Protein AF-0000000072272021 (afdb_homodimer)

Radius of gyration: 27.15 Å; Cα contacts (8 Å, |Δi|>4): 1162; chains: 2; bounding box: 72×75×50 Å

Secondary structure (DSSP, 8-state):
--TTS--EEEE-TT--EEEETTEEEESS-TTT-EEEE--HHHHHHHHHHHHGGGS-EEHHHHHHHHHHTT--HHHHHHHHHHHHHTTSEEE-----EEEEEE-STTHHHHHHHHHHTT-EEEEE--TTS-S-HHHHHHHT--EEEEESSS--GGGHHHHTT-SSEEEEEEETTEEEE-PPBBTTBS--HHHHHHHHHHH-TTHHHHHHHPPPPS---HHHHHHHHHHHHHHHHHHHSHHHHTT--TTEEEEE-TT--EEEEEPPPPTT-HHHHHHHTTPPS--HHHHHHHHHHHHTT--/--TTS--EEEE-TT--EEEETTEEEESS-TTT-EEEE--HHHHHHHHHHHHGGGS-EEHHHHHHHHHHTT--HHHHHHHHHHHHHTTSEEE-----EEEEEE-STTHHHHHHHHHHTT-EEEEE--TTS-S-HHHHHHHT--EEEEESSS--GGGHHHHTT-SSEEEEEEETTEEEE-PPBBTTBS--HHHHHHHHHHH-TTHHHHHHHPPPPS---HHHHHHHHHHHHHHHHHHHSHHHHTT--TTEEEEE-TT--EEEEEPPPPTT-HHHHHHHTTPPS--HHHHHHHHHHHHTT--

Sequence (598 aa):
MDMNQGGLISLSPHAQVLLRPEGIQFGLDSANAGIFAAPESLIVAIVQVLRGFWQPIAKTTAIEQLTEAGLQPVAARGLIDDLLHHRVLSIVERNLTVAVGGFGPLVAPIKAVLGCAGISVVQAHTIQRCMTLESLLSREVPLIWINSTPSFSHIAQELVEVKTMIPVGLMDNHAIIGPVRIDGRGPCGLCTDLYRSDADPQWPALLKNATAPLTAPAALTYATAARVTRLVEQLSEPRQRVTVTAGLVIRVSSDGELSSEIMSPHSRCPLCWSSRWDCDPLTGTEQAFLADLGQNVLLMDMNQGGLISLSPHAQVLLRPEGIQFGLDSANAGIFAAPESLIVAIVQVLRGFWQPIAKTTAIEQLTEAGLQPVAARGLIDDLLHHRVLSIVERNLTVAVGGFGPLVAPIKAVLGCAGISVVQAHTIQRCMTLESLLSREVPLIWINSTPSFSHIAQELVEVKTMIPVGLMDNHAIIGPVRIDGRGPCGLCTDLYRSDADPQWPALLKNATAPLTAPAALTYATAARVTRLVEQLSEPRQRVTVTAGLVIRVSSDGELSSEIMSPHSRCPLCWSSRWDCDPLTGTEQAFLADLGQNVLL

pLDDT: mean 80.85, std 17.53, range [24.44, 98.38]

Solvent-accessible surface area (backbone atoms only — not comparable to full-atom values): 30995 Å² total; per-residue (Å²): 129,66,88,74,69,56,54,33,27,21,44,30,58,40,51,35,82,37,80,46,90,66,18,36,28,50,27,75,51,70,91,76,30,52,70,50,73,43,59,65,82,42,35,60,43,42,50,56,56,54,66,56,26,66,46,74,36,42,44,62,56,52,32,50,51,37,29,72,42,67,39,52,63,68,56,24,46,52,49,53,52,50,31,44,73,70,52,36,25,39,70,63,69,79,85,45,56,36,33,41,30,73,46,46,54,50,48,63,40,32,52,50,38,28,47,67,57,63,33,44,75,42,74,35,46,59,77,85,75,25,66,45,64,57,57,45,54,70,62,74,39,40,32,36,39,33,29,36,46,81,66,39,51,76,47,22,78,74,46,63,72,47,34,30,34,38,34,32,21,36,52,42,70,27,35,38,40,33,47,22,23,47,77,61,35,48,24,54,39,46,23,56,51,50,52,44,32,71,76,35,79,57,40,68,62,45,58,61,60,52,73,66,34,74,45,61,60,32,29,35,34,30,23,46,16,13,40,51,40,41,48,52,54,30,64,70,33,74,89,43,27,76,76,61,57,56,4,33,30,37,39,31,35,58,73,36,44,66,48,75,49,75,44,70,59,41,90,82,29,65,67,61,48,28,72,73,36,95,53,80,78,82,53,72,65,59,50,42,51,50,47,56,57,42,63,57,68,76,109,130,67,89,73,69,56,51,33,27,20,44,29,58,40,50,35,82,36,83,48,89,65,17,36,28,50,28,76,50,69,93,77,30,52,69,49,72,43,60,65,81,41,34,59,43,42,51,56,54,55,66,55,25,65,46,72,37,42,45,64,56,52,31,50,53,38,29,72,43,66,39,52,62,68,54,23,48,50,48,53,51,52,32,43,72,69,53,36,26,39,70,62,70,78,85,46,55,35,33,39,30,72,47,46,53,50,50,61,41,31,52,51,38,28,47,67,56,62,33,43,76,41,74,35,46,60,78,86,79,20,65,46,64,59,58,45,53,71,60,74,38,41,32,38,37,32,28,37,45,82,66,42,48,76,48,24,77,76,46,64,72,48,35,30,34,37,34,33,22,36,52,42,70,29,35,38,40,34,47,22,22,47,77,62,34,50,26,54,40,47,23,57,52,51,54,45,30,70,76,34,79,58,39,67,60,45,57,61,62,52,73,67,33,75,46,63,60,32,28,34,35,28,23,48,16,12,39,52,39,41,48,52,54,30,64,69,33,74,86,42,26,76,75,60,56,56,4,32,30,36,39,30,35,58,73,35,43,66,48,74,49,76,45,70,59,39,90,82,29,64,67,59,49,28,72,72,35,96,54,79,80,79,52,73,65,58,48,44,54,49,49,57,54,42,63,55,66,75,107

Foldseek 3Di:
DPPPPFFWKAFDPQWDFDDDCQATWIDDPPVPIDGDGDHPQLRVLQSVLRVVRNDTDTNVVSLVSSVVSPDDSVVSNVVSVVCCVVRRMDRPDDAAEAEEEEDAALRVLLVVVCVVVRHHYDYQPDLVVGVPVVVVLVVLHEYEYEYQDLAPLLCQVVCQSNQWYWYWYDDDQKIKIDLTHHGNDAATRVQVVVVVCVVPVCSLVCRLVDDRDRHHDPQRSNLRSNVVSVVSVQCVDPVSVVVDDRQWMWMQGNNSDIDIDRDHYHPPDPSSVCVVPVDDDDDPVSVVVSVSSNVRVVD/DPPLPWFWKAFDPQWDWDDDCQATWIDDPPVPIDGDGDHPQLRVLQSVLRVVRNDTDTNVVSLVSSVVSPDDSVVSNVVSVVCCVVRRMDRPDPAAEAEEEEDAALRVLLVVVCVVVRHHYDYQPDLVVGPPVVVVLVVLHEYEYEYQDLAPLLCQVVCQSNQWYWYWYDDDQKIKIDLTHHGNFAATRVQVVVVVCVVPVCSLVCRLVDDRDRHHDPQRSNLRSNVVSVVSVQCVDPVSVVVDDRQWMWMQGNNSDIDIDRDHYDPPDPSSVCVVPVDDDDDPVSVVVSVSSNVSVVD

Structure (mmCIF, N/CA/C/O backbone):
data_AF-0000000072272021-model_v1
#
loop_
_entity.id
_entity.type
_entity.pdbx_description
1 polymer 'Bacteriocin biosynthesis cyclodehydratase domain-containing protein'
#
loop_
_atom_site.group_PDB
_atom_site.id
_atom_site.type_symbol
_atom_site.label_atom_id
_atom_site.label_alt_id
_atom_site.label_comp_id
_atom_site.label_asym_id
_atom_site.label_entity_id
_atom_site.label_seq_id
_atom_site.pdbx_PDB_ins_code
_atom_site.Cartn_x
_atom_site.Cartn_y
_atom_site.Cartn_z
_atom_site.occupancy
_atom_site.B_iso_or_equiv
_atom_site.auth_seq_id
_atom_site.auth_comp_id
_atom_site.auth_asym_id
_atom_site.auth_atom_id
_atom_site.pdbx_PDB_model_num
ATOM 1 N N . MET A 1 1 ? 32.562 -9.305 -4.574 1 27.38 1 MET A N 1
ATOM 2 C CA . MET A 1 1 ? 32.094 -10.633 -4.191 1 27.38 1 MET A CA 1
ATOM 3 C C . MET A 1 1 ? 31.594 -11.406 -5.41 1 27.38 1 MET A C 1
ATOM 5 O O . MET A 1 1 ? 30.953 -10.836 -6.297 1 27.38 1 MET A O 1
ATOM 9 N N . ASP A 1 2 ? 32.188 -12.469 -5.852 1 34.38 2 ASP A N 1
ATOM 10 C CA . ASP A 1 2 ? 31.953 -13.336 -6.996 1 34.38 2 ASP A CA 1
ATOM 11 C C . ASP A 1 2 ? 30.469 -13.656 -7.141 1 34.38 2 ASP A C 1
ATOM 13 O O . ASP A 1 2 ? 29.844 -14.156 -6.207 1 34.38 2 ASP A O 1
ATOM 17 N N . MET A 1 3 ? 29.781 -13.047 -7.895 1 42.34 3 MET A N 1
ATOM 18 C CA . MET A 1 3 ? 28.391 -13.258 -8.273 1 42.34 3 MET A CA 1
ATOM 19 C C . MET A 1 3 ? 28.062 -14.75 -8.336 1 42.34 3 MET A C 1
ATOM 21 O O . MET A 1 3 ? 26.891 -15.125 -8.398 1 42.34 3 MET A O 1
ATOM 25 N N . ASN A 1 4 ? 29.094 -15.562 -8.508 1 42.56 4 ASN A N 1
ATOM 26 C CA . ASN A 1 4 ? 29.109 -17.016 -8.508 1 42.56 4 ASN A CA 1
ATOM 27 C C . ASN A 1 4 ? 29.062 -17.578 -7.094 1 42.56 4 ASN A C 1
ATOM 29 O O . ASN A 1 4 ? 29.203 -18.797 -6.895 1 42.56 4 ASN A O 1
ATOM 33 N N . GLN A 1 5 ? 29.469 -16.875 -6.047 1 48.38 5 GLN A N 1
ATOM 34 C CA . GLN A 1 5 ? 29.406 -17.469 -4.711 1 48.38 5 GLN A CA 1
ATOM 35 C C . GLN A 1 5 ? 27.969 -17.812 -4.328 1 48.38 5 GLN A C 1
ATOM 37 O O . GLN A 1 5 ? 27.094 -16.953 -4.332 1 48.38 5 GLN A O 1
ATOM 42 N N . GLY A 1 6 ? 27.453 -18.984 -4.66 1 57.75 6 GLY A N 1
ATOM 43 C CA . GLY A 1 6 ? 26.25 -19.797 -4.809 1 57.75 6 GLY A CA 1
ATOM 44 C C . GLY A 1 6 ? 25.328 -19.719 -3.607 1 57.75 6 GLY A C 1
ATOM 45 O O . GLY A 1 6 ? 25.5 -20.453 -2.631 1 57.75 6 GLY A O 1
ATOM 46 N N . GLY A 1 7 ? 24.828 -18.562 -3.209 1 75.12 7 GLY A N 1
ATOM 47 C CA . GLY A 1 7 ? 23.875 -18.562 -2.109 1 75.12 7 GLY A CA 1
ATOM 48 C C . GLY A 1 7 ? 22.719 -19.516 -2.312 1 75.12 7 GLY A C 1
ATOM 49 O O . GLY A 1 7 ? 22.688 -20.25 -3.303 1 75.12 7 GLY A O 1
ATOM 50 N N . LEU A 1 8 ? 22.109 -19.828 -1.25 1 87.44 8 LEU A N 1
ATOM 51 C CA . LEU A 1 8 ? 20.922 -20.672 -1.305 1 87.44 8 LEU A CA 1
ATOM 52 C C . LEU A 1 8 ? 19.797 -19.969 -2.047 1 87.44 8 LEU A C 1
ATOM 54 O O . LEU A 1 8 ? 19.625 -18.75 -1.918 1 87.44 8 LEU A O 1
ATOM 58 N N . ILE A 1 9 ? 19.25 -20.719 -2.971 1 90.94 9 ILE A N 1
ATOM 59 C CA . ILE A 1 9 ? 18.094 -20.172 -3.693 1 90.94 9 ILE A CA 1
ATOM 60 C C . ILE A 1 9 ? 16.859 -21.031 -3.418 1 90.94 9 ILE A C 1
ATOM 62 O O . ILE A 1 9 ? 16.984 -22.188 -3.021 1 90.94 9 ILE A O 1
ATOM 66 N N . SER A 1 10 ? 15.75 -20.453 -3.537 1 91.31 10 SER A N 1
ATOM 67 C CA . SER A 1 10 ? 14.492 -21.188 -3.396 1 91.31 10 SER A CA 1
ATOM 68 C C . SER A 1 10 ? 13.406 -20.578 -4.27 1 91.31 10 SER A C 1
ATOM 70 O O . SER A 1 10 ? 13.523 -19.422 -4.703 1 91.31 10 SER A O 1
ATOM 72 N N . LEU A 1 11 ? 12.422 -21.438 -4.602 1 89.38 11 LEU A N 1
ATOM 73 C CA . LEU A 1 11 ? 11.25 -20.906 -5.289 1 89.38 11 LEU A CA 1
ATOM 74 C C . LEU A 1 11 ? 10.555 -19.844 -4.434 1 89.38 11 LEU A C 1
ATOM 76 O O . LEU A 1 11 ? 10.406 -20.016 -3.221 1 89.38 11 LEU A O 1
ATOM 80 N N . SER A 1 12 ? 10.227 -18.766 -5.09 1 85.56 12 SER A N 1
ATOM 81 C CA . SER A 1 12 ? 9.438 -17.766 -4.391 1 85.56 12 SER A CA 1
ATOM 82 C C . SER A 1 12 ? 8.078 -18.312 -3.965 1 85.56 12 SER A C 1
ATOM 84 O O . SER A 1 12 ? 7.5 -19.156 -4.656 1 85.56 12 SER A O 1
ATOM 86 N N . PRO A 1 13 ? 7.551 -17.891 -2.852 1 75.81 13 PRO A N 1
ATOM 87 C CA . PRO A 1 13 ? 6.289 -18.438 -2.33 1 75.81 13 PRO A CA 1
ATOM 88 C C . PRO A 1 13 ? 5.137 -18.297 -3.322 1 75.81 13 PRO A C 1
ATOM 90 O O . PRO A 1 13 ? 4.191 -19.094 -3.285 1 75.81 13 PRO A O 1
ATOM 93 N N . HIS A 1 14 ? 5.227 -17.422 -4.215 1 78.06 14 HIS A N 1
ATOM 94 C CA . HIS A 1 14 ? 4.117 -17.156 -5.125 1 78.06 14 HIS A CA 1
ATOM 95 C C . HIS A 1 14 ? 4.41 -17.719 -6.516 1 78.06 14 HIS A C 1
ATOM 97 O O . HIS A 1 14 ? 3.609 -17.547 -7.438 1 78.06 14 HIS A O 1
ATOM 103 N N . ALA A 1 15 ? 5.535 -18.359 -6.582 1 84 15 ALA A N 1
ATOM 104 C CA . ALA A 1 15 ? 5.961 -18.828 -7.895 1 84 15 ALA A CA 1
ATOM 105 C C . ALA A 1 15 ? 5.133 -20.031 -8.336 1 84 15 ALA A C 1
ATOM 107 O O . ALA A 1 15 ? 4.82 -20.906 -7.527 1 84 15 ALA A O 1
ATOM 108 N N . GLN A 1 16 ? 4.707 -19.984 -9.578 1 85.56 16 GLN A N 1
ATOM 109 C CA . GLN A 1 16 ? 4.027 -21.109 -10.203 1 85.56 16 GLN A CA 1
ATOM 110 C C . GLN A 1 16 ? 4.859 -21.688 -11.352 1 85.56 16 GLN A C 1
ATOM 112 O O . GLN A 1 16 ? 5.391 -20.938 -12.172 1 85.56 16 GLN A O 1
ATOM 117 N N . VAL A 1 17 ? 5.059 -23 -11.203 1 89.56 17 VAL A N 1
ATOM 118 C CA . VAL A 1 17 ? 5.707 -23.734 -12.289 1 89.56 17 VAL A CA 1
ATOM 119 C C . VAL A 1 17 ? 4.695 -24.641 -12.969 1 89.56 17 VAL A C 1
ATOM 121 O O . VAL A 1 17 ? 4.34 -25.703 -12.438 1 89.56 17 VAL A O 1
ATOM 124 N N . LEU A 1 18 ? 4.234 -24.219 -14.148 1 88.81 18 LEU A N 1
ATOM 125 C CA . LEU A 1 18 ? 3.086 -24.859 -14.773 1 88.81 18 LEU A CA 1
ATOM 126 C C . LEU A 1 18 ? 3.475 -25.484 -16.109 1 88.81 18 LEU A C 1
ATOM 128 O O . LEU A 1 18 ? 4.301 -24.938 -16.844 1 88.81 18 LEU A O 1
ATOM 132 N N . LEU A 1 19 ? 2.795 -26.562 -16.469 1 87.94 19 LEU A N 1
ATOM 133 C CA . LEU A 1 19 ? 3.061 -27.281 -17.703 1 87.94 19 LEU A CA 1
ATOM 134 C C . LEU A 1 19 ? 2.166 -26.781 -18.828 1 87.94 19 LEU A C 1
ATOM 136 O O . LEU A 1 19 ? 0.977 -26.531 -18.625 1 87.94 19 LEU A O 1
ATOM 140 N N . ARG A 1 20 ? 2.805 -26.531 -19.938 1 86.06 20 ARG A N 1
ATOM 141 C CA . ARG A 1 20 ? 2.135 -26.312 -21.219 1 86.06 20 ARG A CA 1
ATOM 142 C C . ARG A 1 20 ? 2.615 -27.297 -22.266 1 86.06 20 ARG A C 1
ATOM 144 O O . ARG A 1 20 ? 3.686 -27.891 -22.141 1 86.06 20 ARG A O 1
ATOM 151 N N . PRO A 1 21 ? 1.725 -27.484 -23.297 1 82.31 21 PRO A N 1
ATOM 152 C CA . PRO A 1 21 ? 2.18 -28.359 -24.375 1 82.31 21 PRO A CA 1
ATOM 153 C C . PRO A 1 21 ? 3.498 -27.906 -25 1 82.31 21 PRO A C 1
ATOM 155 O O . PRO A 1 21 ? 4.328 -28.734 -25.391 1 82.31 21 PRO A O 1
ATOM 158 N N . GLU A 1 22 ? 3.727 -26.609 -24.984 1 86.19 22 GLU A N 1
ATOM 159 C CA . GLU A 1 22 ? 4.883 -26.078 -25.688 1 86.19 22 GLU A CA 1
ATOM 160 C C . GLU A 1 22 ? 6.043 -25.812 -24.734 1 86.19 22 GLU A C 1
ATOM 162 O O . GLU A 1 22 ? 7.113 -25.375 -25.156 1 86.19 22 GLU A O 1
ATOM 167 N N . GLY A 1 23 ? 5.812 -26.031 -23.406 1 92.31 23 GLY A N 1
ATOM 168 C CA . GLY A 1 23 ? 6.91 -25.75 -22.5 1 92.31 23 GLY A CA 1
ATOM 169 C C . GLY A 1 23 ? 6.465 -25.594 -21.062 1 92.31 23 GLY A C 1
ATOM 170 O O . GLY A 1 23 ? 5.488 -26.219 -20.641 1 92.31 23 GLY A O 1
ATOM 171 N N . ILE A 1 24 ? 7.406 -24.859 -20.344 1 91.69 24 ILE A N 1
ATOM 172 C CA . ILE A 1 24 ? 7.145 -24.594 -18.938 1 91.69 24 ILE A CA 1
ATOM 173 C C . ILE A 1 24 ? 6.789 -23.125 -18.75 1 91.69 24 ILE A C 1
ATOM 175 O O . ILE A 1 24 ? 7.531 -22.234 -19.188 1 91.69 24 ILE A O 1
ATOM 179 N N . GLN A 1 25 ? 5.66 -22.906 -18.234 1 90.88 25 GLN A N 1
ATOM 180 C CA . GLN A 1 25 ? 5.25 -21.531 -17.938 1 90.88 25 GLN A CA 1
ATOM 181 C C . GLN A 1 25 ? 5.523 -21.188 -16.469 1 90.88 25 GLN A C 1
ATOM 183 O O . GLN A 1 25 ? 5.145 -21.922 -15.57 1 90.88 25 GLN A O 1
ATOM 188 N N . PHE A 1 26 ? 6.152 -20.047 -16.297 1 91.44 26 PHE A N 1
ATOM 189 C CA . PHE A 1 26 ? 6.477 -19.578 -14.945 1 91.44 26 PHE A CA 1
ATOM 190 C C . PHE A 1 26 ? 5.531 -18.469 -14.516 1 91.44 26 PHE A C 1
ATOM 192 O O . PHE A 1 26 ? 5.852 -17.281 -14.648 1 91.44 26 PHE A O 1
ATOM 199 N N . GLY A 1 27 ? 4.422 -18.875 -13.875 1 88.94 27 GLY A N 1
ATOM 200 C CA . GLY A 1 27 ? 3.35 -17.984 -13.461 1 88.94 27 GLY A CA 1
ATOM 201 C C . GLY A 1 27 ? 2.004 -18.344 -14.062 1 88.94 27 GLY A C 1
ATOM 202 O O . GLY A 1 27 ? 1.941 -18.938 -15.141 1 88.94 27 GLY A O 1
ATOM 203 N N . LEU A 1 28 ? 1.021 -17.984 -13.43 1 87.25 28 LEU A N 1
ATOM 204 C CA . LEU A 1 28 ? -0.333 -18.297 -13.867 1 87.25 28 LEU A CA 1
ATOM 205 C C . LEU A 1 28 ? -0.842 -17.266 -14.867 1 87.25 28 LEU A C 1
ATOM 207 O O . LEU A 1 28 ? -1.654 -17.578 -15.734 1 87.25 28 LEU A O 1
ATOM 211 N N . ASP A 1 29 ? -0.38 -16.047 -14.695 1 85.88 29 ASP A N 1
ATOM 212 C CA . ASP A 1 29 ? -0.78 -14.969 -15.602 1 85.88 29 ASP A CA 1
ATOM 213 C C . ASP A 1 29 ? -0.067 -15.094 -16.938 1 85.88 29 ASP A C 1
ATOM 215 O O . ASP A 1 29 ? 1.037 -14.57 -17.109 1 85.88 29 ASP A O 1
ATOM 219 N N . SER A 1 30 ? -0.735 -15.633 -17.891 1 82.06 30 SER A N 1
ATOM 220 C CA . SER A 1 30 ? -0.128 -15.977 -19.172 1 82.06 30 SER A CA 1
ATOM 221 C C . SER A 1 30 ? 0.339 -14.727 -19.906 1 82.06 30 SER A C 1
ATOM 223 O O . SER A 1 30 ? 1.245 -14.797 -20.734 1 82.06 30 SER A O 1
ATOM 225 N N . ALA A 1 31 ? -0.338 -13.617 -19.578 1 79.81 31 ALA A N 1
ATOM 226 C CA . ALA A 1 31 ? 0.024 -12.375 -20.266 1 79.81 31 ALA A CA 1
ATOM 227 C C . ALA A 1 31 ? 1.396 -11.883 -19.812 1 79.81 31 ALA A C 1
ATOM 229 O O . ALA A 1 31 ? 2.104 -11.219 -20.578 1 79.81 31 ALA A O 1
ATOM 230 N N . ASN A 1 32 ? 1.818 -12.32 -18.656 1 79.81 32 ASN A N 1
ATOM 231 C CA . ASN A 1 32 ? 3.051 -11.766 -18.109 1 79.81 32 ASN A CA 1
ATOM 232 C C . ASN A 1 32 ? 4.039 -12.859 -17.719 1 79.81 32 ASN A C 1
ATOM 234 O O . ASN A 1 32 ? 5.184 -12.578 -17.375 1 79.81 32 ASN A O 1
ATOM 238 N N . ALA A 1 33 ? 3.533 -14.039 -17.859 1 86.25 33 ALA A N 1
ATOM 239 C CA . ALA A 1 33 ? 4.387 -15.148 -17.453 1 86.25 33 ALA A CA 1
ATOM 240 C C . ALA A 1 33 ? 5.363 -15.523 -18.562 1 86.25 33 ALA A C 1
ATOM 242 O O . ALA A 1 33 ? 5.02 -15.469 -19.75 1 86.25 33 ALA A O 1
ATOM 243 N N . GLY A 1 34 ? 6.543 -15.852 -18.172 1 87.38 34 GLY A N 1
ATOM 244 C CA . GLY A 1 34 ? 7.512 -16.375 -19.125 1 87.38 34 GLY A CA 1
ATOM 245 C C . GLY A 1 34 ? 7.324 -17.844 -19.406 1 87.38 34 GLY A C 1
ATOM 246 O O . GLY A 1 34 ? 6.926 -18.609 -18.531 1 87.38 34 GLY A O 1
ATOM 247 N N . ILE A 1 35 ? 7.598 -18.234 -20.688 1 89.69 35 ILE A N 1
ATOM 248 C CA . ILE A 1 35 ? 7.531 -19.641 -21.094 1 89.69 35 ILE A CA 1
ATOM 249 C C . ILE A 1 35 ? 8.922 -20.125 -21.516 1 89.69 35 ILE A C 1
ATOM 251 O O . ILE A 1 35 ? 9.586 -19.469 -22.328 1 89.69 35 ILE A O 1
ATOM 255 N N . PHE A 1 36 ? 9.383 -21.188 -20.859 1 92 36 PHE A N 1
ATOM 256 C CA . PHE A 1 36 ? 10.609 -21.891 -21.25 1 92 36 PHE A CA 1
ATOM 257 C C . PHE A 1 36 ? 10.289 -23.047 -22.188 1 92 36 PHE A C 1
ATOM 259 O O . PHE A 1 36 ? 9.75 -24.062 -21.766 1 92 36 PHE A O 1
ATOM 266 N N . ALA A 1 37 ? 10.625 -22.781 -23.422 1 91.56 37 ALA A N 1
ATOM 267 C CA . ALA A 1 37 ? 10.336 -23.797 -24.438 1 91.56 37 ALA A CA 1
ATOM 268 C C . ALA A 1 37 ? 11.273 -25 -24.297 1 91.56 37 ALA A C 1
ATOM 270 O O . ALA A 1 37 ? 12.477 -24.828 -24.125 1 91.56 37 ALA A O 1
ATOM 271 N N . ALA A 1 38 ? 10.758 -26.156 -24.312 1 89.12 38 ALA A N 1
ATOM 272 C CA . ALA A 1 38 ? 11.516 -27.406 -24.25 1 89.12 38 ALA A CA 1
ATOM 273 C C . ALA A 1 38 ? 10.695 -28.578 -24.797 1 89.12 38 ALA A C 1
ATOM 275 O O . ALA A 1 38 ? 9.469 -28.516 -24.859 1 89.12 38 ALA A O 1
ATOM 276 N N . PRO A 1 39 ? 11.414 -29.547 -25.297 1 86.88 39 PRO A N 1
ATOM 277 C CA . PRO A 1 39 ? 10.688 -30.75 -25.719 1 86.88 39 PRO A CA 1
ATOM 278 C C . PRO A 1 39 ? 9.898 -31.375 -24.578 1 86.88 39 PRO A C 1
ATOM 280 O O . PRO A 1 39 ? 10.297 -31.281 -23.406 1 86.88 39 PRO A O 1
ATOM 283 N N . GLU A 1 40 ? 8.75 -31.953 -24.844 1 83.12 40 GLU A N 1
ATOM 284 C CA . GLU A 1 40 ? 7.805 -32.5 -23.891 1 83.12 40 GLU A CA 1
ATOM 285 C C . GLU A 1 40 ? 8.5 -33.438 -22.891 1 83.12 40 GLU A C 1
ATOM 287 O O . GLU A 1 40 ? 8.203 -33.406 -21.688 1 83.12 40 GLU A O 1
ATOM 292 N N . SER A 1 41 ? 9.398 -34.312 -23.375 1 82.81 41 SER A N 1
ATOM 293 C CA . SER A 1 41 ? 10.086 -35.281 -22.516 1 82.81 41 SER A CA 1
ATOM 294 C C . SER A 1 41 ? 10.922 -34.562 -21.469 1 82.81 41 SER A C 1
ATOM 296 O O . SER A 1 41 ? 11.008 -35.031 -20.328 1 82.81 41 SER A O 1
ATOM 298 N N . LEU A 1 42 ? 11.406 -33.406 -21.797 1 90.81 42 LEU A N 1
ATOM 299 C CA . LEU A 1 42 ? 12.281 -32.656 -20.906 1 90.81 42 LEU A CA 1
ATOM 300 C C . LEU A 1 42 ? 11.469 -31.812 -19.922 1 90.81 42 LEU A C 1
ATOM 302 O O . LEU A 1 42 ? 11.883 -31.609 -18.781 1 90.81 42 LEU A O 1
ATOM 306 N N . ILE A 1 43 ? 10.328 -31.422 -20.359 1 90.44 43 ILE A N 1
ATOM 307 C CA . ILE A 1 43 ? 9.492 -30.5 -19.609 1 90.44 43 ILE A CA 1
ATOM 308 C C . ILE A 1 43 ? 9.109 -31.141 -18.266 1 90.44 43 ILE A C 1
ATOM 310 O O . ILE A 1 43 ? 9.258 -30.516 -17.219 1 90.44 43 ILE A O 1
ATOM 314 N N . VAL A 1 44 ? 8.664 -32.312 -18.25 1 87.94 44 VAL A N 1
ATOM 315 C CA . VAL A 1 44 ? 8.18 -33 -17.062 1 87.94 44 VAL A CA 1
ATOM 316 C C . VAL A 1 44 ? 9.32 -33.156 -16.062 1 87.94 44 VAL A C 1
ATOM 318 O O . VAL A 1 44 ? 9.148 -32.875 -14.859 1 87.94 44 VAL A O 1
ATOM 321 N N . ALA A 1 45 ? 10.492 -33.5 -16.578 1 92.06 45 ALA A N 1
ATOM 322 C CA . ALA A 1 45 ? 11.656 -33.688 -15.711 1 92.06 45 ALA A CA 1
ATOM 323 C C . ALA A 1 45 ? 12.094 -32.375 -15.07 1 92.06 45 ALA A C 1
ATOM 325 O O . ALA A 1 45 ? 12.391 -32.344 -13.875 1 92.06 45 ALA A O 1
ATOM 326 N N . ILE A 1 46 ? 12.102 -31.406 -15.859 1 94.19 46 ILE A N 1
ATOM 327 C CA . ILE A 1 46 ? 12.562 -30.094 -15.391 1 94.19 46 ILE A CA 1
ATOM 328 C C . ILE A 1 46 ? 11.586 -29.547 -14.352 1 94.19 46 ILE A C 1
ATOM 330 O O . ILE A 1 46 ? 12.008 -29.031 -13.312 1 94.19 46 ILE A O 1
ATOM 334 N N . VAL A 1 47 ? 10.297 -29.672 -14.633 1 90.88 47 VAL A N 1
ATOM 335 C CA . VAL A 1 47 ? 9.266 -29.172 -13.719 1 90.88 47 VAL A CA 1
ATOM 336 C C . VAL A 1 47 ? 9.383 -29.891 -12.375 1 90.88 47 VAL A C 1
ATOM 338 O O . VAL A 1 47 ? 9.258 -29.266 -11.32 1 90.88 47 VAL A O 1
ATOM 341 N N . GLN A 1 48 ? 9.672 -31.141 -12.43 1 90 48 GLN A N 1
ATOM 342 C CA . GLN A 1 48 ? 9.82 -31.906 -11.203 1 90 48 GLN A CA 1
ATOM 343 C C . GLN A 1 48 ? 11 -31.406 -10.375 1 90 48 GLN A C 1
ATOM 345 O O . GLN A 1 48 ? 10.906 -31.281 -9.156 1 90 48 GLN A O 1
ATOM 350 N N . VAL A 1 49 ? 12.047 -31.094 -11.055 1 94.12 49 VAL A N 1
ATOM 351 C CA . VAL A 1 49 ? 13.234 -30.562 -10.383 1 94.12 49 VAL A CA 1
ATOM 352 C C . VAL A 1 49 ? 12.93 -29.203 -9.781 1 94.12 49 VAL A C 1
ATOM 354 O O . VAL A 1 49 ? 13.211 -28.953 -8.602 1 94.12 49 VAL A O 1
ATOM 357 N N . LEU A 1 50 ? 12.297 -28.375 -10.547 1 92.88 50 LEU A N 1
ATOM 358 C CA . LEU A 1 50 ? 12.039 -27 -10.125 1 92.88 50 LEU A CA 1
ATOM 359 C C . LEU A 1 50 ? 11.062 -26.969 -8.961 1 92.88 50 LEU A C 1
ATOM 361 O O . LEU A 1 50 ? 11.211 -26.141 -8.047 1 92.88 50 LEU A O 1
ATOM 365 N N . ARG A 1 51 ? 10.094 -27.797 -9.008 1 87.44 51 ARG A N 1
ATOM 366 C CA . ARG A 1 51 ? 9.117 -27.828 -7.922 1 87.44 51 ARG A CA 1
ATOM 367 C C . ARG A 1 51 ? 9.773 -28.25 -6.609 1 87.44 51 ARG A C 1
ATOM 369 O O . ARG A 1 51 ? 9.281 -27.922 -5.527 1 87.44 51 ARG A O 1
ATOM 376 N N . GLY A 1 52 ? 10.883 -28.859 -6.715 1 88.5 52 GLY A N 1
ATOM 377 C CA . GLY A 1 52 ? 11.648 -29.234 -5.539 1 88.5 52 GLY A CA 1
ATOM 378 C C . GLY A 1 52 ? 12.375 -28.078 -4.898 1 88.5 52 GLY A C 1
ATOM 379 O O . GLY A 1 52 ? 12.797 -28.156 -3.744 1 88.5 52 GLY A O 1
ATOM 380 N N . PHE A 1 53 ? 12.516 -27.031 -5.629 1 91.19 53 PHE A N 1
ATOM 381 C CA . PHE A 1 53 ? 13.258 -25.891 -5.129 1 91.19 53 PHE A CA 1
ATOM 382 C C . PHE A 1 53 ? 12.43 -25.094 -4.125 1 91.19 53 PHE A C 1
ATOM 384 O O . PHE A 1 53 ? 12.812 -24 -3.721 1 91.19 53 PHE A O 1
ATOM 391 N N . TRP A 1 54 ? 11.32 -25.656 -3.658 1 84.56 54 TRP A N 1
ATOM 392 C CA . TRP A 1 54 ? 10.602 -25.016 -2.562 1 84.56 54 TRP A CA 1
ATOM 393 C C . TRP A 1 54 ? 11.453 -24.969 -1.301 1 84.56 54 TRP A C 1
ATOM 395 O O . TRP A 1 54 ? 11.32 -24.047 -0.488 1 84.56 54 TRP A O 1
ATOM 405 N N . GLN A 1 55 ? 12.312 -25.922 -1.244 1 86.44 55 GLN A N 1
ATOM 406 C CA . GLN A 1 55 ? 13.32 -25.906 -0.192 1 86.44 55 GLN A CA 1
ATOM 407 C C . GLN A 1 55 ? 14.609 -25.234 -0.677 1 86.44 55 GLN A C 1
ATOM 409 O O . GLN A 1 55 ? 15.016 -25.422 -1.827 1 86.44 55 GLN A O 1
ATOM 414 N N . PRO A 1 56 ? 15.203 -24.469 0.184 1 89.75 56 PRO A N 1
ATOM 415 C CA . PRO A 1 56 ? 16.438 -23.797 -0.228 1 89.75 56 PRO A CA 1
ATOM 416 C C . PRO A 1 56 ? 17.516 -24.781 -0.703 1 89.75 56 PRO A C 1
ATOM 418 O O . PRO A 1 56 ? 17.703 -25.844 -0.096 1 89.75 56 PRO A O 1
ATOM 421 N N . ILE A 1 57 ? 18.141 -24.469 -1.766 1 93 57 ILE A N 1
ATOM 422 C CA . ILE A 1 57 ? 19.172 -25.312 -2.367 1 93 57 ILE A CA 1
ATOM 423 C C . ILE A 1 57 ? 20.297 -24.438 -2.887 1 93 57 ILE A C 1
ATOM 425 O O . ILE A 1 57 ? 20.078 -23.281 -3.27 1 93 57 ILE A O 1
ATOM 429 N N . ALA A 1 58 ? 21.422 -24.922 -2.809 1 93.56 58 ALA A N 1
ATOM 430 C CA . ALA A 1 58 ? 22.547 -24.188 -3.371 1 93.56 58 ALA A CA 1
ATOM 431 C C . ALA A 1 58 ? 22.375 -23.984 -4.875 1 93.56 58 ALA A C 1
ATOM 433 O O . ALA A 1 58 ? 21.938 -24.891 -5.586 1 93.56 58 ALA A O 1
ATOM 434 N N . LYS A 1 59 ? 22.703 -22.844 -5.348 1 93.06 59 LYS A N 1
ATOM 435 C CA . LYS A 1 59 ? 22.562 -22.516 -6.762 1 93.06 59 LYS A CA 1
ATOM 436 C C . LYS A 1 59 ? 23.312 -23.516 -7.633 1 93.06 59 LYS A C 1
ATOM 438 O O . LYS A 1 59 ? 22.797 -23.953 -8.664 1 93.06 59 LYS A O 1
ATOM 443 N N . THR A 1 60 ? 24.484 -23.922 -7.207 1 93.75 60 THR A N 1
ATOM 444 C CA . THR A 1 60 ? 25.297 -24.859 -7.957 1 93.75 60 THR A CA 1
ATOM 445 C C . THR A 1 60 ? 24.625 -26.234 -8.031 1 93.75 60 THR A C 1
ATOM 447 O O . THR A 1 60 ? 24.625 -26.875 -9.086 1 93.75 60 THR A O 1
ATOM 450 N N . THR A 1 61 ? 24.031 -26.609 -6.941 1 95 61 THR A N 1
ATOM 451 C CA . THR A 1 61 ? 23.312 -27.891 -6.898 1 95 61 THR A CA 1
ATOM 452 C C . THR A 1 61 ? 22.078 -27.844 -7.785 1 95 61 THR A C 1
ATOM 454 O O . THR A 1 61 ? 21.75 -28.844 -8.438 1 95 61 THR A O 1
ATOM 457 N N . ALA A 1 62 ? 21.438 -26.734 -7.781 1 95.94 62 ALA A N 1
ATOM 458 C CA . ALA A 1 62 ? 20.266 -26.562 -8.641 1 95.94 62 ALA A CA 1
ATOM 459 C C . ALA A 1 62 ? 20.625 -26.734 -10.109 1 95.94 62 ALA A C 1
ATOM 461 O O . ALA A 1 62 ? 19.922 -27.422 -10.852 1 95.94 62 ALA A O 1
ATOM 462 N N . ILE A 1 63 ? 21.734 -26.188 -10.5 1 95.62 63 ILE A N 1
ATOM 463 C CA . ILE A 1 63 ? 22.203 -26.281 -11.883 1 95.62 63 ILE A CA 1
ATOM 464 C C . ILE A 1 63 ? 22.531 -27.734 -12.219 1 95.62 63 ILE A C 1
ATOM 466 O O . ILE A 1 63 ? 22.172 -28.219 -13.297 1 95.62 63 ILE A O 1
ATOM 470 N N . GLU A 1 64 ? 23.125 -28.375 -11.289 1 96.38 64 GLU A N 1
ATOM 471 C CA . GLU A 1 64 ? 23.469 -29.781 -11.484 1 96.38 64 GLU A CA 1
ATOM 472 C C . GLU A 1 64 ? 22.219 -30.641 -11.656 1 96.38 64 GLU A C 1
ATOM 474 O O . GLU A 1 64 ? 22.172 -31.5 -12.531 1 96.38 64 GLU A O 1
ATOM 479 N N . GLN A 1 65 ? 21.266 -30.375 -10.852 1 96.31 65 GLN A N 1
ATOM 480 C CA . GLN A 1 65 ? 20.031 -31.156 -10.914 1 96.31 65 GLN A CA 1
ATOM 481 C C . GLN A 1 65 ? 19.312 -30.922 -12.242 1 96.31 65 GLN A C 1
ATOM 483 O O . GLN A 1 65 ? 18.766 -31.875 -12.828 1 96.31 65 GLN A O 1
ATOM 488 N N . LEU A 1 66 ? 19.312 -29.734 -12.664 1 96.25 66 LEU A N 1
ATOM 489 C CA . LEU A 1 66 ? 18.672 -29.422 -13.938 1 96.25 66 LEU A CA 1
ATOM 490 C C . LEU A 1 66 ? 19.438 -30.062 -15.094 1 96.25 66 LEU A C 1
ATOM 492 O O . LEU A 1 66 ? 18.828 -30.531 -16.062 1 96.25 66 LEU A O 1
ATOM 496 N N . THR A 1 67 ? 20.75 -30.125 -14.969 1 96.19 67 THR A N 1
ATOM 497 C CA . THR A 1 67 ? 21.578 -30.781 -15.969 1 96.19 67 THR A CA 1
ATOM 498 C C . THR A 1 67 ? 21.312 -32.281 -15.992 1 96.19 67 THR A C 1
ATOM 500 O O . THR A 1 67 ? 21.203 -32.875 -17.062 1 96.19 67 THR A O 1
ATOM 503 N N . GLU A 1 68 ? 21.125 -32.812 -14.883 1 95.56 68 GLU A N 1
ATOM 504 C CA . GLU A 1 68 ? 20.797 -34.25 -14.781 1 95.56 68 GLU A CA 1
ATOM 505 C C . GLU A 1 68 ? 19.422 -34.562 -15.375 1 95.56 68 GLU A C 1
ATOM 507 O O . GLU A 1 68 ? 19.188 -35.656 -15.859 1 95.56 68 GLU A O 1
ATOM 512 N N . ALA A 1 69 ? 18.609 -33.562 -15.305 1 94.31 69 ALA A N 1
ATOM 513 C CA . ALA A 1 69 ? 17.25 -33.719 -15.836 1 94.31 69 ALA A CA 1
ATOM 514 C C . ALA A 1 69 ? 17.25 -33.625 -17.359 1 94.31 69 ALA A C 1
ATOM 516 O O . ALA A 1 69 ? 16.234 -33.938 -18 1 94.31 69 ALA A O 1
ATOM 517 N N . GLY A 1 70 ? 18.375 -33.094 -17.922 1 93.94 70 GLY A N 1
ATOM 518 C CA . GLY A 1 70 ? 18.469 -33.188 -19.375 1 93.94 70 GLY A CA 1
ATOM 519 C C . GLY A 1 70 ? 18.906 -31.875 -20.016 1 93.94 70 GLY A C 1
ATOM 520 O O . GLY A 1 70 ? 19.188 -31.828 -21.219 1 93.94 70 GLY A O 1
ATOM 521 N N . LEU A 1 71 ? 19 -30.844 -19.25 1 94.38 71 LEU A N 1
ATOM 522 C CA . LEU A 1 71 ? 19.422 -29.578 -19.812 1 94.38 71 LEU A CA 1
ATOM 523 C C . LEU A 1 71 ? 20.953 -29.516 -19.922 1 94.38 71 LEU A C 1
ATOM 525 O O . LEU A 1 71 ? 21.672 -30.062 -19.094 1 94.38 71 LEU A O 1
ATOM 529 N N . GLN A 1 72 ? 21.375 -28.828 -21 1 94.44 72 GLN A N 1
ATOM 530 C CA . GLN A 1 72 ? 22.797 -28.484 -21.047 1 94.44 72 GLN A CA 1
ATOM 531 C C . GLN A 1 72 ? 23.156 -27.531 -19.906 1 94.44 72 GLN A C 1
ATOM 533 O O . GLN A 1 72 ? 22.359 -26.688 -19.516 1 94.44 72 GLN A O 1
ATOM 538 N N . PRO A 1 73 ? 24.344 -27.688 -19.453 1 94.31 73 PRO A N 1
ATOM 539 C CA . PRO A 1 73 ? 24.766 -26.859 -18.328 1 94.31 73 PRO A CA 1
ATOM 540 C C . PRO A 1 73 ? 24.562 -25.359 -18.594 1 94.31 73 PRO A C 1
ATOM 542 O O . PRO A 1 73 ? 24.109 -24.625 -17.703 1 94.31 73 PRO A O 1
ATOM 545 N N . VAL A 1 74 ? 24.828 -24.969 -19.75 1 94.44 74 VAL A N 1
ATOM 546 C CA . VAL A 1 74 ? 24.672 -23.562 -20.094 1 94.44 74 VAL A CA 1
ATOM 547 C C . VAL A 1 74 ? 23.203 -23.156 -20.047 1 94.44 74 VAL A C 1
ATOM 549 O O . VAL A 1 74 ? 22.859 -22.078 -19.562 1 94.44 74 VAL A O 1
ATOM 552 N N . ALA A 1 75 ? 22.391 -24.016 -20.516 1 93.69 75 ALA A N 1
ATOM 553 C CA . ALA A 1 75 ? 20.953 -23.766 -20.5 1 93.69 75 ALA A CA 1
ATOM 554 C C . ALA A 1 75 ? 20.406 -23.781 -19.078 1 93.69 75 ALA A C 1
ATOM 556 O O . ALA A 1 75 ? 19.531 -22.984 -18.734 1 93.69 75 ALA A O 1
ATOM 557 N N . ALA A 1 76 ? 20.938 -24.641 -18.297 1 95.56 76 ALA A N 1
ATOM 558 C CA . ALA A 1 76 ? 20.531 -24.734 -16.891 1 95.56 76 ALA A CA 1
ATOM 559 C C . ALA A 1 76 ? 20.891 -23.453 -16.141 1 95.56 76 ALA A C 1
ATOM 561 O O . ALA A 1 76 ? 20.062 -22.906 -15.406 1 95.56 76 ALA A O 1
ATOM 562 N N . ARG A 1 77 ? 22.047 -23 -16.375 1 94.25 77 ARG A N 1
ATOM 563 C CA . ARG A 1 77 ? 22.484 -21.766 -15.758 1 94.25 77 ARG A CA 1
ATOM 564 C C . ARG A 1 77 ? 21.641 -20.594 -16.219 1 94.25 77 ARG A C 1
ATOM 566 O O . ARG A 1 77 ? 21.219 -19.75 -15.414 1 94.25 77 ARG A O 1
ATOM 573 N N . GLY A 1 78 ? 21.438 -20.547 -17.484 1 94.12 78 GLY A N 1
ATOM 574 C CA . GLY A 1 78 ? 20.594 -19.5 -18.031 1 94.12 78 GLY A CA 1
ATOM 575 C C . GLY A 1 78 ? 19.188 -19.5 -17.453 1 94.12 78 GLY A C 1
ATOM 576 O O . GLY A 1 78 ? 18.641 -18.438 -17.141 1 94.12 78 GLY A O 1
ATOM 577 N N . LEU A 1 79 ? 18.672 -20.625 -17.266 1 94.25 79 LEU A N 1
ATOM 578 C CA . LEU A 1 79 ? 17.328 -20.75 -16.719 1 94.25 79 LEU A CA 1
ATOM 579 C C . LEU A 1 79 ? 17.297 -20.25 -15.273 1 94.25 79 LEU A C 1
ATOM 581 O O . LEU A 1 79 ? 16.422 -19.453 -14.914 1 94.25 79 LEU A O 1
ATOM 585 N N . ILE A 1 80 ? 18.25 -20.609 -14.461 1 94.12 80 ILE A N 1
ATOM 586 C CA . ILE A 1 80 ? 18.312 -20.188 -13.062 1 94.12 80 ILE A CA 1
ATOM 587 C C . ILE A 1 80 ? 18.469 -18.672 -12.984 1 94.12 80 ILE A C 1
ATOM 589 O O . ILE A 1 80 ? 17.781 -18.016 -12.195 1 94.12 80 ILE A O 1
ATOM 593 N N . ASP A 1 81 ? 19.281 -18.156 -13.852 1 90.56 81 ASP A N 1
ATOM 594 C CA . ASP A 1 81 ? 19.484 -16.703 -13.852 1 90.56 81 ASP A CA 1
ATOM 595 C C . ASP A 1 81 ? 18.219 -15.961 -14.242 1 90.56 81 ASP A C 1
ATOM 597 O O . ASP A 1 81 ? 17.891 -14.938 -13.648 1 90.56 81 ASP A O 1
ATOM 601 N N . ASP A 1 82 ? 17.516 -16.531 -15.234 1 90 82 ASP A N 1
ATOM 602 C CA . ASP A 1 82 ? 16.266 -15.93 -15.672 1 90 82 ASP A CA 1
ATOM 603 C C . ASP A 1 82 ? 15.227 -15.969 -14.555 1 90 82 ASP A C 1
ATOM 605 O O . ASP A 1 82 ? 14.523 -14.984 -14.312 1 90 82 ASP A O 1
ATOM 609 N N . LEU A 1 83 ? 15.195 -17.094 -13.898 1 92.19 83 LEU A N 1
ATOM 610 C CA . LEU A 1 83 ? 14.203 -17.266 -12.844 1 92.19 83 LEU A CA 1
ATOM 611 C C . LEU A 1 83 ? 14.508 -16.375 -11.648 1 92.19 83 LEU A C 1
ATOM 613 O O . LEU A 1 83 ? 13.594 -15.883 -10.984 1 92.19 83 LEU A O 1
ATOM 617 N N . LEU A 1 84 ? 15.758 -16.094 -11.391 1 86.75 84 LEU A N 1
ATOM 618 C CA . LEU A 1 84 ? 16.156 -15.156 -10.344 1 86.75 84 LEU A CA 1
ATOM 619 C C . LEU A 1 84 ? 15.82 -13.719 -10.727 1 86.75 84 LEU A C 1
ATOM 621 O O . LEU A 1 84 ? 15.32 -12.953 -9.906 1 86.75 84 LEU A O 1
ATOM 625 N N . HIS A 1 85 ? 16.016 -13.492 -11.984 1 81.62 85 HIS A N 1
ATOM 626 C CA . HIS A 1 85 ? 15.758 -12.148 -12.484 1 81.62 85 HIS A CA 1
ATOM 627 C C . HIS A 1 85 ? 14.273 -11.805 -12.43 1 81.62 85 HIS A C 1
ATOM 629 O O . HIS A 1 85 ? 13.906 -10.672 -12.109 1 81.62 85 HIS A O 1
ATOM 635 N N . HIS A 1 86 ? 13.484 -12.797 -12.656 1 82.25 86 HIS A N 1
ATOM 636 C CA . HIS A 1 86 ? 12.047 -12.578 -12.688 1 82.25 86 HIS A CA 1
ATOM 637 C C . HIS A 1 86 ? 11.406 -12.898 -11.336 1 82.25 86 HIS A C 1
ATOM 639 O O . HIS A 1 86 ? 10.18 -12.891 -11.203 1 82.25 86 HIS A O 1
ATOM 645 N N . ARG A 1 87 ? 12.18 -13.234 -10.43 1 80.31 87 ARG A N 1
ATOM 646 C CA . ARG A 1 87 ? 11.812 -13.422 -9.031 1 80.31 87 ARG A CA 1
ATOM 647 C C . ARG A 1 87 ? 10.922 -14.648 -8.859 1 80.31 87 ARG A C 1
ATOM 649 O O . ARG A 1 87 ? 10.055 -14.68 -7.988 1 80.31 87 ARG A O 1
ATOM 656 N N . VAL A 1 88 ? 11.109 -15.508 -9.773 1 88.31 88 VAL A N 1
ATOM 657 C CA . VAL A 1 88 ? 10.508 -16.828 -9.578 1 88.31 88 VAL A CA 1
ATOM 658 C C . VAL A 1 88 ? 11.305 -17.594 -8.531 1 88.31 88 VAL A C 1
ATOM 660 O O . VAL A 1 88 ? 10.727 -18.297 -7.699 1 88.31 88 VAL A O 1
ATOM 663 N N . LEU A 1 89 ? 12.625 -17.422 -8.633 1 89.31 89 LEU A N 1
ATOM 664 C CA . LEU A 1 89 ? 13.531 -17.859 -7.582 1 89.31 89 LEU A CA 1
ATOM 665 C C . LEU A 1 89 ? 14.055 -16.672 -6.785 1 89.31 89 LEU A C 1
ATOM 667 O O . LEU A 1 89 ? 14.148 -15.555 -7.312 1 89.31 89 LEU A O 1
ATOM 671 N N . SER A 1 90 ? 14.32 -16.906 -5.555 1 84.31 90 SER A N 1
ATOM 672 C CA . SER A 1 90 ? 14.898 -15.875 -4.711 1 84.31 90 SER A CA 1
ATOM 673 C C . SER A 1 90 ? 16.109 -16.391 -3.938 1 84.31 90 SER A C 1
ATOM 675 O O . SER A 1 90 ? 16.203 -17.594 -3.662 1 84.31 90 SER A O 1
ATOM 677 N N . ILE A 1 91 ? 17.078 -15.523 -3.727 1 80.75 91 ILE A N 1
ATOM 678 C CA . ILE A 1 91 ? 18.219 -15.852 -2.865 1 80.75 91 ILE A CA 1
ATOM 679 C C . ILE A 1 91 ? 17.766 -15.859 -1.405 1 80.75 91 ILE A C 1
ATOM 681 O O . ILE A 1 91 ? 17.156 -14.898 -0.933 1 80.75 91 ILE A O 1
ATOM 685 N N . VAL A 1 92 ? 17.844 -17.016 -0.887 1 74.19 92 VAL A N 1
ATOM 686 C CA . VAL A 1 92 ? 17.453 -17.141 0.515 1 74.19 92 VAL A CA 1
ATOM 687 C C . VAL A 1 92 ? 18.438 -16.375 1.395 1 74.19 92 VAL A C 1
ATOM 689 O O . VAL A 1 92 ? 19.625 -16.672 1.427 1 74.19 92 VAL A O 1
ATOM 692 N N . GLU A 1 93 ? 18.25 -15.055 1.352 1 66.44 93 GLU A N 1
ATOM 693 C CA . GLU A 1 93 ? 19.125 -14.273 2.223 1 66.44 93 GLU A CA 1
ATOM 694 C C . GLU A 1 93 ? 18.656 -14.328 3.672 1 66.44 93 GLU A C 1
ATOM 696 O O . GLU A 1 93 ? 17.453 -14.469 3.936 1 66.44 93 GLU A O 1
ATOM 701 N N . ARG A 1 94 ? 19.75 -14.547 4.574 1 62.75 94 ARG A N 1
ATOM 702 C CA . ARG A 1 94 ? 19.719 -14.547 6.031 1 62.75 94 ARG A CA 1
ATOM 703 C C . ARG A 1 94 ? 19 -13.305 6.562 1 62.75 94 ARG A C 1
ATOM 705 O O . ARG A 1 94 ? 18.609 -12.438 5.789 1 62.75 94 ARG A O 1
ATOM 712 N N . ASN A 1 95 ? 19.078 -13.008 7.801 1 74.5 95 ASN A N 1
ATOM 713 C CA . ASN A 1 95 ? 18.562 -12.18 8.883 1 74.5 95 ASN A CA 1
ATOM 714 C C . ASN A 1 95 ? 18.766 -10.695 8.586 1 74.5 95 ASN A C 1
ATOM 716 O O . ASN A 1 95 ? 19.859 -10.164 8.742 1 74.5 95 ASN A O 1
ATOM 720 N N . LEU A 1 96 ? 17.781 -10.156 7.664 1 83.25 96 LEU A N 1
ATOM 721 C CA . LEU A 1 96 ? 17.812 -8.703 7.496 1 83.25 96 LEU A CA 1
ATOM 722 C C . LEU A 1 96 ? 17.438 -7.996 8.797 1 83.25 96 LEU A C 1
ATOM 724 O O . LEU A 1 96 ? 16.531 -8.438 9.508 1 83.25 96 LEU A O 1
ATOM 728 N N . THR A 1 97 ? 18.328 -7.023 9.172 1 87.69 97 THR A N 1
ATOM 729 C CA . THR A 1 97 ? 18.062 -6.195 10.344 1 87.69 97 THR A CA 1
ATOM 730 C C . THR A 1 97 ? 18 -4.719 9.961 1 87.69 97 THR A C 1
ATOM 732 O O . THR A 1 97 ? 18.812 -4.242 9.164 1 87.69 97 THR A O 1
ATOM 735 N N . VAL A 1 98 ? 17.031 -4.086 10.438 1 91.12 98 VAL A N 1
ATOM 736 C CA . VAL A 1 98 ? 16.906 -2.648 10.211 1 91.12 98 VAL A CA 1
ATOM 737 C C . VAL A 1 98 ? 16.672 -1.937 11.547 1 91.12 98 VAL A C 1
ATOM 739 O O . VAL A 1 98 ? 16.109 -2.514 12.477 1 91.12 98 VAL A O 1
ATOM 742 N N . ALA A 1 99 ? 17.25 -0.741 11.625 1 90.38 99 ALA A N 1
ATOM 743 C CA . ALA A 1 99 ? 16.953 0.105 12.781 1 90.38 99 ALA A CA 1
ATOM 744 C C . ALA A 1 99 ? 15.758 1.008 12.516 1 90.38 99 ALA A C 1
ATOM 746 O O . ALA A 1 99 ? 15.602 1.536 11.414 1 90.38 99 ALA A O 1
ATOM 747 N N . VAL A 1 100 ? 14.875 1.117 13.508 1 91.19 100 VAL A N 1
ATOM 748 C CA . VAL A 1 100 ? 13.711 1.988 13.391 1 91.19 100 VAL A CA 1
ATOM 749 C C . VAL A 1 100 ? 13.688 2.984 14.547 1 91.19 100 VAL A C 1
ATOM 751 O O . VAL A 1 100 ? 13.828 2.598 15.711 1 91.19 100 VAL A O 1
ATOM 754 N N . GLY A 1 101 ? 13.656 4.234 14.188 1 86.75 101 GLY A N 1
ATOM 755 C CA . GLY A 1 101 ? 13.523 5.297 15.172 1 86.75 101 GLY A CA 1
ATOM 756 C C . GLY A 1 101 ? 12.445 6.309 14.812 1 86.75 101 GLY A C 1
ATOM 757 O O . GLY A 1 101 ? 11.93 6.301 13.695 1 86.75 101 GLY A O 1
ATOM 758 N N . GLY A 1 102 ? 12.125 7.164 15.828 1 86.44 102 GLY A N 1
ATOM 759 C CA . GLY A 1 102 ? 11.141 8.219 15.617 1 86.44 102 GLY A CA 1
ATOM 760 C C . GLY A 1 102 ? 9.828 7.965 16.328 1 86.44 102 GLY A C 1
ATOM 761 O O . GLY A 1 102 ? 9.781 7.223 17.312 1 86.44 102 GLY A O 1
ATOM 762 N N . PHE A 1 103 ? 8.781 8.727 15.844 1 85.12 103 PHE A N 1
ATOM 763 C CA . PHE A 1 103 ? 7.492 8.664 16.531 1 85.12 103 PHE A CA 1
ATOM 764 C C . PHE A 1 103 ? 6.352 8.906 15.539 1 85.12 103 PHE A C 1
ATOM 766 O O . PHE A 1 103 ? 6.586 9.281 14.391 1 85.12 103 PHE A O 1
ATOM 773 N N . GLY A 1 104 ? 5.129 8.508 16.141 1 87.69 104 GLY A N 1
ATOM 774 C CA . GLY A 1 104 ? 3.941 8.773 15.336 1 87.69 104 GLY A CA 1
ATOM 775 C C . GLY A 1 104 ? 3.197 7.516 14.93 1 87.69 104 GLY A C 1
ATOM 776 O O . GLY A 1 104 ? 3.617 6.406 15.266 1 87.69 104 GLY A O 1
ATOM 777 N N . PRO A 1 105 ? 2.189 7.75 14.227 1 91.44 105 PRO A N 1
ATOM 778 C CA . PRO A 1 105 ? 1.265 6.656 13.93 1 91.44 105 PRO A CA 1
ATOM 779 C C . PRO A 1 105 ? 1.832 5.664 12.914 1 91.44 105 PRO A C 1
ATOM 781 O O . PRO A 1 105 ? 1.271 4.582 12.719 1 91.44 105 PRO A O 1
ATOM 784 N N . LEU A 1 106 ? 2.926 5.973 12.336 1 93.94 106 LEU A N 1
ATOM 785 C CA . LEU A 1 106 ? 3.514 5.09 11.336 1 93.94 106 LEU A CA 1
ATOM 786 C C . LEU A 1 106 ? 4.406 4.043 11.984 1 93.94 106 LEU A C 1
ATOM 788 O O . LEU A 1 106 ? 4.77 3.047 11.359 1 93.94 106 LEU A O 1
ATOM 792 N N . VAL A 1 107 ? 4.754 4.242 13.25 1 93.19 107 VAL A N 1
ATOM 793 C CA . VAL A 1 107 ? 5.75 3.398 13.898 1 93.19 107 VAL A CA 1
ATOM 794 C C . VAL A 1 107 ? 5.227 1.967 14 1 93.19 107 VAL A C 1
ATOM 796 O O . VAL A 1 107 ? 5.871 1.03 13.523 1 93.19 107 VAL A O 1
ATOM 799 N N . ALA A 1 108 ? 4.051 1.832 14.531 1 94.81 108 ALA A N 1
ATOM 800 C CA . ALA A 1 108 ? 3.508 0.5 14.789 1 94.81 108 ALA A CA 1
ATOM 801 C C . ALA A 1 108 ? 3.262 -0.255 13.484 1 94.81 108 ALA A C 1
ATOM 803 O O . ALA A 1 108 ? 3.707 -1.395 13.328 1 94.81 108 ALA A O 1
ATOM 804 N N . PRO A 1 109 ? 2.625 0.341 12.469 1 97.19 109 PRO A N 1
ATOM 805 C CA . PRO A 1 109 ? 2.424 -0.372 11.211 1 97.19 109 PRO A CA 1
ATOM 806 C C . PRO A 1 109 ? 3.736 -0.767 10.539 1 97.19 109 PRO A C 1
ATOM 808 O O . PRO A 1 109 ? 3.861 -1.882 10.023 1 97.19 109 PRO A O 1
ATOM 811 N N . ILE A 1 110 ? 4.723 0.084 10.555 1 97.56 110 ILE A N 1
ATOM 812 C CA . ILE A 1 110 ? 6 -0.201 9.906 1 97.56 110 ILE A CA 1
ATOM 813 C C . ILE A 1 110 ? 6.691 -1.364 10.609 1 97.56 110 ILE A C 1
ATOM 815 O O . ILE A 1 110 ? 7.156 -2.305 9.961 1 97.56 110 ILE A O 1
ATOM 819 N N . LYS A 1 111 ? 6.688 -1.322 11.898 1 96.5 111 LYS A N 1
ATOM 820 C CA . LYS A 1 111 ? 7.289 -2.422 12.648 1 96.5 111 LYS A CA 1
ATOM 821 C C . LYS A 1 111 ? 6.547 -3.73 12.398 1 96.5 111 LYS A C 1
ATOM 823 O O . LYS A 1 111 ? 7.172 -4.785 12.25 1 96.5 111 LYS A O 1
ATOM 828 N N . ALA A 1 112 ? 5.242 -3.645 12.352 1 96.88 112 ALA A N 1
ATOM 829 C CA . ALA A 1 112 ? 4.426 -4.836 12.148 1 96.88 112 ALA A CA 1
ATOM 830 C C . ALA A 1 112 ? 4.711 -5.477 10.789 1 96.88 112 ALA A C 1
ATOM 832 O O . ALA A 1 112 ? 4.922 -6.688 10.703 1 96.88 112 ALA A O 1
ATOM 833 N N . VAL A 1 113 ? 4.754 -4.703 9.75 1 97.5 113 VAL A N 1
ATOM 834 C CA . VAL A 1 113 ? 4.945 -5.238 8.406 1 97.5 113 VAL A CA 1
ATOM 835 C C . VAL A 1 113 ? 6.375 -5.754 8.258 1 97.5 113 VAL A C 1
ATOM 837 O O . VAL A 1 113 ? 6.602 -6.809 7.66 1 97.5 113 VAL A O 1
ATOM 840 N N . LEU A 1 114 ? 7.367 -5.043 8.828 1 96.38 114 LEU A N 1
ATOM 841 C CA . LEU A 1 114 ? 8.742 -5.527 8.828 1 96.38 114 LEU A CA 1
ATOM 842 C C . LEU A 1 114 ? 8.836 -6.891 9.508 1 96.38 114 LEU A C 1
ATOM 844 O O . LEU A 1 114 ? 9.484 -7.805 8.992 1 96.38 114 LEU A O 1
ATOM 848 N N . GLY A 1 115 ? 8.188 -6.973 10.641 1 94.38 115 GLY A N 1
ATOM 849 C CA . GLY A 1 115 ? 8.172 -8.242 11.352 1 94.38 115 GLY A CA 1
ATOM 850 C C . GLY A 1 115 ? 7.566 -9.375 10.539 1 94.38 115 GLY A C 1
ATOM 851 O O . GLY A 1 115 ? 8.117 -10.477 10.492 1 94.38 115 GLY A O 1
ATOM 852 N N . CYS A 1 116 ? 6.469 -9.117 9.875 1 93.5 116 CYS A N 1
ATOM 853 C CA . CYS A 1 116 ? 5.793 -10.117 9.055 1 93.5 116 CYS A CA 1
ATOM 854 C C . CYS A 1 116 ? 6.637 -10.492 7.844 1 93.5 116 CYS A C 1
ATOM 856 O O . CYS A 1 116 ? 6.465 -11.57 7.27 1 93.5 116 CYS A O 1
ATOM 858 N N . ALA A 1 117 ? 7.543 -9.609 7.488 1 91.94 117 ALA A N 1
ATOM 859 C CA . ALA A 1 117 ? 8.453 -9.891 6.379 1 91.94 117 ALA A CA 1
ATOM 860 C C . ALA A 1 117 ? 9.672 -10.672 6.848 1 91.94 117 ALA A C 1
ATOM 862 O O . ALA A 1 117 ? 10.547 -11.008 6.051 1 91.94 117 ALA A O 1
ATOM 863 N N . GLY A 1 118 ? 9.727 -10.914 8.156 1 90.5 118 GLY A N 1
ATOM 864 C CA . GLY A 1 118 ? 10.867 -11.625 8.711 1 90.5 118 GLY A CA 1
ATOM 865 C C . GLY A 1 118 ? 12.086 -10.742 8.898 1 90.5 118 GLY A C 1
ATOM 866 O O . GLY A 1 118 ? 13.211 -11.242 8.984 1 90.5 118 GLY A O 1
ATOM 867 N N . ILE A 1 119 ? 11.969 -9.484 8.875 1 91.94 119 ILE A N 1
ATOM 868 C CA . ILE A 1 119 ? 13.062 -8.539 9.07 1 91.94 119 ILE A CA 1
ATOM 869 C C . ILE A 1 119 ? 13.172 -8.172 10.547 1 91.94 119 ILE A C 1
ATOM 871 O O . ILE A 1 119 ? 12.195 -7.773 11.172 1 91.94 119 ILE A O 1
ATOM 875 N N . SER A 1 120 ? 14.312 -8.305 11.102 1 91.56 120 SER A N 1
ATOM 876 C CA . SER A 1 120 ? 14.547 -7.961 12.492 1 91.56 120 SER A CA 1
ATOM 877 C C . SER A 1 120 ? 14.633 -6.449 12.688 1 91.56 120 SER A C 1
ATOM 879 O O . SER A 1 120 ? 15.281 -5.754 11.906 1 91.56 120 SER A O 1
ATOM 881 N N . VAL A 1 121 ? 13.953 -6 13.711 1 90.81 121 VAL A N 1
ATOM 882 C CA . VAL A 1 121 ? 13.922 -4.566 13.977 1 90.81 121 VAL A CA 1
ATOM 883 C C . VAL A 1 121 ? 14.68 -4.258 15.266 1 90.81 121 VAL A C 1
ATOM 885 O O . VAL A 1 121 ? 14.422 -4.867 16.297 1 90.81 121 VAL A O 1
ATOM 888 N N . VAL A 1 122 ? 15.633 -3.355 15.141 1 86.25 122 VAL A N 1
ATOM 889 C CA . VAL A 1 122 ? 16.297 -2.793 16.312 1 86.25 122 VAL A CA 1
ATOM 890 C C . VAL A 1 122 ? 15.766 -1.391 16.594 1 86.25 122 VAL A C 1
ATOM 892 O O . VAL A 1 122 ? 15.688 -0.556 15.688 1 86.25 122 VAL A O 1
ATOM 895 N N . GLN A 1 123 ? 15.266 -1.211 17.797 1 84.25 123 GLN A N 1
ATOM 896 C CA . GLN A 1 123 ? 14.703 0.088 18.156 1 84.25 123 GLN A CA 1
ATOM 897 C C . GLN A 1 123 ? 15.805 1.135 18.328 1 84.25 123 GLN A C 1
ATOM 899 O O . GLN A 1 123 ? 16.766 0.919 19.062 1 84.25 123 GLN A O 1
ATOM 904 N N . ALA A 1 124 ? 15.602 2.072 17.484 1 71.31 124 ALA A N 1
ATOM 905 C CA . ALA A 1 124 ? 16.5 3.209 17.656 1 71.31 124 ALA A CA 1
ATOM 906 C C . ALA A 1 124 ? 15.883 4.277 18.547 1 71.31 124 ALA A C 1
ATOM 908 O O . ALA A 1 124 ? 14.766 4.73 18.297 1 71.31 124 ALA A O 1
ATOM 909 N N . HIS A 1 125 ? 16.031 4.148 19.969 1 59.28 125 HIS A N 1
ATOM 910 C CA . HIS A 1 125 ? 15.508 5.117 20.922 1 59.28 125 HIS A CA 1
ATOM 911 C C . HIS A 1 125 ? 15.977 6.531 20.578 1 59.28 125 HIS A C 1
ATOM 913 O O . HIS A 1 125 ? 16.828 6.715 19.719 1 59.28 125 HIS A O 1
ATOM 919 N N . THR A 1 126 ? 15.453 7.395 21.609 1 51.94 126 THR A N 1
ATOM 920 C CA . THR A 1 126 ? 15.695 8.828 21.469 1 51.94 126 THR A CA 1
ATOM 921 C C . THR A 1 126 ? 17.141 9.094 21.062 1 51.94 126 THR A C 1
ATOM 923 O O . THR A 1 126 ? 18.062 8.469 21.594 1 51.94 126 THR A O 1
ATOM 926 N N . ILE A 1 127 ? 17.219 9.461 19.906 1 47.44 127 ILE A N 1
ATOM 927 C CA . ILE A 1 127 ? 18.5 9.867 19.344 1 47.44 127 ILE A CA 1
ATOM 928 C C . ILE A 1 127 ? 19.391 10.438 20.453 1 47.44 127 ILE A C 1
ATOM 930 O O . ILE A 1 127 ? 20.609 10.523 20.297 1 47.44 127 ILE A O 1
ATOM 934 N N . GLN A 1 128 ? 18.766 11.109 21.484 1 45.72 128 GLN A N 1
ATOM 935 C CA . GLN A 1 128 ? 19.703 11.531 22.516 1 45.72 128 GLN A CA 1
ATOM 936 C C . GLN A 1 128 ? 20.375 10.328 23.172 1 45.72 128 GLN A C 1
ATOM 938 O O . GLN A 1 128 ? 21.531 10.398 23.578 1 45.72 128 GLN A O 1
ATOM 943 N N . ARG A 1 129 ? 19.5 9.422 23.922 1 38.56 129 ARG A N 1
ATOM 944 C CA . ARG A 1 129 ? 20.078 8.258 24.594 1 38.56 129 ARG A CA 1
ATOM 945 C C . ARG A 1 129 ? 20.141 7.059 23.656 1 38.56 129 ARG A C 1
ATOM 947 O O . ARG A 1 129 ? 19.703 5.961 24 1 38.56 129 ARG A O 1
ATOM 954 N N . CYS A 1 130 ? 20.281 7.027 22.562 1 37.75 130 CYS A N 1
ATOM 955 C CA . CYS A 1 130 ? 20.281 6.203 21.359 1 37.75 130 CYS A CA 1
ATOM 956 C C . CYS A 1 130 ? 20.953 4.863 21.609 1 37.75 130 CYS A C 1
ATOM 958 O O . CYS A 1 130 ? 21.953 4.793 22.328 1 37.75 130 CYS A O 1
ATOM 960 N N . MET A 1 131 ? 20.578 3.641 21.688 1 43.06 131 MET A N 1
ATOM 961 C CA . MET A 1 131 ? 21.562 2.715 21.125 1 43.06 131 MET A CA 1
ATOM 962 C C . MET A 1 131 ? 22.484 3.424 20.141 1 43.06 131 MET A C 1
ATOM 964 O O . MET A 1 131 ? 22.016 4.203 19.312 1 43.06 131 MET A O 1
ATOM 968 N N . THR A 1 132 ? 23.656 3.766 20.5 1 48.56 132 THR A N 1
ATOM 969 C CA . THR A 1 132 ? 24.641 4.633 19.859 1 48.56 132 THR A CA 1
ATOM 970 C C . THR A 1 132 ? 24.625 4.453 18.344 1 48.56 132 THR A C 1
ATOM 972 O O . THR A 1 132 ? 24.562 3.33 17.844 1 48.56 132 THR A O 1
ATOM 975 N N . LEU A 1 133 ? 23.938 5.539 17.625 1 52.25 133 LEU A N 1
ATOM 976 C CA . LEU A 1 133 ? 24.266 5.703 16.219 1 52.25 133 LEU A CA 1
ATOM 977 C C . LEU A 1 133 ? 25.578 4.977 15.883 1 52.25 133 LEU A C 1
ATOM 979 O O . LEU A 1 133 ? 25.703 4.395 14.805 1 52.25 133 LEU A O 1
ATOM 983 N N . GLU A 1 134 ? 26.219 5.02 17.016 1 53.88 134 GLU A N 1
ATOM 984 C CA . GLU A 1 134 ? 27.516 4.375 16.812 1 53.88 134 GLU A CA 1
ATOM 985 C C . GLU A 1 134 ? 27.344 2.889 16.5 1 53.88 134 GLU A C 1
ATOM 987 O O . GLU A 1 134 ? 28.016 2.348 15.625 1 53.88 134 GLU A O 1
ATOM 992 N N . SER A 1 135 ? 26.5 2.354 17.297 1 56.16 135 SER A N 1
ATOM 993 C CA . SER A 1 135 ? 26.359 0.921 17.062 1 56.16 135 SER A CA 1
ATOM 994 C C . SER A 1 135 ? 25.641 0.647 15.758 1 56.16 135 SER A C 1
ATOM 996 O O . SER A 1 135 ? 25.953 -0.32 15.055 1 56.16 135 SER A O 1
ATOM 998 N N . LEU A 1 136 ? 24.656 1.485 15.484 1 57.91 136 LEU A N 1
ATOM 999 C CA . LEU A 1 136 ? 23.984 1.358 14.188 1 57.91 136 LEU A CA 1
ATOM 1000 C C . LEU A 1 136 ? 24.984 1.579 13.047 1 57.91 136 LEU A C 1
ATOM 1002 O O . LEU A 1 136 ? 24.922 0.893 12.031 1 57.91 136 LEU A O 1
ATOM 1006 N N . LEU A 1 137 ? 25.875 2.574 13.328 1 55.91 137 LEU A N 1
ATOM 1007 C CA . LEU A 1 137 ? 26.875 2.932 12.328 1 55.91 137 LEU A CA 1
ATOM 1008 C C . LEU A 1 137 ? 27.844 1.777 12.094 1 55.91 137 LEU A C 1
ATOM 1010 O O . LEU A 1 137 ? 28.312 1.576 10.977 1 55.91 137 LEU A O 1
ATOM 1014 N N . SER A 1 138 ? 28.047 1.135 13.211 1 55.28 138 SER A N 1
ATOM 1015 C CA . SER A 1 138 ? 29.016 0.057 13.055 1 55.28 138 SER A CA 1
ATOM 1016 C C . SER A 1 138 ? 28.422 -1.109 12.266 1 55.28 138 SER A C 1
ATOM 1018 O O . SER A 1 138 ? 29.156 -1.827 11.57 1 55.28 138 SER A O 1
ATOM 1020 N N . ARG A 1 139 ? 27.172 -1.177 12.289 1 57.94 139 ARG A N 1
ATOM 1021 C CA . ARG A 1 139 ? 26.594 -2.395 11.734 1 57.94 139 ARG A CA 1
ATOM 1022 C C . ARG A 1 139 ? 26.062 -2.154 10.32 1 57.94 139 ARG A C 1
ATOM 1024 O O . ARG A 1 139 ? 25.688 -3.098 9.625 1 57.94 139 ARG A O 1
ATOM 1031 N N . GLU A 1 140 ? 26.297 -1.063 9.812 1 70.5 140 GLU A N 1
ATOM 1032 C CA . GLU A 1 140 ? 25.922 -0.73 8.438 1 70.5 140 GLU A CA 1
ATOM 1033 C C . GLU A 1 140 ? 24.453 -1.084 8.18 1 70.5 140 GLU A C 1
ATOM 1035 O O . GLU A 1 140 ? 24.125 -1.581 7.102 1 70.5 140 GLU A O 1
ATOM 1040 N N . VAL A 1 141 ? 23.672 -0.905 9.312 1 78.75 141 VAL A N 1
ATOM 1041 C CA . VAL A 1 141 ? 22.266 -1.236 9.234 1 78.75 141 VAL A CA 1
ATOM 1042 C C . VAL A 1 141 ? 21.469 -0.016 8.773 1 78.75 141 VAL A C 1
ATOM 1044 O O . VAL A 1 141 ? 21.703 1.099 9.25 1 78.75 141 VAL A O 1
ATOM 1047 N N . PRO A 1 142 ? 20.609 -0.219 7.777 1 88.5 142 PRO A N 1
ATOM 1048 C CA . PRO A 1 142 ? 19.766 0.908 7.363 1 88.5 142 PRO A CA 1
ATOM 1049 C C . PRO A 1 142 ? 18.875 1.416 8.484 1 88.5 142 PRO A C 1
ATOM 1051 O O . PRO A 1 142 ? 18.406 0.629 9.32 1 88.5 142 PRO A O 1
ATOM 1054 N N . LEU A 1 143 ? 18.703 2.721 8.5 1 90.12 143 LEU A N 1
ATOM 1055 C CA . LEU A 1 143 ? 17.859 3.359 9.508 1 90.12 143 LEU A CA 1
ATOM 1056 C C . LEU A 1 143 ? 16.578 3.895 8.891 1 90.12 143 LEU A C 1
ATOM 1058 O O . LEU A 1 143 ? 16.609 4.668 7.934 1 90.12 143 LEU A O 1
ATOM 1062 N N . ILE A 1 144 ? 15.453 3.404 9.383 1 92.81 144 ILE A N 1
ATOM 1063 C CA . ILE A 1 144 ? 14.172 4.031 9.102 1 92.81 144 ILE A CA 1
ATOM 1064 C C . ILE A 1 144 ? 13.852 5.066 10.172 1 92.81 144 ILE A C 1
ATOM 1066 O O . ILE A 1 144 ? 13.703 4.723 11.352 1 92.81 144 ILE A O 1
ATOM 1070 N N . TRP A 1 145 ? 13.742 6.316 9.781 1 90.12 145 TRP A N 1
ATOM 1071 C CA . TRP A 1 145 ? 13.398 7.371 10.734 1 90.12 145 TRP A CA 1
ATOM 1072 C C . TRP A 1 145 ? 12 7.906 10.469 1 90.12 145 TRP A C 1
ATOM 1074 O O . TRP A 1 145 ? 11.734 8.477 9.414 1 90.12 145 TRP A O 1
ATOM 1084 N N . ILE A 1 146 ? 11.148 7.738 11.484 1 90.75 146 ILE A N 1
ATOM 1085 C CA . ILE A 1 146 ? 9.734 8.047 11.328 1 90.75 146 ILE A CA 1
ATOM 1086 C C . ILE A 1 146 ? 9.414 9.359 12.055 1 90.75 146 ILE A C 1
ATOM 1088 O O . ILE A 1 146 ? 9.844 9.57 13.188 1 90.75 146 ILE A O 1
ATOM 1092 N N . ASN A 1 147 ? 8.797 10.234 11.312 1 80.12 147 ASN A N 1
ATOM 1093 C CA . ASN A 1 147 ? 8.336 11.477 11.93 1 80.12 147 ASN A CA 1
ATOM 1094 C C . ASN A 1 147 ? 6.91 11.812 11.516 1 80.12 147 ASN A C 1
ATOM 1096 O O . ASN A 1 147 ? 6.469 11.43 10.43 1 80.12 147 ASN A O 1
ATOM 1100 N N . SER A 1 148 ? 6.219 12.453 12.461 1 70.12 148 SER A N 1
ATOM 1101 C CA . SER A 1 148 ? 4.859 12.891 12.164 1 70.12 148 SER A CA 1
ATOM 1102 C C . SER A 1 148 ? 4.859 14.156 11.32 1 70.12 148 SER A C 1
ATOM 1104 O O . SER A 1 148 ? 3.842 14.516 10.727 1 70.12 148 SER A O 1
ATOM 1106 N N . THR A 1 149 ? 5.926 14.883 11.398 1 65.56 149 THR A N 1
ATOM 1107 C CA . THR A 1 149 ? 6.078 16.031 10.508 1 65.56 149 THR A CA 1
ATOM 1108 C C . THR A 1 149 ? 7.246 15.828 9.555 1 65.56 149 THR A C 1
ATOM 1110 O O . THR A 1 149 ? 8.227 15.156 9.898 1 65.56 149 THR A O 1
ATOM 1113 N N . PRO A 1 150 ? 7.008 16.203 8.297 1 61.5 150 PRO A N 1
ATOM 1114 C CA . PRO A 1 150 ? 8.047 15.898 7.309 1 61.5 150 PRO A CA 1
ATOM 1115 C C . PRO A 1 150 ? 9.312 16.734 7.508 1 61.5 150 PRO A C 1
ATOM 1117 O O . PRO A 1 150 ? 9.797 17.359 6.566 1 61.5 150 PRO A O 1
ATOM 1120 N N . SER A 1 151 ? 9.594 17.172 8.734 1 67.94 151 SER A N 1
ATOM 1121 C CA . SER A 1 151 ? 10.859 17.859 8.938 1 67.94 151 SER A CA 1
ATOM 1122 C C . SER A 1 151 ? 11.797 17.062 9.836 1 67.94 151 SER A C 1
ATOM 1124 O O . SER A 1 151 ? 11.367 16.5 10.844 1 67.94 151 SER A O 1
ATOM 1126 N N . PHE A 1 152 ? 13.008 16.938 9.242 1 65.94 152 PHE A N 1
ATOM 1127 C CA . PHE A 1 152 ? 14.055 16.219 9.961 1 65.94 152 PHE A CA 1
ATOM 1128 C C . PHE A 1 152 ? 15.234 17.125 10.258 1 65.94 152 PHE A C 1
ATOM 1130 O O . PHE A 1 152 ? 16.328 16.656 10.562 1 65.94 152 PHE A O 1
ATOM 1137 N N . SER A 1 153 ? 14.867 18.359 10.172 1 68.31 153 SER A N 1
ATOM 1138 C CA . SER A 1 153 ? 15.969 19.312 10.281 1 68.31 153 SER A CA 1
ATOM 1139 C C . SER A 1 153 ? 16.562 19.312 11.688 1 68.31 153 SER A C 1
ATOM 1141 O O . SER A 1 153 ? 17.766 19.516 11.852 1 68.31 153 SER A O 1
ATOM 1143 N N . HIS A 1 154 ? 15.703 18.953 12.617 1 68.19 154 HIS A N 1
ATOM 1144 C CA . HIS A 1 154 ? 16.141 19.047 14.008 1 68.19 154 HIS A CA 1
ATOM 1145 C C . HIS A 1 154 ? 17.125 17.922 14.352 1 68.19 154 HIS A C 1
ATOM 1147 O O . HIS A 1 154 ? 17.875 18.031 15.32 1 68.19 154 HIS A O 1
ATOM 1153 N N . ILE A 1 155 ? 17.141 16.906 13.477 1 67.19 155 ILE A N 1
ATOM 1154 C CA . ILE A 1 155 ? 18.031 15.789 13.742 1 67.19 155 ILE A CA 1
ATOM 1155 C C . ILE A 1 155 ? 19.016 15.633 12.594 1 67.19 155 ILE A C 1
ATOM 1157 O O . ILE A 1 155 ? 19.703 14.609 12.484 1 67.19 155 ILE A O 1
ATOM 1161 N N . ALA A 1 156 ? 19.016 16.594 11.766 1 70.81 156 ALA A N 1
ATOM 1162 C CA . ALA A 1 156 ? 19.812 16.469 10.547 1 70.81 156 ALA A CA 1
ATOM 1163 C C . ALA A 1 156 ? 21.281 16.281 10.867 1 70.81 156 ALA A C 1
ATOM 1165 O O . ALA A 1 156 ? 21.969 15.477 10.234 1 70.81 156 ALA A O 1
ATOM 1166 N N . GLN A 1 157 ? 21.766 17.016 11.828 1 68.69 157 GLN A N 1
ATOM 1167 C CA . GLN A 1 157 ? 23.172 16.922 12.188 1 68.69 157 GLN A CA 1
ATOM 1168 C C . GLN A 1 157 ? 23.516 15.539 12.727 1 68.69 157 GLN A C 1
ATOM 1170 O O . GLN A 1 157 ? 24.578 14.992 12.43 1 68.69 157 GLN A O 1
ATOM 1175 N N . GLU A 1 158 ? 22.547 14.945 13.43 1 69.88 158 GLU A N 1
ATOM 1176 C CA . GLU A 1 158 ? 22.766 13.633 14.031 1 69.88 158 GLU A CA 1
ATOM 1177 C C . GLU A 1 158 ? 22.719 12.531 12.977 1 69.88 158 GLU A C 1
ATOM 1179 O O . GLU A 1 158 ? 23.359 11.492 13.133 1 69.88 158 GLU A O 1
ATOM 1184 N N . LEU A 1 159 ? 22.094 12.93 11.938 1 69.5 159 LEU A N 1
ATOM 1185 C CA . LEU A 1 159 ? 21.812 11.875 10.969 1 69.5 159 LEU A CA 1
ATOM 1186 C C . LEU A 1 159 ? 22.781 11.938 9.805 1 69.5 159 LEU A C 1
ATOM 1188 O O . LEU A 1 159 ? 22.781 11.055 8.938 1 69.5 159 LEU A O 1
ATOM 1192 N N . VAL A 1 160 ? 23.688 12.906 9.961 1 68.19 160 VAL A N 1
ATOM 1193 C CA . VAL A 1 160 ? 24.625 13.086 8.859 1 68.19 160 VAL A CA 1
ATOM 1194 C C . VAL A 1 160 ? 25.562 11.883 8.766 1 68.19 160 VAL A C 1
ATOM 1196 O O . VAL A 1 160 ? 26.016 11.516 7.672 1 68.19 160 VAL A O 1
ATOM 1199 N N . GLU A 1 161 ? 25.719 11.172 9.859 1 70.06 161 GLU A N 1
ATOM 1200 C CA . GLU A 1 161 ? 26.672 10.07 9.883 1 70.06 161 GLU A CA 1
ATOM 1201 C C . GLU A 1 161 ? 26.016 8.758 9.461 1 70.06 161 GLU A C 1
ATOM 1203 O O . GLU A 1 161 ? 26.688 7.77 9.195 1 70.06 161 GLU A O 1
ATOM 1208 N N . VAL A 1 162 ? 24.75 8.805 9.445 1 77.56 162 VAL A N 1
ATOM 1209 C CA . VAL A 1 162 ? 24.047 7.59 9.039 1 77.56 162 VAL A CA 1
ATOM 1210 C C . VAL A 1 162 ? 24.188 7.387 7.531 1 77.56 162 VAL A C 1
ATOM 1212 O O . VAL A 1 162 ? 23.812 8.25 6.738 1 77.56 162 VAL A O 1
ATOM 1215 N N . LYS A 1 163 ? 24.781 6.312 7.168 1 82.06 163 LYS A N 1
ATOM 1216 C CA . LYS A 1 163 ? 25.141 6.07 5.773 1 82.06 163 LYS A CA 1
ATOM 1217 C C . LYS A 1 163 ? 23.906 5.781 4.926 1 82.06 163 LYS A C 1
ATOM 1219 O O . LYS A 1 163 ? 23.766 6.289 3.812 1 82.06 163 LYS A O 1
ATOM 1224 N N . THR A 1 164 ? 23.047 4.895 5.457 1 88.5 164 THR A N 1
ATOM 1225 C CA . THR A 1 164 ? 21.828 4.547 4.746 1 88.5 164 THR A CA 1
ATOM 1226 C C . THR A 1 164 ? 20.609 4.809 5.617 1 88.5 164 THR A C 1
ATOM 1228 O O . THR A 1 164 ? 20.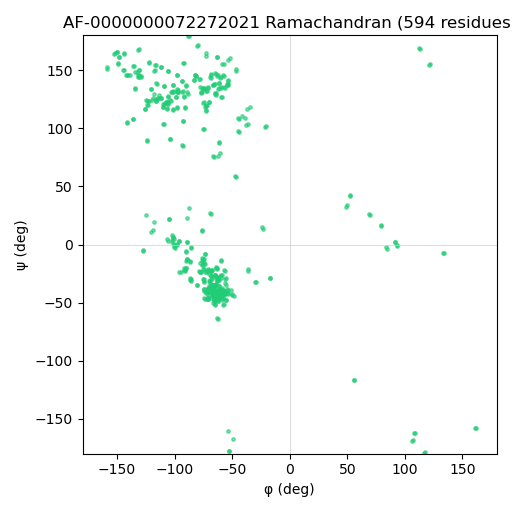484 4.258 6.715 1 88.5 164 THR A O 1
ATOM 1231 N N . MET A 1 165 ? 19.734 5.699 5.105 1 90.12 165 MET A N 1
ATOM 1232 C CA . MET A 1 165 ? 18.578 6.09 5.902 1 90.12 165 MET A CA 1
ATOM 1233 C C . MET A 1 165 ? 17.344 6.25 5.02 1 90.12 165 MET A C 1
ATOM 1235 O O . MET A 1 165 ? 17.453 6.715 3.885 1 90.12 165 MET A O 1
ATOM 1239 N N . ILE A 1 166 ? 16.219 5.895 5.605 1 93.5 166 ILE A N 1
ATOM 1240 C CA . ILE A 1 166 ? 14.914 6.051 4.969 1 93.5 166 ILE A CA 1
ATOM 1241 C C . ILE A 1 166 ? 14 6.887 5.863 1 93.5 166 ILE A C 1
ATOM 1243 O O . ILE A 1 166 ? 13.312 6.348 6.73 1 93.5 166 ILE A O 1
ATOM 1247 N N . PRO A 1 167 ? 14.039 8.211 5.676 1 92.75 167 PRO A N 1
ATOM 1248 C CA . PRO A 1 167 ? 13.062 9.023 6.402 1 92.75 167 PRO A CA 1
ATOM 1249 C C . PRO A 1 167 ? 11.625 8.75 5.961 1 92.75 167 PRO A C 1
ATOM 1251 O O . PRO A 1 167 ? 11.359 8.562 4.77 1 92.75 167 PRO A O 1
ATOM 1254 N N . VAL A 1 168 ? 10.727 8.68 6.93 1 94.31 168 VAL A N 1
ATOM 1255 C CA . VAL A 1 168 ? 9.312 8.477 6.641 1 94.31 168 VAL A CA 1
ATOM 1256 C C . VAL A 1 168 ? 8.469 9.438 7.469 1 94.31 168 VAL A C 1
ATOM 1258 O O . VAL A 1 168 ? 8.711 9.617 8.664 1 94.31 168 VAL A O 1
ATOM 1261 N N . GLY A 1 169 ? 7.512 10.062 6.824 1 91.5 169 GLY A N 1
ATOM 1262 C CA . GLY A 1 169 ? 6.66 10.984 7.551 1 91.5 169 GLY A CA 1
ATOM 1263 C C . GLY A 1 169 ? 5.27 11.109 6.953 1 91.5 169 GLY A C 1
ATOM 1264 O O . GLY A 1 169 ? 5.016 10.625 5.852 1 91.5 169 GLY A O 1
ATOM 1265 N N . LEU A 1 170 ? 4.387 11.672 7.734 1 90.12 170 LEU A N 1
ATOM 1266 C CA . LEU A 1 170 ? 3.037 12.008 7.285 1 90.12 170 LEU A CA 1
ATOM 1267 C C . LEU A 1 170 ? 2.916 13.492 6.98 1 90.12 170 LEU A C 1
ATOM 1269 O O . LEU A 1 170 ? 3.51 14.328 7.676 1 90.12 170 LEU A O 1
ATOM 1273 N N . MET A 1 171 ? 2.283 13.758 5.941 1 88 171 MET A N 1
ATOM 1274 C CA . MET A 1 171 ? 1.95 15.133 5.57 1 88 171 MET A CA 1
ATOM 1275 C C . MET A 1 171 ? 0.511 15.234 5.074 1 88 171 MET A C 1
ATOM 1277 O O . MET A 1 171 ? 0.197 14.781 3.973 1 88 171 MET A O 1
ATOM 1281 N N . ASP A 1 172 ? -0.316 15.836 5.922 1 85.62 172 ASP A N 1
ATOM 1282 C CA . ASP A 1 172 ? -1.732 15.953 5.59 1 85.62 172 ASP A CA 1
ATOM 1283 C C . ASP A 1 172 ? -2.344 14.586 5.309 1 85.62 172 ASP A C 1
ATOM 1285 O O . ASP A 1 172 ? -2.299 13.688 6.156 1 85.62 172 ASP A O 1
ATOM 1289 N N . ASN A 1 173 ? -2.826 14.305 4.113 1 83.56 173 ASN A N 1
ATOM 1290 C CA . ASN A 1 173 ? -3.529 13.062 3.805 1 83.56 173 ASN A CA 1
ATOM 1291 C C . ASN A 1 173 ? -2.65 12.102 3.008 1 83.56 173 ASN A C 1
ATOM 1293 O O . ASN A 1 173 ? -3.156 11.266 2.256 1 83.56 173 ASN A O 1
ATOM 1297 N N . HIS A 1 174 ? -1.349 12.289 3.109 1 90.62 174 HIS A N 1
ATOM 1298 C CA . HIS A 1 174 ? -0.425 11.398 2.412 1 90.62 174 HIS A CA 1
ATOM 1299 C C . HIS A 1 174 ? 0.833 11.156 3.238 1 90.62 174 HIS A C 1
ATOM 1301 O O . HIS A 1 174 ? 1.049 11.82 4.258 1 90.62 174 HIS A O 1
ATOM 1307 N N . ALA A 1 175 ? 1.538 10.18 2.863 1 93.94 175 ALA A N 1
ATOM 1308 C CA . ALA A 1 175 ? 2.824 9.883 3.488 1 93.94 175 ALA A CA 1
ATOM 1309 C C . ALA A 1 175 ? 3.977 10.141 2.52 1 93.94 175 ALA A C 1
ATOM 1311 O O . ALA A 1 175 ? 3.785 10.125 1.301 1 93.94 175 ALA A O 1
ATOM 1312 N N . ILE A 1 176 ? 5.102 10.445 3.057 1 93.69 176 ILE A N 1
ATOM 1313 C CA . ILE A 1 176 ? 6.316 10.656 2.277 1 93.69 176 ILE A CA 1
ATOM 1314 C C . ILE A 1 176 ? 7.41 9.711 2.764 1 93.69 176 ILE A C 1
ATOM 1316 O O . ILE A 1 176 ? 7.711 9.664 3.959 1 93.69 176 ILE A O 1
ATOM 1320 N N . ILE A 1 177 ? 7.922 8.938 1.843 1 96.19 177 ILE A N 1
ATOM 1321 C CA . ILE A 1 177 ? 9.086 8.086 2.084 1 96.19 177 ILE A CA 1
ATOM 1322 C C . ILE A 1 177 ? 10.312 8.688 1.4 1 96.19 177 ILE A C 1
ATOM 1324 O O . ILE A 1 177 ? 10.328 8.859 0.179 1 96.19 177 ILE A O 1
ATOM 1328 N N . GLY A 1 178 ? 11.375 8.984 2.25 1 94.25 178 GLY A N 1
ATOM 1329 C CA . GLY 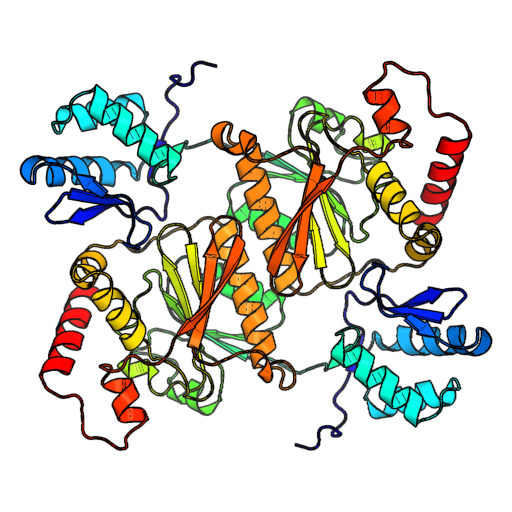A 1 178 ? 12.578 9.594 1.702 1 94.25 178 GLY A CA 1
ATOM 1330 C C . GLY A 1 178 ? 12.727 11.055 2.066 1 94.25 178 GLY A C 1
ATOM 1331 O O . GLY A 1 178 ? 11.945 11.586 2.855 1 94.25 178 GLY A O 1
ATOM 1332 N N . PRO A 1 179 ? 13.578 11.711 1.482 1 92.69 179 PRO A N 1
ATOM 1333 C CA . PRO A 1 179 ? 14.539 11.211 0.491 1 92.69 179 PRO A CA 1
ATOM 1334 C C . PRO A 1 179 ? 15.477 10.148 1.06 1 92.69 179 PRO A C 1
ATOM 1336 O O . PRO A 1 179 ? 16.047 10.344 2.133 1 92.69 179 PRO A O 1
ATOM 1339 N N . VAL A 1 180 ? 15.617 9.102 0.261 1 93.62 180 VAL A N 1
ATOM 1340 C CA . VAL A 1 180 ? 16.438 7.977 0.708 1 93.62 180 VAL A CA 1
ATOM 1341 C C . VAL A 1 180 ? 17.906 8.32 0.567 1 93.62 180 VAL A C 1
ATOM 1343 O O . VAL A 1 180 ? 18.344 8.844 -0.465 1 93.62 180 VAL A O 1
ATOM 1346 N N . ARG A 1 181 ? 18.656 8.102 1.627 1 90.81 181 ARG A N 1
ATOM 1347 C CA . ARG A 1 181 ? 20.109 8.195 1.584 1 90.81 181 ARG A CA 1
ATOM 1348 C C . ARG A 1 181 ? 20.75 6.812 1.527 1 90.81 181 ARG A C 1
ATOM 1350 O O . ARG A 1 181 ? 20.375 5.922 2.299 1 90.81 181 ARG A O 1
ATOM 1357 N N . ILE A 1 182 ? 21.641 6.68 0.613 1 90.62 182 ILE A N 1
ATOM 1358 C CA . ILE A 1 182 ? 22.266 5.383 0.4 1 90.62 182 ILE A CA 1
ATOM 1359 C C . ILE A 1 182 ? 23.797 5.531 0.479 1 90.62 182 ILE A C 1
ATOM 1361 O O . ILE A 1 182 ? 24.391 6.223 -0.343 1 90.62 182 ILE A O 1
ATOM 1365 N N . ASP A 1 183 ? 24.344 4.867 1.453 1 86.38 183 ASP A N 1
ATOM 1366 C CA . ASP A 1 183 ? 25.797 4.863 1.626 1 86.38 183 ASP A CA 1
ATOM 1367 C C . ASP A 1 183 ? 26.344 6.285 1.654 1 86.38 183 ASP A C 1
ATOM 1369 O O . ASP A 1 183 ? 27.312 6.594 0.969 1 86.38 183 ASP A O 1
ATOM 1373 N N . GLY A 1 184 ? 25.672 7.113 2.32 1 82.62 184 GLY A N 1
ATOM 1374 C CA . GLY A 1 184 ? 26.109 8.484 2.529 1 82.62 184 GLY A CA 1
ATOM 1375 C C . GLY A 1 184 ? 25.766 9.406 1.384 1 82.62 184 GLY A C 1
ATOM 1376 O O . GLY A 1 184 ? 26.047 10.609 1.437 1 82.62 184 GLY A O 1
ATOM 1377 N N . ARG A 1 185 ? 25.188 8.875 0.38 1 87.75 185 ARG A N 1
ATOM 1378 C CA . ARG A 1 185 ? 24.828 9.68 -0.783 1 87.75 185 ARG A CA 1
ATOM 1379 C C . ARG A 1 185 ? 23.359 10.086 -0.729 1 87.75 185 ARG A C 1
ATOM 1381 O O . ARG A 1 185 ? 22.516 9.32 -0.247 1 87.75 185 ARG A O 1
ATOM 1388 N N . GLY A 1 186 ? 23.016 11.344 -1.252 1 89.81 186 GLY A N 1
ATOM 1389 C CA . GLY A 1 186 ? 21.672 11.867 -1.27 1 89.81 186 GLY A CA 1
ATOM 1390 C C . GLY A 1 186 ? 21.484 13.07 -0.358 1 89.81 186 GLY A C 1
ATOM 1391 O O . GLY A 1 186 ? 22.359 13.383 0.447 1 89.81 186 GLY A O 1
ATOM 1392 N N . PRO A 1 187 ? 20.375 13.727 -0.497 1 89.94 187 PRO A N 1
ATOM 1393 C CA . PRO A 1 187 ? 20.109 14.906 0.329 1 89.94 187 PRO A CA 1
ATOM 1394 C C . PRO A 1 187 ? 19.906 14.555 1.801 1 89.94 187 PRO A C 1
ATOM 1396 O O . PRO A 1 187 ? 19.359 13.492 2.117 1 89.94 187 PRO A O 1
ATOM 1399 N N . CYS A 1 188 ? 20.328 15.445 2.625 1 85.56 188 CYS A N 1
ATOM 1400 C CA . CYS A 1 188 ? 20.141 15.258 4.059 1 85.56 188 CYS A CA 1
ATOM 1401 C C . CYS A 1 188 ? 18.781 15.82 4.5 1 85.56 188 CYS A C 1
ATOM 1403 O O . CYS A 1 188 ? 18 16.281 3.674 1 85.56 188 CYS A O 1
ATOM 1405 N N . GLY A 1 189 ? 18.469 15.711 5.793 1 82.62 189 GLY A N 1
ATOM 1406 C CA . GLY A 1 189 ? 17.188 16.156 6.32 1 82.62 189 GLY A CA 1
ATOM 1407 C C . GLY A 1 189 ? 16.969 17.641 6.16 1 82.62 189 GLY A C 1
ATOM 1408 O O . GLY A 1 189 ? 15.828 18.094 5.992 1 82.62 189 GLY A O 1
ATOM 1409 N N . LEU A 1 190 ? 18.047 18.422 6.203 1 85.31 190 LEU A N 1
ATOM 1410 C CA . LEU A 1 190 ? 17.938 19.875 6.066 1 85.31 190 LEU A CA 1
ATOM 1411 C C . LEU A 1 190 ? 17.562 20.266 4.637 1 85.31 190 LEU A C 1
ATOM 1413 O O . LEU A 1 190 ? 16.859 21.25 4.422 1 85.31 190 LEU A O 1
ATOM 1417 N N . CYS A 1 191 ? 18 19.469 3.682 1 89.56 191 CYS A N 1
ATOM 1418 C CA . CYS A 1 191 ? 17.75 19.75 2.275 1 89.56 191 CYS A CA 1
ATOM 1419 C C . CYS A 1 191 ? 16.25 19.828 1.999 1 89.56 191 CYS A C 1
ATOM 1421 O O . CYS A 1 191 ? 15.789 20.719 1.287 1 89.56 191 CYS A O 1
ATOM 1423 N N . THR A 1 192 ? 15.492 18.938 2.625 1 88.75 192 THR A N 1
ATOM 1424 C CA . THR A 1 192 ? 14.047 18.906 2.4 1 88.75 192 THR A CA 1
ATOM 1425 C C . THR A 1 192 ? 13.398 20.203 2.881 1 88.75 192 THR A C 1
ATOM 1427 O O . THR A 1 192 ? 12.555 20.766 2.189 1 88.75 192 THR A O 1
ATOM 1430 N N . ASP A 1 193 ? 13.82 20.641 4.008 1 88.12 193 ASP A N 1
ATOM 1431 C CA . ASP A 1 193 ? 13.266 21.891 4.551 1 88.12 193 ASP A CA 1
ATOM 1432 C C . ASP A 1 193 ? 13.672 23.094 3.697 1 88.12 193 ASP A C 1
ATOM 1434 O O . ASP A 1 193 ? 12.883 24.016 3.525 1 88.12 193 ASP A O 1
ATOM 1438 N N . LEU A 1 194 ? 14.867 23.016 3.258 1 90.25 194 LEU A N 1
ATOM 1439 C CA . LEU A 1 194 ? 15.32 24.109 2.406 1 90.25 194 LEU A CA 1
ATOM 1440 C C . LEU A 1 194 ? 14.516 24.172 1.116 1 90.25 194 LEU A C 1
ATOM 1442 O O . LEU A 1 194 ? 14.117 25.25 0.676 1 90.25 194 LEU A O 1
ATOM 1446 N N . TYR A 1 195 ? 14.234 23.062 0.526 1 90.31 195 TYR A N 1
ATOM 1447 C CA . TYR A 1 195 ? 13.414 23.031 -0.68 1 90.31 195 TYR A CA 1
ATOM 1448 C C . TYR A 1 195 ? 12 23.531 -0.396 1 90.31 195 TYR A C 1
ATOM 1450 O O . TYR A 1 195 ? 11.422 24.266 -1.197 1 90.31 195 TYR A O 1
ATOM 1458 N N . ARG A 1 196 ? 11.477 23.141 0.712 1 89.62 196 ARG A N 1
ATOM 1459 C CA . ARG A 1 196 ? 10.125 23.562 1.067 1 89.62 196 ARG A CA 1
ATOM 1460 C C . ARG A 1 196 ? 10.07 25.062 1.332 1 89.62 196 ARG A C 1
ATOM 1462 O O . ARG A 1 196 ? 9.094 25.734 0.978 1 89.62 196 ARG A O 1
ATOM 1469 N N . SER A 1 197 ? 11.062 25.5 1.968 1 89.69 197 SER A N 1
ATOM 1470 C CA . SER A 1 197 ? 11.141 26.938 2.227 1 89.69 197 SER A CA 1
ATOM 1471 C C . SER A 1 197 ? 11.266 27.719 0.926 1 89.69 197 SER A C 1
ATOM 1473 O O . SER A 1 197 ? 10.734 28.828 0.816 1 89.69 197 SER A O 1
ATOM 1475 N N . ASP A 1 198 ? 12.031 27.203 -0.036 1 90.75 198 ASP A N 1
ATOM 1476 C CA . ASP A 1 198 ? 12.125 27.844 -1.349 1 90.75 198 ASP A CA 1
ATOM 1477 C C . ASP A 1 198 ? 10.758 27.938 -2.012 1 90.75 198 ASP A C 1
ATOM 1479 O O . ASP A 1 198 ? 10.438 28.938 -2.65 1 90.75 198 ASP A O 1
ATOM 1483 N N . ALA A 1 199 ? 9.984 26.891 -1.845 1 89.69 199 ALA A N 1
ATOM 1484 C CA . ALA A 1 199 ? 8.664 26.828 -2.469 1 89.69 199 ALA A CA 1
ATOM 1485 C C . ALA A 1 199 ? 7.668 27.734 -1.739 1 89.69 199 ALA A C 1
ATOM 1487 O O . ALA A 1 199 ? 6.785 28.312 -2.363 1 89.69 199 ALA A O 1
ATOM 1488 N N . ASP A 1 200 ? 7.742 27.797 -0.412 1 89.31 200 ASP A N 1
ATOM 1489 C CA . ASP A 1 200 ? 6.887 28.625 0.437 1 89.31 200 ASP A CA 1
ATOM 1490 C C . ASP A 1 200 ? 7.68 29.219 1.595 1 89.31 200 ASP A C 1
ATOM 1492 O O . ASP A 1 200 ? 7.934 28.547 2.598 1 89.31 200 ASP A O 1
ATOM 1496 N N . PRO A 1 201 ? 7.949 30.484 1.461 1 89.88 201 PRO A N 1
ATOM 1497 C CA . PRO A 1 201 ? 8.75 31.141 2.496 1 89.88 201 PRO A CA 1
ATOM 1498 C C . PRO A 1 201 ? 8.102 31.062 3.877 1 89.88 201 PRO A C 1
ATOM 1500 O O . PRO A 1 201 ? 8.766 31.281 4.891 1 89.88 201 PRO A O 1
ATOM 1503 N N . GLN A 1 202 ? 6.836 30.703 3.98 1 87.56 202 GLN A N 1
ATOM 1504 C CA . GLN A 1 202 ? 6.148 30.625 5.266 1 87.56 202 GLN A CA 1
ATOM 1505 C C . GLN A 1 202 ? 6.305 29.234 5.895 1 87.56 202 GLN A C 1
ATOM 1507 O O . GLN A 1 202 ? 5.828 29 7.004 1 87.56 202 GLN A O 1
ATOM 1512 N N . TRP A 1 203 ? 7.027 28.344 5.277 1 86.94 203 TRP A N 1
ATOM 1513 C CA . TRP A 1 203 ? 7.156 26.953 5.691 1 86.94 203 TRP A CA 1
ATOM 1514 C C . TRP A 1 203 ? 7.641 26.859 7.137 1 86.94 203 TRP A C 1
ATOM 1516 O O . TRP A 1 203 ? 7.039 26.156 7.953 1 86.94 203 TRP A O 1
ATOM 1526 N N . PRO A 1 204 ? 8.695 27.625 7.484 1 83.25 204 PRO A N 1
ATOM 1527 C CA . PRO A 1 204 ? 9.141 27.484 8.875 1 83.25 204 PRO A CA 1
ATOM 1528 C C . PRO A 1 204 ? 8.055 27.875 9.883 1 83.25 204 PRO A C 1
ATOM 1530 O O . PRO A 1 204 ? 7.902 27.203 10.906 1 83.25 204 PRO A O 1
ATOM 1533 N N . ALA A 1 205 ? 7.27 28.844 9.586 1 84.12 205 ALA A N 1
ATOM 1534 C CA . ALA A 1 205 ? 6.191 29.281 10.469 1 84.12 205 ALA A CA 1
ATOM 1535 C C . ALA A 1 205 ? 5.059 28.25 10.5 1 84.12 205 ALA A C 1
ATOM 1537 O O . ALA A 1 205 ? 4.488 27.984 11.562 1 84.12 205 ALA A O 1
ATOM 1538 N N . LEU A 1 206 ? 4.785 27.734 9.359 1 84.31 206 LEU A N 1
ATOM 1539 C CA . LEU A 1 206 ? 3.742 26.719 9.273 1 84.31 206 LEU A CA 1
ATOM 1540 C C . LEU A 1 206 ? 4.125 25.469 10.07 1 84.31 206 LEU A C 1
ATOM 1542 O O . LEU A 1 206 ? 3.297 24.906 10.789 1 84.31 206 LEU A O 1
ATOM 1546 N N . LEU A 1 207 ? 5.371 25.125 9.891 1 82.25 207 LEU A N 1
ATOM 1547 C CA . LEU A 1 207 ? 5.863 23.938 10.586 1 82.25 207 LEU A CA 1
ATOM 1548 C C . LEU A 1 207 ? 5.789 24.125 12.094 1 82.25 207 LEU A C 1
ATOM 1550 O O . LEU A 1 207 ? 5.41 23.203 12.82 1 82.25 207 LEU A O 1
ATOM 1554 N N . LYS A 1 208 ? 6.105 25.234 12.5 1 79.62 208 LYS A N 1
ATOM 1555 C CA . LYS A 1 208 ? 6.086 25.547 13.922 1 79.62 208 LYS A CA 1
ATOM 1556 C C . LYS A 1 208 ? 4.668 25.453 14.484 1 79.62 208 LYS A C 1
ATOM 1558 O O . LYS A 1 208 ? 4.48 25.094 15.648 1 79.62 208 LYS A O 1
ATOM 1563 N N . ASN A 1 209 ? 3.729 25.703 13.656 1 78.38 209 ASN A N 1
ATOM 1564 C CA . ASN A 1 209 ? 2.342 25.734 14.109 1 78.38 209 ASN A CA 1
ATOM 1565 C C . ASN A 1 209 ? 1.607 24.438 13.766 1 78.38 209 ASN A C 1
ATOM 1567 O O . ASN A 1 209 ? 0.429 24.281 14.094 1 78.38 209 ASN A O 1
ATOM 1571 N N . ALA A 1 210 ? 2.359 23.625 13.156 1 79.31 210 ALA A N 1
ATOM 1572 C CA . ALA A 1 210 ? 1.739 22.359 12.758 1 79.31 210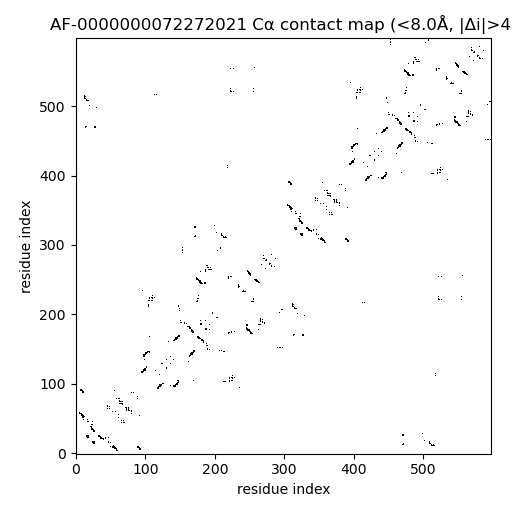 ALA A CA 1
ATOM 1573 C C . ALA A 1 210 ? 1.626 21.406 13.938 1 79.31 210 ALA A C 1
ATOM 1575 O O . ALA A 1 210 ? 2.48 21.406 14.828 1 79.31 210 ALA A O 1
ATOM 1576 N N . THR A 1 211 ? 0.533 20.688 13.977 1 74.88 211 THR A N 1
ATOM 1577 C CA . THR A 1 211 ? 0.326 19.672 15.008 1 74.88 211 THR A CA 1
ATOM 1578 C C . THR A 1 211 ? 0.679 18.281 14.477 1 74.88 211 THR A C 1
ATOM 1580 O O . THR A 1 211 ? 0.321 17.938 13.352 1 74.88 211 THR A O 1
ATOM 1583 N N . ALA A 1 212 ? 1.43 17.625 15.266 1 73.38 212 ALA A N 1
ATOM 1584 C CA . ALA A 1 212 ? 1.747 16.25 14.898 1 73.38 212 ALA A CA 1
ATOM 1585 C C . ALA A 1 212 ? 0.526 15.352 15.039 1 73.38 212 ALA A C 1
ATOM 1587 O O . ALA A 1 212 ? -0.09 15.297 16.109 1 73.38 212 ALA A O 1
ATOM 1588 N N . PRO A 1 213 ? 0.212 14.742 13.945 1 74.62 213 PRO A N 1
ATOM 1589 C CA . PRO A 1 213 ? -0.941 13.852 14.078 1 74.62 213 PRO A CA 1
ATOM 1590 C C . PRO A 1 213 ? -0.662 12.656 14.992 1 74.62 213 PRO A C 1
ATOM 1592 O O . PRO A 1 213 ? 0.429 12.086 14.945 1 74.62 213 PRO A O 1
ATOM 1595 N N . LEU A 1 214 ? -1.581 12.328 15.836 1 73.5 214 LEU A N 1
ATOM 1596 C CA . LEU A 1 214 ? -1.456 11.195 16.734 1 73.5 214 LEU A CA 1
ATOM 1597 C C . LEU A 1 214 ? -2.035 9.93 16.109 1 73.5 214 LEU A C 1
ATOM 1599 O O . LEU A 1 214 ? -1.692 8.82 16.516 1 73.5 214 LEU A O 1
ATOM 1603 N N . THR A 1 215 ? -2.885 10.172 15.18 1 82.38 215 THR A N 1
ATOM 1604 C CA . THR A 1 215 ? -3.492 9.047 14.477 1 82.38 215 THR A CA 1
ATOM 1605 C C . THR A 1 215 ? -3.506 9.289 12.969 1 82.38 215 THR A C 1
ATOM 1607 O O . THR A 1 215 ? -3.318 10.422 12.516 1 82.38 215 THR A O 1
ATOM 1610 N N . ALA A 1 216 ? -3.512 8.289 12.266 1 88.44 216 ALA A N 1
ATOM 1611 C CA . ALA A 1 216 ? -3.629 8.32 10.805 1 88.44 216 ALA A CA 1
ATOM 1612 C C . ALA A 1 216 ? -4.441 7.137 10.297 1 88.44 216 ALA A C 1
ATOM 1614 O O . ALA A 1 216 ? -4.512 6.094 10.953 1 88.44 216 ALA A O 1
ATOM 1615 N N . PRO A 1 217 ? -5.117 7.309 9.195 1 89.94 217 PRO A N 1
ATOM 1616 C CA . PRO A 1 217 ? -5.914 6.199 8.664 1 89.94 217 PRO A CA 1
ATOM 1617 C C . PRO A 1 217 ? -5.094 4.926 8.477 1 89.94 217 PRO A C 1
ATOM 1619 O O . PRO A 1 217 ? -3.965 4.977 7.984 1 89.94 217 PRO A O 1
ATOM 1622 N N . ALA A 1 218 ? -5.672 3.824 8.828 1 93.56 218 ALA A N 1
ATOM 1623 C CA . ALA A 1 218 ? -4.988 2.533 8.758 1 93.56 218 ALA A CA 1
ATOM 1624 C C . ALA A 1 218 ? -4.574 2.205 7.328 1 93.56 218 ALA A C 1
ATOM 1626 O O . ALA A 1 218 ? -3.461 1.729 7.09 1 93.56 218 ALA A O 1
ATOM 1627 N N . ALA A 1 219 ? -5.473 2.461 6.367 1 95.25 219 ALA A N 1
ATOM 1628 C CA . ALA A 1 219 ? -5.164 2.17 4.969 1 95.25 219 ALA A CA 1
ATOM 1629 C C . ALA A 1 219 ? -3.889 2.883 4.527 1 95.25 219 ALA A C 1
ATOM 1631 O O . ALA A 1 219 ? -3.018 2.277 3.898 1 95.25 219 ALA A O 1
ATOM 1632 N N . LEU A 1 220 ? -3.732 4.09 4.918 1 94.69 220 LEU A N 1
ATOM 1633 C CA . LEU A 1 220 ? -2.566 4.875 4.531 1 94.69 220 LEU A CA 1
ATOM 1634 C C . LEU A 1 220 ? -1.314 4.375 5.242 1 94.69 220 LEU A C 1
ATOM 1636 O O . LEU A 1 220 ? -0.268 4.195 4.617 1 94.69 220 LEU A O 1
ATOM 1640 N N . THR A 1 221 ? -1.414 4.145 6.559 1 96.62 221 THR A N 1
ATOM 1641 C CA . THR A 1 221 ? -0.235 3.777 7.336 1 96.62 221 THR A CA 1
ATOM 1642 C C . THR A 1 221 ? 0.29 2.41 6.91 1 96.62 221 THR A C 1
ATOM 1644 O O . THR A 1 221 ? 1.501 2.215 6.789 1 96.62 221 THR A O 1
ATOM 1647 N N . TYR A 1 222 ? -0.6 1.521 6.594 1 97.56 222 TYR A N 1
ATOM 1648 C CA . TYR A 1 222 ? -0.139 0.187 6.219 1 97.56 222 TYR A CA 1
ATOM 1649 C C . TYR A 1 222 ? 0.32 0.155 4.766 1 97.56 222 TYR A C 1
ATOM 1651 O O . TYR A 1 222 ? 1.23 -0.598 4.414 1 97.56 222 TYR A O 1
ATOM 1659 N N . ALA A 1 223 ? -0.334 0.936 3.861 1 97.94 223 ALA A N 1
ATOM 1660 C CA . ALA A 1 223 ? 0.225 1.087 2.52 1 97.94 223 ALA A CA 1
ATOM 1661 C C . ALA A 1 223 ? 1.654 1.619 2.578 1 97.94 223 ALA A C 1
ATOM 1663 O O . ALA A 1 223 ? 2.531 1.139 1.858 1 97.94 223 ALA A O 1
ATOM 1664 N N . THR A 1 224 ? 1.849 2.594 3.447 1 97.75 224 THR A N 1
ATOM 1665 C CA . THR A 1 224 ? 3.172 3.182 3.623 1 97.75 224 THR A CA 1
ATOM 1666 C C . THR A 1 224 ? 4.148 2.152 4.184 1 97.75 224 THR A C 1
ATOM 1668 O O . THR A 1 224 ? 5.262 2.006 3.674 1 97.75 224 THR A O 1
ATOM 1671 N N . ALA A 1 225 ? 3.715 1.466 5.199 1 98.38 225 ALA A N 1
ATOM 1672 C CA . ALA A 1 225 ? 4.543 0.437 5.824 1 98.38 225 ALA A CA 1
ATOM 1673 C C . ALA A 1 225 ? 4.949 -0.629 4.809 1 98.38 225 ALA A C 1
ATOM 1675 O O . ALA A 1 225 ? 6.094 -1.088 4.805 1 98.38 225 ALA A O 1
ATOM 1676 N N . ALA A 1 226 ? 3.979 -1.004 4.008 1 98.19 226 ALA A N 1
ATOM 1677 C CA . ALA A 1 226 ? 4.246 -2.006 2.98 1 98.19 226 ALA A CA 1
ATOM 1678 C C . ALA A 1 226 ? 5.328 -1.525 2.016 1 98.19 226 ALA A C 1
ATOM 1680 O O . ALA A 1 226 ? 6.258 -2.27 1.698 1 98.19 226 ALA A O 1
ATOM 1681 N N . ARG A 1 227 ? 5.203 -0.286 1.579 1 97.81 227 ARG A N 1
ATOM 1682 C CA . ARG A 1 227 ? 6.164 0.231 0.611 1 97.81 227 ARG A CA 1
ATOM 1683 C C . ARG A 1 227 ? 7.539 0.405 1.246 1 97.81 227 ARG A C 1
ATOM 1685 O O . ARG A 1 227 ? 8.562 0.176 0.598 1 97.81 227 ARG A O 1
ATOM 1692 N N . VAL A 1 228 ? 7.641 0.828 2.518 1 97.75 228 VAL A N 1
ATOM 1693 C CA . VAL A 1 228 ? 8.898 0.947 3.242 1 97.75 228 VAL A CA 1
ATOM 1694 C C . VAL A 1 228 ? 9.578 -0.42 3.334 1 97.75 228 VAL A C 1
ATOM 1696 O O . VAL A 1 228 ? 10.781 -0.541 3.1 1 97.75 228 VAL A O 1
ATOM 1699 N N . THR A 1 229 ? 8.797 -1.415 3.676 1 96.5 229 THR A N 1
ATOM 1700 C CA . THR A 1 229 ? 9.32 -2.771 3.795 1 96.5 229 THR A CA 1
ATOM 1701 C C . THR A 1 229 ? 9.898 -3.246 2.463 1 96.5 229 THR A C 1
ATOM 1703 O O . THR A 1 229 ? 10.984 -3.816 2.422 1 96.5 229 THR A O 1
ATOM 1706 N N . ARG A 1 230 ? 9.133 -2.975 1.392 1 94.06 230 ARG A N 1
ATOM 1707 C CA . ARG A 1 230 ? 9.617 -3.338 0.067 1 94.06 230 ARG A CA 1
ATOM 1708 C C . ARG A 1 230 ? 10.93 -2.619 -0.25 1 94.06 230 ARG A C 1
ATOM 1710 O O . ARG A 1 230 ? 11.844 -3.207 -0.834 1 94.06 230 ARG A O 1
ATOM 1717 N N . LEU A 1 231 ? 11.039 -1.392 0.135 1 94.44 231 LEU A N 1
ATOM 1718 C CA . LEU A 1 231 ? 12.242 -0.601 -0.096 1 94.44 231 LEU A CA 1
ATOM 1719 C C . LEU A 1 231 ? 13.43 -1.176 0.672 1 94.44 231 LEU A C 1
ATOM 1721 O O . LEU A 1 231 ? 14.531 -1.263 0.139 1 94.44 231 LEU A O 1
ATOM 1725 N N . VAL A 1 232 ? 13.242 -1.561 1.881 1 92.94 232 VAL A N 1
ATOM 1726 C CA . VAL A 1 232 ? 14.281 -2.188 2.699 1 92.94 232 VAL A CA 1
ATOM 1727 C C . VAL A 1 232 ? 14.766 -3.469 2.023 1 92.94 232 VAL A C 1
ATOM 1729 O O . VAL A 1 232 ? 15.969 -3.715 1.941 1 92.94 232 VAL A O 1
ATOM 1732 N N . GLU A 1 233 ? 13.812 -4.25 1.55 1 88.06 233 GLU A N 1
ATOM 1733 C CA . GLU A 1 233 ? 14.172 -5.477 0.84 1 88.06 233 GLU A CA 1
ATOM 1734 C C . GLU A 1 233 ? 15.008 -5.176 -0.399 1 88.06 233 GLU A C 1
ATOM 1736 O O . GLU A 1 233 ? 15.984 -5.871 -0.679 1 88.06 233 GLU A O 1
ATOM 1741 N N . GLN A 1 234 ? 14.594 -4.172 -1.141 1 87.75 234 GLN A N 1
ATOM 1742 C CA . GLN A 1 234 ? 15.32 -3.779 -2.348 1 87.75 234 GLN A CA 1
ATOM 1743 C C . GLN A 1 234 ? 16.734 -3.34 -2.018 1 87.75 234 GLN A C 1
ATOM 1745 O O . GLN A 1 234 ? 17.688 -3.713 -2.713 1 87.75 234 GLN A O 1
ATOM 1750 N N . LEU A 1 235 ? 16.922 -2.6 -0.939 1 88.06 235 LEU A N 1
ATOM 1751 C CA . LEU A 1 235 ? 18.219 -2.047 -0.56 1 88.06 235 LEU A CA 1
ATOM 1752 C C . LEU A 1 235 ? 19.141 -3.139 -0.021 1 88.06 235 LEU A C 1
ATOM 1754 O O . LEU A 1 235 ? 20.359 -2.986 -0.033 1 88.06 235 LEU A O 1
ATOM 1758 N N . SER A 1 236 ? 18.531 -4.176 0.447 1 81.94 236 SER A N 1
ATOM 1759 C CA . SER A 1 236 ? 19.312 -5.23 1.088 1 81.94 236 SER A CA 1
ATOM 1760 C C . SER A 1 236 ? 19.75 -6.281 0.077 1 81.94 236 SER A C 1
ATOM 1762 O O . SER A 1 236 ? 20.641 -7.09 0.362 1 81.94 236 SER A O 1
ATOM 1764 N N . GLU A 1 237 ? 19.109 -6.355 -1.025 1 76.75 237 GLU A N 1
ATOM 1765 C CA . GLU A 1 237 ? 19.484 -7.297 -2.08 1 76.75 237 GLU A CA 1
ATOM 1766 C C . GLU A 1 237 ? 20.328 -6.617 -3.15 1 76.75 237 GLU A C 1
ATOM 1768 O O . GLU A 1 237 ? 19.859 -5.707 -3.836 1 76.75 237 GLU A O 1
ATOM 1773 N N . PRO A 1 238 ? 21.516 -7.066 -3.316 1 71.69 238 PRO A N 1
ATOM 1774 C CA . PRO A 1 238 ? 22.453 -6.406 -4.23 1 71.69 238 PRO A CA 1
ATOM 1775 C C . PRO A 1 238 ? 21.875 -6.227 -5.633 1 71.69 238 PRO A C 1
ATOM 1777 O O . PRO A 1 238 ? 22.062 -5.176 -6.25 1 71.69 238 PRO A O 1
ATOM 1780 N N . ARG A 1 239 ? 21.203 -7.184 -6.188 1 69.31 239 ARG A N 1
ATOM 1781 C CA . ARG A 1 239 ? 20.672 -7.098 -7.547 1 69.31 239 ARG A CA 1
ATOM 1782 C C . ARG A 1 239 ? 19.547 -6.078 -7.637 1 69.31 239 ARG A C 1
ATOM 1784 O O . ARG A 1 239 ? 19.297 -5.508 -8.703 1 69.31 239 ARG A O 1
ATOM 1791 N N . GLN A 1 240 ? 18.891 -5.906 -6.508 1 73.81 240 GLN A N 1
ATOM 1792 C CA . GLN A 1 240 ? 17.766 -4.98 -6.5 1 73.81 240 GLN A CA 1
ATOM 1793 C C . GLN A 1 240 ? 18.203 -3.592 -6.039 1 73.81 240 GLN A C 1
ATOM 1795 O O . GLN A 1 240 ? 17.547 -2.594 -6.352 1 73.81 240 GLN A O 1
ATOM 1800 N N . ARG A 1 241 ? 19.266 -3.531 -5.316 1 73.38 241 ARG A N 1
ATOM 1801 C CA . ARG A 1 241 ? 19.75 -2.275 -4.758 1 73.38 241 ARG A CA 1
ATOM 1802 C C . ARG A 1 241 ? 20.062 -1.269 -5.859 1 73.38 241 ARG A C 1
ATOM 1804 O O . ARG A 1 241 ? 19.859 -0.066 -5.684 1 73.38 241 ARG A O 1
ATOM 1811 N N . VAL A 1 242 ? 20.359 -1.828 -6.996 1 72.25 242 VAL A N 1
ATOM 1812 C CA . VAL A 1 242 ? 20.781 -0.964 -8.102 1 72.25 242 VAL A CA 1
ATOM 1813 C C . VAL A 1 242 ? 19.562 -0.241 -8.672 1 72.25 242 VAL A C 1
ATOM 1815 O O . VAL A 1 242 ? 19.703 0.747 -9.398 1 72.25 242 VAL A O 1
ATOM 1818 N N . THR A 1 243 ? 18.406 -0.711 -8.25 1 76.88 243 THR A N 1
ATOM 1819 C CA . THR A 1 243 ? 17.188 -0.115 -8.797 1 76.88 243 THR A CA 1
ATOM 1820 C C . THR A 1 243 ? 16.734 1.058 -7.934 1 76.88 243 THR A C 1
ATOM 1822 O O . THR A 1 243 ? 15.828 1.804 -8.32 1 76.88 243 THR A O 1
ATOM 1825 N N . VAL A 1 244 ? 17.391 1.306 -6.766 1 89.31 244 VAL A N 1
ATOM 1826 C CA . VAL A 1 244 ? 17.031 2.398 -5.871 1 89.31 244 VAL A CA 1
ATOM 1827 C C . VAL A 1 244 ? 18.078 3.51 -5.969 1 89.31 244 VAL A C 1
ATOM 1829 O O . VAL A 1 244 ? 19.266 3.273 -5.754 1 89.31 244 VAL A O 1
ATOM 1832 N N . THR A 1 245 ? 17.625 4.68 -6.309 1 91.75 245 THR A N 1
ATOM 1833 C CA . THR A 1 245 ? 18.516 5.828 -6.465 1 91.75 245 THR A CA 1
ATOM 1834 C C . THR A 1 245 ? 18.516 6.688 -5.203 1 91.75 245 THR A C 1
ATOM 1836 O O . THR A 1 245 ? 17.453 6.949 -4.621 1 91.75 245 THR A O 1
ATOM 1839 N N . ALA A 1 246 ? 19.734 7.055 -4.777 1 92.81 246 ALA A N 1
ATOM 1840 C CA . ALA A 1 246 ? 19.812 8.008 -3.676 1 92.81 246 ALA A CA 1
ATOM 1841 C C . ALA A 1 246 ? 19.016 9.266 -3.984 1 92.81 246 ALA A C 1
ATOM 1843 O O . ALA A 1 246 ? 19.047 9.781 -5.105 1 92.81 246 ALA A O 1
ATOM 1844 N N . GLY A 1 247 ? 18.281 9.758 -3.018 1 94.81 247 GLY A N 1
ATOM 1845 C CA . GLY A 1 247 ? 17.422 10.922 -3.217 1 94.81 247 GLY A CA 1
ATOM 1846 C C . GLY A 1 247 ? 16 10.555 -3.59 1 94.81 247 GLY A C 1
ATOM 1847 O O . GLY A 1 247 ? 15.148 11.43 -3.746 1 94.81 247 GLY A O 1
ATOM 1848 N N . LEU A 1 248 ? 15.758 9.234 -3.688 1 95.56 248 LEU A N 1
ATOM 1849 C CA . LEU A 1 248 ? 14.414 8.773 -4.027 1 95.56 248 LEU A CA 1
ATOM 1850 C C . LEU A 1 248 ? 13.398 9.25 -2.996 1 95.56 248 LEU A C 1
ATOM 1852 O O . LEU A 1 248 ? 13.617 9.117 -1.791 1 95.56 248 LEU A O 1
ATOM 1856 N N . VAL A 1 249 ? 12.352 9.891 -3.473 1 95.94 249 VAL A N 1
ATOM 1857 C CA . VAL A 1 249 ? 11.203 10.289 -2.666 1 95.94 249 VAL A CA 1
ATOM 1858 C C . VAL A 1 249 ? 9.945 9.617 -3.197 1 95.94 249 VAL A C 1
ATOM 1860 O O . VAL A 1 249 ? 9.633 9.727 -4.387 1 95.94 249 VAL A O 1
ATOM 1863 N N . ILE A 1 250 ? 9.273 8.945 -2.338 1 96.62 250 ILE A N 1
ATOM 1864 C CA . ILE A 1 250 ? 8.023 8.281 -2.717 1 96.62 250 ILE A CA 1
ATOM 1865 C C . ILE A 1 250 ? 6.859 8.891 -1.943 1 96.62 250 ILE A C 1
ATOM 1867 O O . ILE A 1 250 ? 6.902 8.984 -0.714 1 96.62 250 ILE A O 1
ATOM 1871 N N . ARG A 1 251 ? 5.855 9.352 -2.645 1 95.94 251 ARG A N 1
ATOM 1872 C CA . ARG A 1 251 ? 4.621 9.836 -2.037 1 95.94 251 ARG A CA 1
ATOM 1873 C C . ARG A 1 251 ? 3.533 8.773 -2.076 1 95.94 251 ARG A C 1
ATOM 1875 O O . ARG A 1 251 ? 3.293 8.164 -3.117 1 95.94 251 ARG A O 1
ATOM 1882 N N . VAL A 1 252 ? 2.979 8.523 -0.926 1 96.19 252 VAL A N 1
ATOM 1883 C CA . VAL A 1 252 ? 1.868 7.582 -0.805 1 96.19 252 VAL A CA 1
ATOM 1884 C C . VAL A 1 252 ? 0.569 8.344 -0.567 1 96.19 252 VAL A C 1
ATOM 1886 O O . VAL A 1 252 ? 0.396 8.977 0.478 1 96.19 252 VAL A O 1
ATOM 1889 N N . SER A 1 253 ? -0.351 8.258 -1.44 1 93.44 253 SER A N 1
ATOM 1890 C CA . SER A 1 253 ? -1.613 8.977 -1.311 1 93.44 253 SER A CA 1
ATOM 1891 C C . SER A 1 253 ? -2.566 8.258 -0.363 1 93.44 253 SER A C 1
ATOM 1893 O O . SER A 1 253 ? -2.305 7.121 0.044 1 93.44 253 SER A O 1
ATOM 1895 N N . SER A 1 254 ? -3.633 8.875 -0.046 1 88.31 254 SER A N 1
ATOM 1896 C CA . SER A 1 254 ? -4.637 8.32 0.852 1 88.31 254 SER A CA 1
ATOM 1897 C C . SER A 1 254 ? -5.262 7.055 0.267 1 88.31 254 SER A C 1
ATOM 1899 O O . SER A 1 254 ? -5.781 6.215 1.004 1 88.31 254 SER A O 1
ATOM 1901 N N . ASP A 1 255 ? -5.164 6.875 -1.055 1 87.75 255 ASP A N 1
ATOM 1902 C CA . ASP A 1 255 ? -5.723 5.699 -1.718 1 87.75 255 ASP A CA 1
ATOM 1903 C C . ASP A 1 255 ? -4.648 4.641 -1.949 1 87.75 255 ASP A C 1
ATOM 1905 O O . ASP A 1 255 ? -4.91 3.613 -2.582 1 87.75 255 ASP A O 1
ATOM 1909 N N . GLY A 1 256 ? -3.457 4.965 -1.522 1 91.06 256 GLY A N 1
ATOM 1910 C CA . GLY A 1 256 ? -2.371 4.004 -1.626 1 91.06 256 GLY A CA 1
ATOM 1911 C C . GLY A 1 256 ? -1.587 4.125 -2.918 1 91.06 256 GLY A C 1
ATOM 1912 O O . GLY A 1 256 ? -0.722 3.295 -3.207 1 91.06 256 GLY A O 1
ATOM 1913 N N . GLU A 1 257 ? -1.95 5.082 -3.721 1 93.44 257 GLU A N 1
ATOM 1914 C CA . GLU A 1 257 ? -1.208 5.297 -4.961 1 93.44 257 GLU A CA 1
ATOM 1915 C C . GLU A 1 257 ? 0.194 5.832 -4.676 1 93.44 257 GLU A C 1
ATOM 1917 O O . GLU A 1 257 ? 0.378 6.664 -3.787 1 93.44 257 GLU A O 1
ATOM 1922 N N . LEU A 1 258 ? 1.122 5.363 -5.52 1 95.81 258 LEU A N 1
ATOM 1923 C CA . LEU A 1 258 ? 2.516 5.762 -5.344 1 95.81 258 LEU A CA 1
ATOM 1924 C C . LEU A 1 258 ? 2.957 6.699 -6.461 1 95.81 258 LEU A C 1
ATOM 1926 O O . LEU A 1 258 ? 2.59 6.508 -7.621 1 95.81 258 LEU A O 1
ATOM 1930 N N . SER A 1 259 ? 3.635 7.707 -6.09 1 95.06 259 SER A N 1
ATOM 1931 C CA . SER A 1 259 ? 4.383 8.547 -7.02 1 95.06 259 SER A CA 1
ATOM 1932 C C . SER A 1 259 ? 5.809 8.781 -6.527 1 95.06 259 SER A C 1
ATOM 1934 O O . SER A 1 259 ? 6.062 8.805 -5.324 1 95.06 259 SER A O 1
ATOM 1936 N N . SER A 1 260 ? 6.766 8.852 -7.453 1 95.31 260 SER A N 1
ATOM 1937 C CA . SER A 1 260 ? 8.164 8.938 -7.047 1 95.31 260 SER A CA 1
ATOM 1938 C C . SER A 1 260 ? 8.891 10.062 -7.773 1 95.31 260 SER A C 1
ATOM 1940 O O . SER A 1 260 ? 8.508 10.438 -8.883 1 95.31 260 SER A O 1
ATOM 1942 N N . GLU A 1 261 ? 9.844 10.633 -7.188 1 95.19 261 GLU A N 1
ATOM 1943 C CA . GLU A 1 261 ? 10.773 11.602 -7.754 1 95.19 261 GLU A CA 1
ATOM 1944 C C . GLU A 1 261 ? 12.1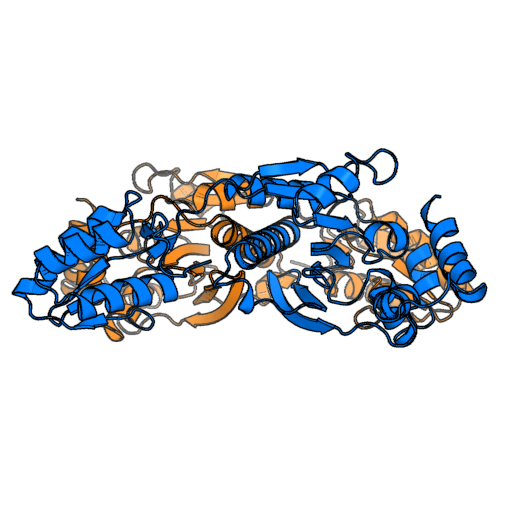56 11.492 -7.109 1 95.19 261 GLU A C 1
ATOM 1946 O O . GLU A 1 261 ? 12.312 10.828 -6.078 1 95.19 261 GLU A O 1
ATOM 1951 N N . ILE A 1 262 ? 13.164 12.039 -7.777 1 96 262 ILE A N 1
ATOM 1952 C CA . ILE A 1 262 ? 14.516 12.07 -7.227 1 96 262 ILE A CA 1
ATOM 1953 C C . ILE A 1 262 ? 14.859 13.492 -6.785 1 96 262 ILE A C 1
ATOM 1955 O O . ILE A 1 262 ? 14.734 14.438 -7.562 1 96 262 ILE A O 1
ATOM 1959 N N . MET A 1 263 ? 15.188 13.602 -5.578 1 95.12 263 MET A N 1
ATOM 1960 C CA . MET A 1 263 ? 15.602 14.891 -5.031 1 95.12 263 MET A CA 1
ATOM 1961 C C . MET A 1 263 ? 17.125 14.961 -4.906 1 95.12 263 MET A C 1
ATOM 1963 O O . MET A 1 263 ? 17.75 14.039 -4.395 1 95.12 263 MET A O 1
ATOM 1967 N N . SER A 1 264 ? 17.672 16.031 -5.375 1 93.44 264 SER A N 1
ATOM 1968 C CA . SER A 1 264 ? 19.109 16.281 -5.227 1 93.44 264 SER A CA 1
ATOM 1969 C C . SER A 1 264 ? 19.391 17.094 -3.969 1 93.44 264 SER A C 1
ATOM 1971 O O . SER A 1 264 ? 18.5 17.734 -3.422 1 93.44 264 SER A O 1
ATOM 1973 N N . PRO A 1 265 ? 20.656 16.953 -3.467 1 91.38 265 PRO A N 1
ATOM 1974 C CA . PRO A 1 265 ? 21.016 17.844 -2.367 1 91.38 265 PRO A CA 1
ATOM 1975 C C . PRO A 1 265 ? 20.781 19.312 -2.711 1 91.38 265 PRO A C 1
ATOM 1977 O O . PRO A 1 265 ? 21 19.734 -3.85 1 91.38 265 PRO A O 1
ATOM 1980 N N . HIS A 1 266 ? 20.312 20.016 -1.74 1 92.06 266 HIS A N 1
ATOM 1981 C CA . HIS A 1 266 ? 20.031 21.438 -1.942 1 92.06 266 HIS A CA 1
ATOM 1982 C C . HIS A 1 266 ? 21.312 22.234 -2.07 1 92.06 266 HIS A C 1
ATOM 1984 O O . HIS A 1 266 ? 22.234 22.062 -1.273 1 92.06 266 HIS A O 1
ATOM 1990 N N . SER A 1 267 ? 21.422 23.094 -2.959 1 90 267 SER A N 1
ATOM 1991 C CA . SER A 1 267 ? 22.625 23.859 -3.273 1 90 267 SER A CA 1
ATOM 1992 C C . SER A 1 267 ? 23.094 24.688 -2.082 1 90 267 SER A C 1
ATOM 1994 O O . SER A 1 267 ? 24.281 24.938 -1.915 1 90 267 SER A O 1
ATOM 1996 N N . ARG A 1 268 ? 22.156 25.062 -1.253 1 90 268 ARG A N 1
ATOM 1997 C CA . ARG A 1 268 ? 22.469 25.938 -0.133 1 90 268 ARG A CA 1
ATOM 1998 C C . ARG A 1 268 ? 22.609 25.156 1.164 1 90 268 ARG A C 1
ATOM 2000 O O . ARG A 1 268 ? 22.688 25.734 2.246 1 90 268 ARG A O 1
ATOM 2007 N N . CYS A 1 269 ? 22.531 23.859 1.078 1 89.81 269 CYS A N 1
ATOM 2008 C CA . CYS A 1 269 ? 22.594 23.062 2.297 1 89.81 269 CYS A CA 1
ATOM 2009 C C . CYS A 1 269 ? 24.016 23 2.834 1 89.81 269 CYS A C 1
ATOM 2011 O O . CYS A 1 269 ? 24.906 22.469 2.178 1 89.81 269 CYS A O 1
ATOM 2013 N N . PRO A 1 270 ? 24.234 23.406 4.004 1 83.81 270 PRO A N 1
ATOM 2014 C CA . PRO A 1 270 ? 25.594 23.422 4.539 1 83.81 270 PRO A CA 1
ATOM 2015 C C . PRO A 1 270 ? 26.094 22.031 4.918 1 83.81 270 PRO A C 1
ATOM 2017 O O . PRO A 1 270 ? 27.297 21.781 4.918 1 83.81 270 PRO A O 1
ATOM 2020 N N . LEU A 1 271 ? 25.234 21.219 5.273 1 81.19 271 LEU A N 1
ATOM 2021 C CA . LEU A 1 271 ? 25.609 19.859 5.688 1 81.19 271 LEU A CA 1
ATOM 2022 C C . LEU A 1 271 ? 26.062 19.031 4.492 1 81.19 271 LEU A C 1
ATOM 2024 O O . LEU A 1 271 ? 27.062 18.312 4.574 1 81.19 271 LEU A O 1
ATOM 2028 N N . CYS A 1 272 ? 25.328 19.078 3.451 1 81.75 272 CYS A N 1
ATOM 2029 C CA . CYS A 1 272 ? 25.656 18.281 2.27 1 81.75 272 CYS A CA 1
ATOM 2030 C C . CYS A 1 272 ? 26.844 18.875 1.524 1 81.75 272 CYS A C 1
ATOM 2032 O O . CYS A 1 272 ? 27.578 18.156 0.832 1 81.75 272 CYS A O 1
ATOM 2034 N N . TRP A 1 273 ? 26.953 20.156 1.58 1 72.12 273 TRP A N 1
ATOM 2035 C CA . TRP A 1 273 ? 28.109 20.797 0.972 1 72.12 273 TRP A CA 1
ATOM 2036 C C . TRP A 1 273 ? 29.391 20.422 1.696 1 72.12 273 TRP A C 1
ATOM 2038 O O . TRP A 1 273 ? 30.406 20.156 1.061 1 72.12 273 TRP A O 1
ATOM 2048 N N . SER A 1 274 ? 29.172 20.406 3.018 1 62.16 274 SER A N 1
ATOM 2049 C CA . SER A 1 274 ? 30.344 20.078 3.801 1 62.16 274 SER A CA 1
ATOM 2050 C C . SER A 1 274 ? 30.766 18.625 3.59 1 62.16 274 SER A C 1
ATOM 2052 O O . SER A 1 274 ? 31.953 18.312 3.627 1 62.16 274 SER A O 1
ATOM 2054 N N . SER A 1 275 ? 29.734 17.75 3.533 1 55.97 275 SER A N 1
ATOM 2055 C CA . SER A 1 275 ? 30.094 16.344 3.342 1 55.97 275 SER A CA 1
ATOM 2056 C C . SER A 1 275 ? 30.719 16.109 1.973 1 55.97 275 SER A C 1
ATOM 2058 O O . SER A 1 275 ? 31.422 15.125 1.768 1 55.97 275 SER A O 1
ATOM 2060 N N . ARG A 1 276 ? 30.188 16.891 1.034 1 49.56 276 ARG A N 1
ATOM 2061 C CA . ARG A 1 276 ? 30.844 16.781 -0.268 1 49.56 276 ARG A CA 1
ATOM 2062 C C . ARG A 1 276 ? 32.281 17.312 -0.214 1 49.56 276 ARG A C 1
ATOM 2064 O O . ARG A 1 276 ? 33.156 16.828 -0.929 1 49.56 276 ARG A O 1
ATOM 2071 N N . TRP A 1 277 ? 32.344 18.625 0.392 1 39.78 277 TRP A N 1
ATOM 2072 C CA . TRP A 1 277 ? 33.656 19.266 0.492 1 39.78 277 TRP A CA 1
ATOM 2073 C C . TRP A 1 277 ? 34.219 19.141 1.903 1 39.78 277 TRP A C 1
ATOM 2075 O O . TRP A 1 277 ? 33.469 19.016 2.871 1 39.78 277 TRP A O 1
ATOM 2085 N N . ASP A 1 278 ? 35.344 18.469 2.137 1 36.47 278 ASP A N 1
ATOM 2086 C CA . ASP A 1 278 ? 36.156 18.578 3.354 1 36.47 278 ASP A CA 1
ATOM 2087 C C . ASP A 1 278 ? 35.938 19.922 4.047 1 36.47 278 ASP A C 1
ATOM 2089 O O . ASP A 1 278 ? 36.875 20.5 4.602 1 36.47 278 ASP A O 1
ATOM 2093 N N . CYS A 1 279 ? 34.906 20.641 3.705 1 35.38 279 CYS A N 1
ATOM 2094 C CA . CYS A 1 279 ? 34.875 22.031 4.133 1 35.38 279 CYS A CA 1
ATOM 2095 C C . CYS A 1 279 ? 34.594 22.141 5.629 1 35.38 279 CYS A C 1
ATOM 2097 O O . CYS A 1 279 ? 34.062 21.219 6.234 1 35.38 279 CYS A O 1
ATOM 2099 N N . ASP A 1 280 ? 34.938 23.453 6.234 1 37.44 280 ASP A N 1
ATOM 2100 C CA . ASP A 1 280 ? 34.906 24.047 7.566 1 37.44 280 ASP A CA 1
ATOM 2101 C C . ASP A 1 280 ? 33.5 24 8.172 1 37.44 280 ASP A C 1
ATOM 2103 O O . ASP A 1 280 ? 32.5 24 7.441 1 37.44 280 ASP A O 1
ATOM 2107 N N . PRO A 1 281 ? 33.344 24.016 9.555 1 40.72 281 PRO A N 1
ATOM 2108 C CA . PRO A 1 281 ? 32.156 23.969 10.43 1 40.72 281 PRO A CA 1
ATOM 2109 C C . PRO A 1 281 ? 31.062 24.906 10 1 40.72 281 PRO A C 1
ATOM 2111 O O . PRO A 1 281 ? 31.312 25.859 9.258 1 40.72 281 PRO A O 1
ATOM 2114 N N . LEU A 1 282 ? 29.797 24.625 10.258 1 43.59 282 LEU A N 1
ATOM 2115 C CA . LEU A 1 282 ? 28.562 25.375 10.008 1 43.59 282 LEU A CA 1
ATOM 2116 C C . LEU A 1 282 ? 28.797 26.875 10.211 1 43.59 282 LEU A C 1
ATOM 2118 O O . LEU A 1 282 ? 29.422 27.281 11.195 1 43.59 282 LEU A O 1
ATOM 2122 N N . THR A 1 283 ? 28.656 27.641 9.219 1 43.47 283 THR A N 1
ATOM 2123 C CA . THR A 1 283 ? 28.719 29.078 9.414 1 43.47 283 THR A CA 1
ATOM 2124 C C . THR A 1 283 ? 27.594 29.547 10.32 1 43.47 283 THR A C 1
ATOM 2126 O O . THR A 1 283 ? 26.625 28.812 10.562 1 43.47 283 THR A O 1
ATOM 2129 N N . GLY A 1 284 ? 27.641 30.781 10.977 1 42.16 284 GLY A N 1
ATOM 2130 C CA . GLY A 1 284 ? 26.734 31.438 11.906 1 42.16 284 GLY A CA 1
ATOM 2131 C C . GLY A 1 284 ? 25.297 31.453 11.414 1 42.16 284 GLY A C 1
ATOM 2132 O O . GLY A 1 284 ? 24.359 31.25 12.188 1 42.16 284 GLY A O 1
ATOM 2133 N N . THR A 1 285 ? 25.016 31.703 10.234 1 42.41 285 THR A N 1
ATOM 2134 C CA . THR A 1 285 ? 23.672 31.797 9.688 1 42.41 285 THR A CA 1
ATOM 2135 C C . THR A 1 285 ? 23.016 30.422 9.633 1 42.41 285 THR A C 1
ATOM 2137 O O . THR A 1 285 ? 21.828 30.281 9.953 1 42.41 285 THR A O 1
ATOM 2140 N N . GLU A 1 286 ? 23.797 29.531 9.281 1 46.28 286 GLU A N 1
ATOM 2141 C CA . GLU A 1 286 ? 23.281 28.172 9.219 1 46.28 286 GLU A CA 1
ATOM 2142 C C . GLU A 1 286 ? 23 27.625 10.617 1 46.28 286 GLU A C 1
ATOM 2144 O O . GLU A 1 286 ? 22.016 26.922 10.836 1 46.28 286 GLU A O 1
ATOM 2149 N N . GLN A 1 287 ? 23.891 28.031 11.594 1 45.16 287 GLN A N 1
ATOM 2150 C CA . GLN A 1 287 ? 23.625 27.734 13 1 45.16 287 GLN A CA 1
ATOM 2151 C C . GLN A 1 287 ? 22.344 28.406 13.484 1 45.16 287 GLN A C 1
ATOM 2153 O O . GLN A 1 287 ? 21.594 27.828 14.266 1 45.16 287 GLN A O 1
ATOM 2158 N N . ALA A 1 288 ? 22.125 29.469 12.898 1 46.22 288 ALA A N 1
ATOM 2159 C CA . ALA A 1 288 ? 20.922 30.219 13.281 1 46.22 288 ALA A CA 1
ATOM 2160 C C . ALA A 1 288 ? 19.656 29.562 12.734 1 46.22 288 ALA A C 1
ATOM 2162 O O . ALA A 1 288 ? 18.656 29.453 13.438 1 46.22 288 ALA A O 1
ATOM 2163 N N . PHE A 1 289 ? 19.719 29.203 11.516 1 44.84 289 PHE A N 1
ATOM 2164 C CA . PHE A 1 289 ? 18.562 28.484 10.969 1 44.84 289 PHE A CA 1
ATOM 2165 C C . PHE A 1 289 ? 18.297 27.219 11.766 1 44.84 289 PHE A C 1
ATOM 2167 O O . PHE A 1 289 ? 17.141 26.938 12.109 1 44.84 289 PHE A O 1
ATOM 2174 N N . LEU A 1 290 ? 19.375 26.516 11.977 1 48.34 290 LEU A N 1
ATOM 2175 C CA . LEU A 1 290 ? 19.234 25.312 12.797 1 48.34 290 LEU A CA 1
ATOM 2176 C C . LEU A 1 290 ? 18.734 25.672 14.195 1 48.34 290 LEU A C 1
ATOM 2178 O O . LEU A 1 290 ? 17.938 24.938 14.773 1 48.34 290 LEU A O 1
ATOM 2182 N N . ALA A 1 291 ? 19.312 26.703 14.719 1 49.44 291 ALA A N 1
ATOM 2183 C CA . ALA A 1 291 ? 18.891 27.188 16.031 1 49.44 291 ALA A CA 1
ATOM 2184 C C . ALA A 1 291 ? 17.422 27.609 16.016 1 49.44 291 ALA A C 1
ATOM 2186 O O . ALA A 1 291 ? 16.688 27.359 16.969 1 49.44 291 ALA A O 1
ATOM 2187 N N . ASP A 1 292 ? 17.078 28.203 15.031 1 45.31 292 ASP A N 1
ATOM 2188 C CA . ASP A 1 292 ? 15.688 28.672 14.898 1 45.31 292 ASP A CA 1
ATOM 2189 C C . ASP A 1 292 ? 14.742 27.484 14.688 1 45.31 292 ASP A C 1
ATOM 2191 O O . ASP A 1 292 ? 13.617 27.484 15.188 1 45.31 292 ASP A O 1
ATOM 2195 N N . LEU A 1 293 ? 15.062 26.656 13.883 1 44.03 293 LEU A N 1
ATOM 2196 C CA . LEU A 1 293 ? 14.266 25.453 13.688 1 44.03 293 LEU A CA 1
ATOM 2197 C C . LEU A 1 293 ? 14.281 24.578 14.938 1 44.03 293 LEU A C 1
ATOM 2199 O O . LEU A 1 293 ? 13.289 23.922 15.258 1 44.03 293 LEU A O 1
ATOM 2203 N N . GLY A 1 294 ? 15.438 24.266 15.672 1 41.38 294 GLY A N 1
ATOM 2204 C CA . GLY A 1 294 ? 15.602 23.531 16.906 1 41.38 294 GLY A CA 1
ATOM 2205 C C . GLY A 1 294 ? 14.797 24.109 18.062 1 41.38 294 GLY A C 1
ATOM 2206 O O . GLY A 1 294 ? 14.32 23.359 18.922 1 41.38 294 GLY A O 1
ATOM 2207 N N . GLN A 1 295 ? 14.859 25.391 18.391 1 36.78 295 GLN A N 1
ATOM 2208 C CA . GLN A 1 295 ? 14.148 25.953 19.516 1 36.78 295 GLN A CA 1
ATOM 2209 C C . GLN A 1 295 ? 12.648 25.688 19.422 1 36.78 295 GLN A C 1
ATOM 2211 O O . GLN A 1 295 ? 11.969 25.547 20.438 1 36.78 295 GLN A O 1
ATOM 2216 N N . ASN A 1 296 ? 12.133 25.656 18.328 1 33.16 296 ASN A N 1
ATOM 2217 C CA . ASN A 1 296 ? 10.672 25.656 18.266 1 33.16 296 ASN A CA 1
ATOM 2218 C C . ASN A 1 296 ? 10.109 24.234 18.297 1 33.16 296 ASN A C 1
ATOM 2220 O O . ASN A 1 296 ? 8.898 24.047 18.344 1 33.16 296 ASN A O 1
ATOM 2224 N N . VAL A 1 297 ? 10.891 23.25 18.125 1 32.81 297 VAL A N 1
ATOM 2225 C CA . VAL A 1 297 ? 10.328 21.906 18.125 1 32.81 297 VAL A CA 1
ATOM 2226 C C . VAL A 1 297 ? 10.375 21.328 19.531 1 32.81 297 VAL A C 1
ATOM 2228 O O . VAL A 1 297 ? 9.906 20.203 19.766 1 32.81 297 VAL A O 1
ATOM 2231 N N . LEU A 1 298 ? 11.227 21.797 20.578 1 26.8 298 LEU A N 1
ATOM 2232 C CA . LEU A 1 298 ? 11.273 21.219 21.922 1 26.8 298 LEU A CA 1
ATOM 2233 C C . LEU A 1 298 ? 10.062 21.656 22.75 1 26.8 298 LEU A C 1
ATOM 2235 O O . LEU A 1 298 ? 9.938 21.297 23.922 1 26.8 298 LEU A O 1
ATOM 2239 N N . LEU A 1 299 ? 9.336 22.609 22.25 1 24.91 299 LEU A N 1
ATOM 2240 C CA . LEU A 1 299 ? 8.273 22.906 23.219 1 24.91 299 LEU A CA 1
ATOM 2241 C C . LEU A 1 299 ? 7.043 22.062 22.953 1 24.91 299 LEU A C 1
ATOM 2243 O O . LEU A 1 299 ? 6.652 21.859 21.797 1 24.91 299 LEU A O 1
ATOM 2247 N N . MET B 1 1 ? -32.469 10.641 1.026 1 27.47 1 MET B N 1
ATOM 2248 C CA . MET B 1 1 ? -32.062 11.055 2.367 1 27.47 1 MET B CA 1
ATOM 2249 C C . MET B 1 1 ? -31.438 12.445 2.348 1 27.47 1 MET B C 1
ATOM 2251 O O . MET B 1 1 ? -30.672 12.781 1.445 1 27.47 1 MET B O 1
ATOM 2255 N N . ASP B 1 2 ? -32.031 13.469 2.904 1 34.84 2 ASP B N 1
ATOM 2256 C CA . ASP B 1 2 ? -31.688 14.891 2.961 1 34.84 2 ASP B CA 1
ATOM 2257 C C . ASP B 1 2 ? -30.203 15.094 3.275 1 34.84 2 ASP B C 1
ATOM 2259 O O . ASP B 1 2 ? -29.703 14.609 4.293 1 34.84 2 ASP B O 1
ATOM 2263 N N . MET B 1 3 ? -29.422 15.281 2.42 1 42.47 3 MET B N 1
ATOM 2264 C CA . MET B 1 3 ? -28 15.609 2.492 1 42.47 3 MET B CA 1
ATOM 2265 C C . MET B 1 3 ? -27.719 16.531 3.68 1 42.47 3 MET B C 1
ATOM 2267 O O . MET B 1 3 ? -26.562 16.734 4.039 1 42.47 3 MET B O 1
ATOM 2271 N N . ASN B 1 4 ? -28.75 17.219 4.152 1 42.75 4 ASN B N 1
ATOM 2272 C CA . ASN B 1 4 ? -28.828 18.094 5.32 1 42.75 4 ASN B CA 1
ATOM 2273 C C . ASN B 1 4 ? -28.922 17.281 6.613 1 42.75 4 ASN B C 1
ATOM 2275 O O . ASN B 1 4 ? -29.125 17.844 7.688 1 42.75 4 ASN B O 1
ATOM 2279 N N . GLN B 1 5 ? -29.391 16.031 6.633 1 48.72 5 GLN B N 1
ATOM 2280 C CA . GLN B 1 5 ? -29.484 15.32 7.898 1 48.72 5 GLN B CA 1
ATOM 2281 C C . GLN B 1 5 ? -28.125 15.156 8.555 1 48.72 5 GLN B C 1
ATOM 2283 O O . GLN B 1 5 ? -27.203 14.617 7.953 1 48.72 5 GLN B O 1
ATOM 2288 N N . GLY B 1 6 ? -27.656 16.094 9.375 1 57.91 6 GLY B N 1
ATOM 2289 C CA . GLY B 1 6 ? -26.516 16.641 10.086 1 57.91 6 GLY B CA 1
ATOM 2290 C C . GLY B 1 6 ? -25.703 15.602 10.82 1 57.91 6 GLY B C 1
ATOM 2291 O O . GLY B 1 6 ? -26 15.258 11.969 1 57.91 6 GLY B O 1
ATOM 2292 N N . GLY B 1 7 ? -25.172 14.586 10.188 1 75.38 7 GLY B N 1
ATOM 2293 C CA . GLY B 1 7 ? -24.312 13.672 10.93 1 75.38 7 GLY B CA 1
ATOM 2294 C C . GLY B 1 7 ? -23.188 14.367 11.664 1 75.38 7 GLY B C 1
ATOM 2295 O O . GLY B 1 7 ? -23.094 15.594 11.648 1 75.38 7 GLY B O 1
ATOM 2296 N N . LEU B 1 8 ? -22.703 13.695 12.617 1 87.62 8 LEU B N 1
ATOM 2297 C CA . LEU B 1 8 ? -21.547 14.203 13.359 1 87.62 8 LEU B CA 1
ATOM 2298 C C . LEU B 1 8 ? -20.328 14.312 12.453 1 87.62 8 LEU B C 1
ATOM 2300 O O . LEU B 1 8 ? -20.109 13.461 11.594 1 87.62 8 LEU B O 1
ATOM 2304 N N . ILE B 1 9 ? -19.734 15.461 12.523 1 90.94 9 ILE B N 1
ATOM 2305 C CA . ILE B 1 9 ? -18.5 15.648 11.766 1 90.94 9 ILE B CA 1
ATOM 2306 C C . ILE B 1 9 ? -17.328 15.898 12.719 1 90.94 9 ILE B C 1
ATOM 2308 O O . ILE B 1 9 ? -17.547 16.297 13.867 1 90.94 9 ILE B O 1
ATOM 2312 N N . SER B 1 10 ? -16.188 15.602 12.305 1 91.38 10 SER B N 1
ATOM 2313 C CA . SER B 1 10 ? -14.977 15.875 13.078 1 91.38 10 SER B CA 1
ATOM 2314 C C . SER B 1 10 ? -13.781 16.141 12.172 1 91.38 10 SER B C 1
ATOM 2316 O O . SER B 1 10 ? -13.805 15.773 10.992 1 91.38 10 SER B O 1
ATOM 2318 N N . LEU B 1 11 ? -12.812 16.891 12.734 1 89.38 11 LEU B N 1
ATOM 2319 C CA . LEU B 1 11 ? -11.562 17.047 12 1 89.38 11 LEU B CA 1
ATOM 2320 C C . LEU B 1 11 ? -10.906 15.695 11.75 1 89.38 11 LEU B C 1
ATOM 2322 O O . LEU B 1 11 ? -10.875 14.836 12.641 1 89.38 11 LEU B O 1
ATOM 2326 N N . SER B 1 12 ? -10.453 15.531 10.531 1 85.75 12 SER B N 1
ATOM 2327 C CA . SER B 1 12 ? -9.695 14.328 10.219 1 85.75 12 SER B CA 1
ATOM 2328 C C . SER B 1 12 ? -8.406 14.266 11.031 1 85.75 12 SER B C 1
ATOM 2330 O O . SER B 1 12 ? -7.805 15.297 11.336 1 85.75 12 SER B O 1
ATOM 2332 N N . PRO B 1 13 ? -7.965 13.109 11.43 1 75.88 13 PRO B N 1
ATOM 2333 C CA . PRO B 1 13 ? -6.781 12.961 12.281 1 75.88 13 PRO B CA 1
ATOM 2334 C C . PRO B 1 13 ? -5.539 13.617 11.68 1 75.88 13 PRO B C 1
ATOM 2336 O O . PRO B 1 13 ? -4.637 14.023 12.414 1 75.88 13 PRO B O 1
ATOM 2339 N N . HIS B 1 14 ? -5.516 13.789 10.43 1 78.12 14 HIS B N 1
ATOM 2340 C CA . HIS B 1 14 ? -4.316 14.305 9.781 1 78.12 14 HIS B CA 1
ATOM 2341 C C . HIS B 1 14 ? -4.508 15.758 9.352 1 78.12 14 HIS B C 1
ATOM 2343 O O . HIS B 1 14 ? -3.623 16.344 8.719 1 78.12 14 HIS B O 1
ATOM 2349 N N . ALA B 1 15 ? -5.641 16.266 9.727 1 84.19 15 ALA B N 1
ATOM 2350 C CA . ALA B 1 15 ? -5.969 17.609 9.273 1 84.19 15 ALA B CA 1
ATOM 2351 C C . ALA B 1 15 ? -5.16 18.656 10.031 1 84.19 15 ALA B C 1
ATOM 2353 O O . ALA B 1 15 ? -4.957 18.531 11.242 1 84.19 15 ALA B O 1
ATOM 2354 N N . GLN B 1 16 ? -4.617 19.578 9.289 1 85.62 16 GLN B N 1
ATOM 2355 C CA . GLN B 1 16 ? -3.932 20.734 9.852 1 85.62 16 GLN B CA 1
ATOM 2356 C C . GLN B 1 16 ? -4.68 22.031 9.539 1 85.62 16 GLN B C 1
ATOM 2358 O O . GLN B 1 16 ? -5.09 22.25 8.391 1 85.62 16 GLN B O 1
ATOM 2363 N N . VAL B 1 17 ? -4.949 22.734 10.633 1 89.56 17 VAL B N 1
ATOM 2364 C CA . VAL B 1 17 ? -5.531 24.062 10.484 1 89.56 17 VAL B CA 1
ATOM 2365 C C . VAL B 1 17 ? -4.504 25.109 10.883 1 89.56 17 VAL B C 1
ATOM 2367 O O . VAL B 1 17 ? -4.246 25.328 12.078 1 89.56 17 VAL B O 1
ATOM 2370 N N . LEU B 1 18 ? -3.914 25.75 9.867 1 88.81 18 LEU B N 1
ATOM 2371 C CA . LEU B 1 18 ? -2.744 26.594 10.109 1 88.81 18 LEU B CA 1
ATOM 2372 C C . LEU B 1 18 ? -3.035 28.047 9.75 1 88.81 18 LEU B C 1
ATOM 2374 O O . LEU B 1 18 ? -3.773 28.328 8.797 1 88.81 18 LEU B O 1
ATOM 2378 N N . LEU B 1 19 ? -2.377 28.984 10.43 1 87.81 19 LEU B N 1
ATOM 2379 C CA . LEU B 1 19 ? -2.566 30.406 10.227 1 87.81 19 LEU B CA 1
ATOM 2380 C C . LEU B 1 19 ? -1.548 30.953 9.227 1 87.81 19 LEU B C 1
ATOM 2382 O O . LEU B 1 19 ? -0.372 30.578 9.273 1 87.81 19 LEU B O 1
ATOM 2386 N N . ARG B 1 20 ? -2.076 31.688 8.289 1 86 20 ARG B N 1
ATOM 2387 C CA . ARG B 1 20 ? -1.284 32.531 7.398 1 86 20 ARG B CA 1
ATOM 2388 C C . ARG B 1 20 ? -1.714 34 7.488 1 86 20 ARG B C 1
ATOM 2390 O O . ARG B 1 20 ? -2.82 34.281 7.941 1 86 20 ARG B O 1
ATOM 2397 N N . PRO B 1 21 ? -0.729 34.875 7.102 1 82.19 21 PRO B N 1
ATOM 2398 C CA . PRO B 1 21 ? -1.128 36.281 7.09 1 82.19 21 PRO B CA 1
ATOM 2399 C C . PRO B 1 21 ? -2.363 36.562 6.23 1 82.19 21 PRO B C 1
ATOM 2401 O O . PRO B 1 21 ? -3.195 37.406 6.574 1 82.19 21 PRO B O 1
ATOM 2404 N N . GLU B 1 22 ? -2.539 35.75 5.203 1 86.06 22 GLU B N 1
ATOM 2405 C CA . GLU B 1 22 ? -3.604 36.031 4.246 1 86.06 22 GLU B CA 1
ATOM 2406 C C . GLU B 1 22 ? -4.828 35.156 4.512 1 86.06 22 GLU B C 1
ATOM 2408 O O . GLU B 1 22 ? -5.836 35.281 3.807 1 86.06 22 GLU B O 1
ATOM 2413 N N . GLY B 1 23 ? -4.738 34.25 5.516 1 92.25 23 GLY B N 1
ATOM 2414 C CA . GLY B 1 23 ? -5.898 33.406 5.75 1 92.25 23 GLY B CA 1
ATOM 2415 C C . GLY B 1 23 ? -5.578 32.156 6.543 1 92.25 23 GLY B C 1
ATOM 2416 O O . GLY B 1 23 ? -4.672 32.156 7.379 1 92.25 23 GLY B O 1
ATOM 2417 N N . ILE B 1 24 ? -6.555 31.188 6.316 1 91.69 24 ILE B N 1
ATOM 2418 C CA . ILE B 1 24 ? -6.406 29.906 6.988 1 91.69 24 ILE B CA 1
ATOM 2419 C C . ILE B 1 24 ? -6 28.844 5.973 1 91.69 24 ILE B C 1
ATOM 2421 O O . ILE B 1 24 ? -6.66 28.672 4.945 1 91.69 24 ILE B O 1
ATOM 2425 N N . GLN B 1 25 ? -4.91 28.234 6.23 1 91.06 25 GLN B N 1
ATOM 2426 C CA . GLN B 1 25 ? -4.465 27.141 5.367 1 91.06 25 GLN B CA 1
ATOM 2427 C C . GLN B 1 25 ? -4.852 25.797 5.949 1 91.06 25 GLN B C 1
ATOM 2429 O O . GLN B 1 25 ? -4.598 25.516 7.125 1 91.06 25 GLN B O 1
ATOM 2434 N N . PHE B 1 26 ? -5.445 24.969 5.094 1 91.5 26 PHE B N 1
ATOM 2435 C CA . PHE B 1 26 ? -5.867 23.641 5.523 1 91.5 26 PHE B CA 1
ATOM 2436 C C . PHE B 1 26 ? -4.914 22.578 5 1 91.5 26 PHE B C 1
ATOM 2438 O O . PHE B 1 26 ? -5.16 21.969 3.957 1 91.5 26 PHE B O 1
ATOM 2445 N N . GLY B 1 27 ? -3.883 22.266 5.812 1 88.94 27 GLY B N 1
ATOM 2446 C CA . GLY B 1 27 ? -2.811 21.344 5.461 1 88.94 27 GLY B CA 1
ATOM 2447 C C . GLY B 1 27 ? -1.436 21.984 5.516 1 88.94 27 GLY B C 1
ATOM 2448 O O . GLY B 1 27 ? -1.3 23.203 5.32 1 88.94 27 GLY B O 1
ATOM 2449 N N . LEU B 1 28 ? -0.497 21.234 5.699 1 87.38 28 LEU B N 1
ATOM 2450 C CA . LEU B 1 28 ? 0.874 21.719 5.809 1 87.38 28 LEU B CA 1
ATOM 2451 C C . LEU B 1 28 ? 1.521 21.828 4.434 1 87.38 28 LEU B C 1
ATOM 2453 O O . LEU B 1 28 ? 2.395 22.688 4.227 1 87.38 28 LEU B O 1
ATOM 2457 N N . ASP B 1 29 ? 1.088 20.953 3.539 1 85.88 29 ASP B N 1
ATOM 2458 C CA . ASP B 1 29 ? 1.618 21 2.18 1 85.88 29 ASP B CA 1
ATOM 2459 C C . ASP B 1 29 ? 1.035 22.172 1.392 1 85.88 29 ASP B C 1
ATOM 2461 O O . ASP B 1 29 ? -0.022 22.031 0.771 1 85.88 29 ASP B O 1
ATOM 2465 N N . SER B 1 30 ? 1.777 23.203 1.307 1 82.12 30 SER B N 1
ATOM 2466 C CA . SER B 1 30 ? 1.282 24.453 0.741 1 82.12 30 SER B CA 1
ATOM 2467 C C . SER B 1 30 ? 0.944 24.297 -0.738 1 82.12 30 SER B C 1
ATOM 2469 O O . SER B 1 30 ? 0.124 25.047 -1.275 1 82.12 30 SER B O 1
ATOM 2471 N N . ALA B 1 31 ? 1.64 23.312 -1.352 1 79.88 31 ALA B N 1
ATOM 2472 C CA . ALA B 1 31 ? 1.4 23.125 -2.779 1 79.88 31 ALA B CA 1
ATOM 2473 C C . ALA B 1 31 ? 0.015 22.531 -3.027 1 79.88 31 ALA B C 1
ATOM 2475 O O . ALA B 1 31 ? -0.587 22.766 -4.078 1 79.88 31 ALA B O 1
ATOM 2476 N N . ASN B 1 32 ? -0.54 21.906 -2.023 1 80.06 32 ASN B N 1
ATOM 2477 C CA . ASN B 1 32 ? -1.793 21.188 -2.244 1 80.06 32 ASN B CA 1
ATOM 2478 C C . ASN B 1 32 ? -2.863 21.609 -1.24 1 80.06 32 ASN B C 1
ATOM 2480 O O . ASN B 1 32 ? -4.023 21.219 -1.364 1 80.06 32 ASN B O 1
ATOM 2484 N N . ALA B 1 33 ? -2.414 22.422 -0.345 1 86.62 33 ALA B N 1
ATOM 2485 C CA . ALA B 1 33 ? -3.352 22.812 0.7 1 86.62 33 ALA B CA 1
ATOM 2486 C C . ALA B 1 33 ? -4.242 23.969 0.23 1 86.62 33 ALA B C 1
ATOM 2488 O O . ALA B 1 33 ? -3.787 24.859 -0.494 1 86.62 33 ALA B O 1
ATOM 2489 N N . GLY B 1 34 ? -5.465 23.906 0.619 1 87.56 34 GLY B N 1
ATOM 2490 C CA . GLY B 1 34 ? -6.371 25.016 0.363 1 87.56 34 GLY B CA 1
ATOM 2491 C C . GLY B 1 34 ? -6.23 26.141 1.366 1 87.56 34 GLY B C 1
ATOM 2492 O O . GLY B 1 34 ? -5.949 25.906 2.543 1 87.56 34 GLY B O 1
ATOM 2493 N N . ILE B 1 35 ? -6.41 27.406 0.873 1 89.81 35 ILE B N 1
ATOM 2494 C CA . ILE B 1 35 ? -6.375 28.578 1.741 1 89.81 35 ILE B CA 1
ATOM 2495 C C . ILE B 1 35 ? -7.738 29.266 1.737 1 89.81 35 ILE B C 1
ATOM 2497 O O . ILE B 1 35 ? -8.305 29.531 0.674 1 89.81 35 ILE B O 1
ATOM 2501 N N . PHE B 1 36 ? -8.305 29.422 2.947 1 92.12 36 PHE B N 1
ATOM 2502 C CA . PHE B 1 36 ? -9.516 30.219 3.145 1 92.12 36 PHE B CA 1
ATOM 2503 C C . PHE B 1 36 ? -9.164 31.656 3.512 1 92.12 36 PHE B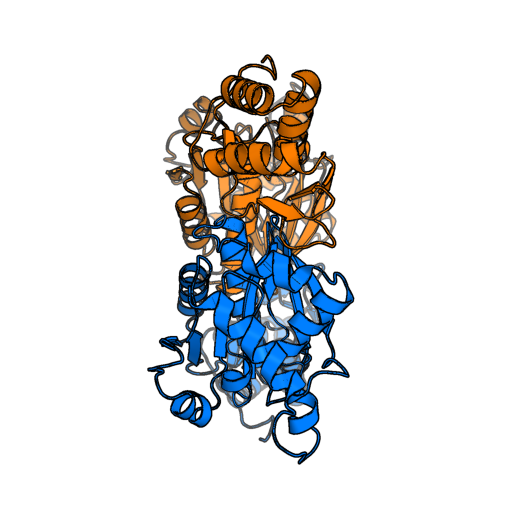 C 1
ATOM 2505 O O . PHE B 1 36 ? -8.711 31.922 4.625 1 92.12 36 PHE B O 1
ATOM 2512 N N . ALA B 1 37 ? -9.383 32.5 2.52 1 91.5 37 ALA B N 1
ATOM 2513 C CA . ALA B 1 37 ? -9.047 33.906 2.732 1 91.5 37 ALA B CA 1
ATOM 2514 C C . ALA B 1 37 ? -10.047 34.562 3.672 1 91.5 37 ALA B C 1
ATOM 2516 O O . ALA B 1 37 ? -11.258 34.375 3.537 1 91.5 37 ALA B O 1
ATOM 2517 N N . ALA B 1 38 ? -9.586 35.25 4.633 1 89 38 ALA B N 1
ATOM 2518 C CA . ALA B 1 38 ? -10.398 36 5.586 1 89 38 ALA B CA 1
ATOM 2519 C C . ALA B 1 38 ? -9.586 37.094 6.254 1 89 38 ALA B C 1
ATOM 2521 O O . ALA B 1 38 ? -8.359 37.062 6.281 1 89 38 ALA B O 1
ATOM 2522 N N . PRO B 1 39 ? -10.305 38.156 6.637 1 86.69 39 PRO B N 1
ATOM 2523 C CA . PRO B 1 39 ? -9.594 39.156 7.398 1 86.69 39 PRO B CA 1
ATOM 2524 C C . PRO B 1 39 ? -8.938 38.625 8.664 1 86.69 39 PRO B C 1
ATOM 2526 O O . PRO B 1 39 ? -9.43 37.656 9.258 1 86.69 39 PRO B O 1
ATOM 2529 N N . GLU B 1 40 ? -7.793 39.125 9.055 1 83.06 40 GLU B N 1
ATOM 2530 C CA . GLU B 1 40 ? -6.961 38.688 10.156 1 83.06 40 GLU B CA 1
ATOM 2531 C C . GLU B 1 40 ? -7.781 38.5 11.43 1 83.06 40 GLU B C 1
ATOM 2533 O O . GLU B 1 40 ? -7.594 37.531 12.164 1 83.06 40 GLU B O 1
ATOM 2538 N N . SER B 1 41 ? -8.68 39.469 11.727 1 82.56 41 SER B N 1
ATOM 2539 C CA . SER B 1 41 ? -9.484 39.406 12.945 1 82.56 41 SER B CA 1
ATOM 2540 C C . SER B 1 41 ? -10.383 38.188 12.961 1 82.56 41 SER B C 1
ATOM 2542 O O . SER B 1 41 ? -10.594 37.562 14.016 1 82.56 41 SER B O 1
ATOM 2544 N N . LEU B 1 42 ? -10.781 37.75 11.812 1 90.75 42 LEU B N 1
ATOM 2545 C CA . LEU B 1 42 ? -11.703 36.625 11.695 1 90.75 42 LEU B CA 1
ATOM 2546 C C . LEU B 1 42 ? -10.938 35.281 11.695 1 90.75 42 LEU B C 1
ATOM 2548 O O . LEU B 1 42 ? -11.445 34.281 12.203 1 90.75 42 LEU B O 1
ATOM 2552 N N . ILE B 1 43 ? -9.75 35.344 11.219 1 90.44 43 ILE B N 1
ATOM 2553 C CA . ILE B 1 43 ? -8.945 34.125 11.031 1 90.44 43 ILE B CA 1
ATOM 2554 C C . ILE B 1 43 ? -8.711 33.469 12.383 1 90.44 43 ILE B C 1
ATOM 2556 O O . ILE B 1 43 ? -8.922 32.25 12.516 1 90.44 43 ILE B O 1
ATOM 2560 N N . VAL B 1 44 ? -8.312 34.156 13.352 1 87.88 44 VAL B N 1
ATOM 2561 C CA . VAL B 1 44 ? -7.965 33.625 14.656 1 87.88 44 VAL B CA 1
ATOM 2562 C C . VAL B 1 44 ? -9.195 32.969 15.297 1 87.88 44 VAL B C 1
ATOM 2564 O O . VAL B 1 44 ? -9.117 31.859 15.828 1 87.88 44 VAL B O 1
ATOM 2567 N N . ALA B 1 45 ? -10.328 33.625 15.148 1 92.06 45 ALA B N 1
ATOM 2568 C CA . ALA B 1 45 ? -11.562 33.125 15.727 1 92.06 45 ALA B CA 1
ATOM 2569 C C . ALA B 1 45 ? -12.008 31.844 15.039 1 92.06 45 ALA B C 1
ATOM 2571 O O . ALA B 1 45 ? -12.406 30.875 15.695 1 92.06 45 ALA B O 1
ATOM 2572 N N . ILE B 1 46 ? -11.906 31.859 13.789 1 94.19 46 ILE B N 1
ATOM 2573 C CA . ILE B 1 46 ? -12.344 30.719 13 1 94.19 46 ILE B CA 1
ATOM 2574 C C . ILE B 1 46 ? -11.445 29.516 13.289 1 94.19 46 ILE B C 1
ATOM 2576 O O . ILE B 1 46 ? -11.938 28.391 13.469 1 94.19 46 ILE B O 1
ATOM 2580 N N . VAL B 1 47 ? -10.148 29.75 13.328 1 90.81 47 VAL B N 1
ATOM 2581 C CA . VAL B 1 47 ? -9.188 28.688 13.586 1 90.81 47 VAL B CA 1
ATOM 2582 C C . VAL B 1 47 ? -9.461 28.062 14.953 1 90.81 47 VAL B C 1
ATOM 2584 O O . VAL B 1 47 ? -9.398 26.844 15.109 1 90.81 47 VAL B O 1
ATOM 2587 N N . GLN B 1 48 ? -9.781 28.906 15.891 1 89.94 48 GLN B N 1
ATOM 2588 C CA . GLN B 1 48 ? -10.078 28.406 17.234 1 89.94 48 GLN B CA 1
ATOM 2589 C C . GLN B 1 48 ? -11.305 27.5 17.219 1 89.94 48 GLN B C 1
ATOM 2591 O O . GLN B 1 48 ? -11.312 26.453 17.875 1 89.94 48 GLN B O 1
ATOM 2596 N N . VAL B 1 49 ? -12.281 27.891 16.469 1 94.06 49 VAL B N 1
ATOM 2597 C CA . VAL B 1 49 ? -13.492 27.094 16.359 1 94.06 49 VAL B CA 1
ATOM 2598 C C . VAL B 1 49 ? -13.188 25.766 15.672 1 94.06 49 VAL B C 1
ATOM 2600 O O . VAL B 1 49 ? -13.562 24.703 16.172 1 94.06 49 VAL B O 1
ATOM 2603 N N . LEU B 1 50 ? -12.445 25.828 14.617 1 92.81 50 LEU B N 1
ATOM 2604 C CA . LEU B 1 50 ? -12.18 24.641 13.805 1 92.81 50 LEU B CA 1
ATOM 2605 C C . LEU B 1 50 ? -11.305 23.656 14.57 1 92.81 50 LEU B C 1
ATOM 2607 O O . LEU B 1 50 ? -11.508 22.438 14.461 1 92.81 50 LEU B O 1
ATOM 2611 N N . ARG B 1 51 ? -10.375 24.156 15.289 1 87.44 51 ARG B N 1
ATOM 2612 C CA . ARG B 1 51 ? -9.508 23.281 16.062 1 87.44 51 ARG B CA 1
ATOM 2613 C C . ARG B 1 51 ? -10.297 22.531 17.125 1 87.44 51 ARG B C 1
ATOM 2615 O O . ARG B 1 51 ? -9.891 21.453 17.562 1 87.44 51 ARG B O 1
ATOM 2622 N N . GLY B 1 52 ? -11.406 23.031 17.453 1 88.5 52 GLY B N 1
ATOM 2623 C CA . GLY B 1 52 ? -12.289 22.375 18.391 1 88.5 52 GLY B CA 1
ATOM 2624 C C . GLY B 1 52 ? -13.023 21.188 17.797 1 88.5 52 GLY B C 1
ATOM 2625 O O . GLY B 1 52 ? -13.555 20.344 18.531 1 88.5 52 GLY B O 1
ATOM 2626 N N . PHE B 1 53 ? -13.047 21.141 16.531 1 91.06 53 PHE B N 1
ATOM 2627 C CA . PHE B 1 53 ? -13.781 20.078 15.859 1 91.06 53 PHE B CA 1
ATOM 2628 C C . PHE B 1 53 ? -13.016 18.75 15.922 1 91.06 53 PHE B C 1
ATOM 2630 O O . PHE B 1 53 ? -13.383 17.781 15.258 1 91.06 53 PHE B O 1
ATOM 2637 N N . TRP B 1 54 ? -11.984 18.672 16.734 1 84.56 54 TRP B N 1
ATOM 2638 C CA . TRP B 1 54 ? -11.336 17.391 16.953 1 84.56 54 TRP B CA 1
ATOM 2639 C C . TRP B 1 54 ? -12.297 16.391 17.609 1 84.56 54 TRP B C 1
ATOM 2641 O O . TRP B 1 54 ? -12.195 15.188 17.391 1 84.56 54 TRP B O 1
ATOM 2651 N N . GLN B 1 55 ? -13.203 16.969 18.328 1 86.5 55 GLN B N 1
ATOM 2652 C CA . GLN B 1 55 ? -14.297 16.172 18.844 1 86.5 55 GLN B CA 1
ATOM 2653 C C . GLN B 1 55 ? -15.508 16.203 17.922 1 86.5 55 GLN B C 1
ATOM 2655 O O . GLN B 1 55 ? -15.812 17.234 17.328 1 86.5 55 GLN B O 1
ATOM 2660 N N . PRO B 1 56 ? -16.156 15.078 17.781 1 89.88 56 PRO B N 1
ATOM 2661 C CA . PRO B 1 56 ? -17.328 15.047 16.891 1 89.88 56 PRO B CA 1
ATOM 2662 C C . PRO B 1 56 ? -18.391 16.078 17.281 1 89.88 56 PRO B C 1
ATOM 2664 O O . PRO B 1 56 ? -18.672 16.25 18.469 1 89.88 56 PRO B O 1
ATOM 2667 N N . ILE B 1 57 ? -18.891 16.766 16.344 1 93.12 57 ILE B N 1
ATOM 2668 C CA . ILE B 1 57 ? -19.906 17.797 16.531 1 93.12 57 ILE B CA 1
ATOM 2669 C C . ILE B 1 57 ? -20.953 17.719 15.422 1 93.12 57 ILE B C 1
ATOM 2671 O O . ILE B 1 57 ? -20.641 17.312 14.305 1 93.12 57 ILE B O 1
ATOM 2675 N N . ALA B 1 58 ? -22.094 18.016 15.766 1 93.75 58 ALA B N 1
ATOM 2676 C CA . ALA B 1 58 ? -23.125 18.062 14.734 1 93.75 58 ALA B CA 1
ATOM 2677 C C . ALA B 1 58 ? -22.812 19.109 13.68 1 93.75 58 ALA B C 1
ATOM 2679 O O . ALA B 1 58 ? -22.344 20.203 14 1 93.75 58 ALA B O 1
ATOM 2680 N N . LYS B 1 59 ? -23.031 18.797 12.461 1 93.12 59 LYS B N 1
ATOM 2681 C CA . LYS B 1 59 ? -22.766 19.703 11.352 1 93.12 59 LYS B CA 1
ATOM 2682 C C . LYS B 1 59 ? -23.484 21.031 11.547 1 93.12 59 LYS B C 1
ATOM 2684 O O . LYS B 1 59 ? -22.891 22.094 11.312 1 93.12 59 LYS B O 1
ATOM 2689 N N . THR B 1 60 ? -24.688 21 12.016 1 93.81 60 THR B N 1
ATOM 2690 C CA . THR B 1 60 ? -25.484 22.203 12.234 1 93.81 60 THR B CA 1
ATOM 2691 C C . THR B 1 60 ? -24.859 23.062 13.328 1 93.81 60 THR B C 1
ATOM 2693 O O . THR B 1 60 ? -24.797 24.297 13.203 1 93.81 60 THR B O 1
ATOM 2696 N N . THR B 1 61 ? -24.375 22.422 14.352 1 95.06 61 THR B N 1
ATOM 2697 C CA . THR B 1 61 ? -23.734 23.141 15.453 1 95.06 61 THR B CA 1
ATOM 2698 C C . THR B 1 61 ? -22.422 23.75 14.992 1 95.06 61 THR B C 1
ATOM 2700 O O . THR B 1 61 ? -22.062 24.859 15.414 1 95.06 61 THR B O 1
ATOM 2703 N N . ALA B 1 62 ? -21.719 23.047 14.172 1 96 62 ALA B N 1
ATOM 2704 C CA . ALA B 1 62 ? -20.469 23.562 13.617 1 96 62 ALA B CA 1
ATOM 2705 C C . ALA B 1 62 ? -20.703 24.844 12.828 1 96 62 ALA B C 1
ATOM 2707 O O . ALA B 1 62 ? -19.969 25.828 12.984 1 96 62 ALA B O 1
ATOM 2708 N N . ILE B 1 63 ? -21.75 24.875 12.07 1 95.62 63 ILE B N 1
ATOM 2709 C CA . ILE B 1 63 ? -22.094 26.031 11.266 1 95.62 63 ILE B CA 1
ATOM 2710 C C . ILE B 1 63 ? -22.453 27.203 12.18 1 95.62 63 ILE B C 1
ATOM 2712 O O . ILE B 1 63 ? -22.031 28.344 11.945 1 95.62 63 ILE B O 1
ATOM 2716 N N . GLU B 1 64 ? -23.156 26.891 13.18 1 96.38 64 GLU B N 1
ATOM 2717 C CA . GLU B 1 64 ? -23.547 27.922 14.141 1 96.38 64 GLU B CA 1
ATOM 2718 C C . GLU B 1 64 ? -22.328 28.531 14.828 1 96.38 64 GLU B C 1
ATOM 2720 O O . GLU B 1 64 ? -22.25 29.75 14.984 1 96.38 64 GLU B O 1
ATOM 2725 N N . GLN B 1 65 ? -21.438 27.688 15.211 1 96.31 65 GLN B N 1
ATOM 2726 C CA . GLN B 1 65 ? -20.234 28.156 15.891 1 96.31 65 GLN B CA 1
ATOM 2727 C C . GLN B 1 65 ? -19.391 29.031 14.969 1 96.31 65 GLN B C 1
ATOM 2729 O O . GLN B 1 65 ? -18.844 30.047 15.406 1 96.31 65 GLN B O 1
ATOM 2734 N N . LEU B 1 66 ? -19.297 28.625 13.766 1 96.25 66 LEU B N 1
ATOM 2735 C CA . LEU B 1 66 ? -18.547 29.422 12.797 1 96.25 66 LEU B CA 1
ATOM 2736 C C . LEU B 1 66 ? -19.234 30.766 12.539 1 96.25 66 LEU B C 1
ATOM 2738 O O . LEU B 1 66 ? -18.562 31.781 12.367 1 96.25 66 LEU B O 1
ATOM 2742 N N . THR B 1 67 ? -20.547 30.766 12.555 1 96.19 67 THR B N 1
ATOM 2743 C CA . THR B 1 67 ? -21.297 32 12.391 1 96.19 67 THR B CA 1
ATOM 2744 C C . THR B 1 67 ? -21.094 32.906 13.586 1 96.19 67 THR B C 1
ATOM 2746 O O . THR B 1 67 ? -20.938 34.125 13.414 1 96.19 67 THR B O 1
ATOM 2749 N N . GLU B 1 68 ? -21.031 32.375 14.695 1 95.56 68 GLU B N 1
ATOM 2750 C CA . GLU B 1 68 ? -20.797 33.156 15.914 1 95.56 68 GLU B CA 1
ATOM 2751 C C . GLU B 1 68 ? -19.391 33.75 15.914 1 95.56 68 GLU B C 1
ATOM 2753 O O . GLU B 1 68 ? -19.156 34.781 16.5 1 95.56 68 GLU B O 1
ATOM 2758 N N . ALA B 1 69 ? -18.531 33.031 15.258 1 94.31 69 ALA B N 1
ATOM 2759 C CA . ALA B 1 69 ? -17.141 33.5 15.18 1 94.31 69 ALA B CA 1
ATOM 2760 C C . ALA B 1 69 ? -17 34.625 14.188 1 94.31 69 ALA B C 1
ATOM 2762 O O . ALA B 1 69 ? -15.953 35.281 14.125 1 94.31 69 ALA B O 1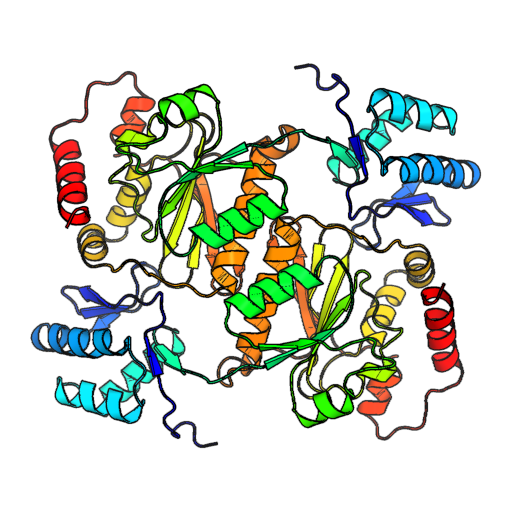
ATOM 2763 N N . GLY B 1 70 ? -18.062 34.812 13.328 1 93.88 70 GLY B N 1
ATOM 2764 C CA . GLY B 1 70 ? -18.016 36 12.5 1 93.88 70 GLY B CA 1
ATOM 2765 C C . GLY B 1 70 ? -18.328 35.75 11.039 1 93.88 70 GLY B C 1
ATOM 2766 O O . GLY B 1 70 ? -18.5 36.688 10.258 1 93.88 70 GLY B O 1
ATOM 2767 N N . LEU B 1 71 ? -18.453 34.5 10.688 1 94.38 71 LEU B N 1
ATOM 2768 C CA . LEU B 1 71 ? -18.781 34.188 9.297 1 94.38 71 LEU B CA 1
ATOM 2769 C C . LEU B 1 71 ? -20.281 34.312 9.039 1 94.38 71 LEU B C 1
ATOM 2771 O O . LEU B 1 71 ? -21.094 34.031 9.922 1 94.38 71 LEU B O 1
ATOM 2775 N N . GLN B 1 72 ? -20.578 34.75 7.816 1 94.38 72 GLN B N 1
ATOM 2776 C CA . GLN B 1 72 ? -21.969 34.656 7.391 1 94.38 72 GLN B CA 1
ATOM 2777 C C . GLN B 1 72 ? -22.391 33.188 7.301 1 94.38 72 GLN B C 1
ATOM 2779 O O . GLN B 1 72 ? -21.594 32.312 6.957 1 94.38 72 GLN B O 1
ATOM 2784 N N . PRO B 1 73 ? -23.625 32.969 7.578 1 94.38 73 PRO B N 1
ATOM 2785 C CA . PRO B 1 73 ? -24.109 31.594 7.566 1 94.38 73 PRO B CA 1
ATOM 2786 C C . PRO B 1 73 ? -23.828 30.875 6.246 1 94.38 73 PRO B C 1
ATOM 2788 O O . PRO B 1 73 ? -23.406 29.719 6.25 1 94.38 73 PRO B O 1
ATOM 2791 N N . VAL B 1 74 ? -23.953 31.562 5.211 1 94.5 74 VAL B N 1
ATOM 2792 C CA . VAL B 1 74 ? -23.719 30.969 3.9 1 94.5 74 VAL B CA 1
ATOM 2793 C C . VAL B 1 74 ? -22.234 30.625 3.75 1 94.5 74 VAL B C 1
ATOM 2795 O O . VAL B 1 74 ? -21.891 29.562 3.223 1 94.5 74 VAL B O 1
ATOM 2798 N N . ALA B 1 75 ? -21.406 31.469 4.219 1 93.69 75 ALA B N 1
ATOM 2799 C CA . ALA B 1 75 ? -19.969 31.25 4.156 1 93.69 75 ALA B CA 1
ATOM 2800 C C . ALA B 1 75 ? -19.547 30.109 5.078 1 93.69 75 ALA B C 1
ATOM 2802 O O . ALA B 1 75 ? -18.688 29.312 4.73 1 93.69 75 ALA B O 1
ATOM 2803 N N . ALA B 1 76 ? -20.203 30.047 6.191 1 95.5 76 ALA B N 1
ATOM 2804 C CA . ALA B 1 76 ? -19.922 28.984 7.145 1 95.5 76 ALA B CA 1
ATOM 2805 C C . ALA B 1 76 ? -20.281 27.609 6.559 1 95.5 76 ALA B C 1
ATOM 2807 O O . ALA B 1 76 ? -19.5 26.672 6.652 1 95.5 76 ALA B O 1
ATOM 2808 N N . ARG B 1 77 ? -21.406 27.578 5.957 1 94.31 77 ARG B N 1
ATOM 2809 C CA . ARG B 1 77 ? -21.844 26.344 5.312 1 94.31 77 ARG B CA 1
ATOM 2810 C C . ARG B 1 77 ? -20.891 25.953 4.18 1 94.31 77 ARG B C 1
ATOM 2812 O O . ARG B 1 77 ? -20.516 24.797 4.055 1 94.31 77 ARG B O 1
ATOM 2819 N N . GLY B 1 78 ? -20.594 26.922 3.398 1 94.06 78 GLY B N 1
ATOM 2820 C CA . GLY B 1 78 ? -19.656 26.672 2.314 1 94.06 78 GLY B CA 1
ATOM 2821 C C . GLY B 1 78 ? -18.312 26.156 2.793 1 94.06 78 GLY B C 1
ATOM 2822 O O . GLY B 1 78 ? -17.75 25.234 2.195 1 94.06 78 GLY B O 1
ATOM 2823 N N . LEU B 1 79 ? -17.859 26.703 3.846 1 94.25 79 LEU B N 1
ATOM 2824 C CA . LEU B 1 79 ? -16.578 26.281 4.402 1 94.25 79 LEU B CA 1
ATOM 2825 C C . LEU B 1 79 ? -16.656 24.828 4.875 1 94.25 79 LEU B C 1
ATOM 2827 O O . LEU B 1 79 ? -15.773 24.016 4.555 1 94.25 79 LEU B O 1
ATOM 2831 N N . ILE B 1 80 ? -17.688 24.438 5.574 1 94.12 80 ILE B N 1
ATOM 2832 C CA . ILE B 1 80 ? -17.859 23.078 6.09 1 94.12 80 ILE B CA 1
ATOM 2833 C C . ILE B 1 80 ? -17.953 22.094 4.93 1 94.12 80 ILE B C 1
ATOM 2835 O O . ILE B 1 80 ? -17.312 21.047 4.949 1 94.12 80 ILE B O 1
ATOM 2839 N N . ASP B 1 81 ? -18.656 22.5 3.906 1 90.69 81 ASP B N 1
ATOM 2840 C CA . ASP B 1 81 ? -18.797 21.625 2.744 1 90.69 81 ASP B CA 1
ATOM 2841 C C . ASP B 1 81 ? -17.469 21.422 2.039 1 90.69 81 ASP B C 1
ATOM 2843 O O . ASP B 1 81 ? -17.141 20.312 1.622 1 90.69 81 ASP B O 1
ATOM 2847 N N . ASP B 1 82 ? -16.703 22.531 1.95 1 90.06 82 ASP B N 1
ATOM 2848 C CA . ASP B 1 82 ? -15.391 22.453 1.324 1 90.06 82 ASP B CA 1
ATOM 2849 C C . ASP B 1 82 ? -14.461 21.547 2.125 1 90.06 82 ASP B C 1
ATOM 2851 O O . ASP B 1 82 ? -13.742 20.719 1.554 1 90.06 82 ASP B O 1
ATOM 2855 N N . LEU B 1 83 ? -14.539 21.703 3.41 1 92.19 83 LEU B N 1
ATOM 2856 C CA . LEU B 1 83 ? -13.656 20.938 4.281 1 92.19 83 LEU B CA 1
ATOM 2857 C C . LEU B 1 83 ? -14.023 19.469 4.266 1 92.19 83 LEU B C 1
ATOM 2859 O O . LEU B 1 83 ? -13.156 18.594 4.367 1 92.19 83 LEU B O 1
ATOM 2863 N N . LEU B 1 84 ? -15.281 19.141 4.094 1 86.75 84 LEU B N 1
ATOM 2864 C CA . LEU B 1 84 ? -15.727 17.75 3.959 1 86.75 84 LEU B CA 1
ATOM 2865 C C . LEU B 1 84 ? -15.297 17.172 2.617 1 86.75 84 LEU B C 1
ATOM 2867 O O . LEU B 1 84 ? -14.836 16.031 2.553 1 86.75 84 LEU B O 1
ATOM 2871 N N . HIS B 1 85 ? -15.367 18.031 1.662 1 81.69 85 HIS B N 1
ATOM 2872 C CA . HIS B 1 85 ? -15.008 17.594 0.316 1 81.69 85 HIS B CA 1
ATOM 2873 C C . HIS B 1 85 ? -13.523 17.281 0.214 1 81.69 85 HIS B C 1
ATOM 2875 O O . HIS B 1 85 ? -13.133 16.312 -0.446 1 81.69 85 HIS B O 1
ATOM 2881 N N . HIS B 1 86 ? -12.758 18.031 0.927 1 82.19 86 HIS B N 1
ATOM 2882 C CA . HIS B 1 86 ? -11.312 17.844 0.862 1 82.19 86 HIS B CA 1
ATOM 2883 C C . HIS B 1 86 ? -10.812 16.953 1.99 1 82.19 86 HIS B C 1
ATOM 2885 O O . HIS B 1 86 ? -9.609 16.797 2.178 1 82.19 86 HIS B O 1
ATOM 2891 N N . ARG B 1 87 ? -11.688 16.484 2.734 1 80.31 87 ARG B N 1
ATOM 2892 C CA . ARG B 1 87 ? -11.453 15.469 3.764 1 80.31 87 ARG B CA 1
ATOM 2893 C C . ARG B 1 87 ? -10.641 16.047 4.918 1 80.31 87 ARG B C 1
ATOM 2895 O O . ARG B 1 87 ? -9.852 15.328 5.543 1 80.31 87 ARG B O 1
ATOM 2902 N N . VAL B 1 88 ? -10.773 17.297 5.035 1 88.38 88 VAL B N 1
ATOM 2903 C CA . VAL B 1 88 ? -10.258 17.922 6.25 1 88.38 88 VAL B CA 1
ATOM 2904 C C . VAL B 1 88 ? -11.172 17.594 7.426 1 88.38 88 VAL B C 1
ATOM 2906 O O . VAL B 1 88 ? -10.703 17.344 8.539 1 88.38 88 VAL B O 1
ATOM 2909 N N . LEU B 1 89 ? -12.461 17.625 7.105 1 89.38 89 LEU B N 1
ATOM 2910 C CA . LEU B 1 89 ? -13.484 17.109 8.008 1 89.38 89 LEU B CA 1
ATOM 2911 C C . LEU B 1 89 ? -14.023 15.773 7.496 1 89.38 89 LEU B C 1
ATOM 2913 O O . LEU B 1 89 ? -14.023 15.523 6.289 1 89.38 89 LEU B O 1
ATOM 2917 N N . SER B 1 90 ? -14.414 14.961 8.406 1 84.31 90 SER B N 1
ATOM 2918 C CA . SER B 1 90 ? -15.016 13.68 8.047 1 84.31 90 SER B CA 1
ATOM 2919 C C . SER B 1 90 ? -16.312 13.445 8.82 1 84.31 90 SER B C 1
ATOM 2921 O O . SER B 1 90 ? -16.484 13.961 9.922 1 84.31 90 SER B O 1
ATOM 2923 N N . ILE B 1 91 ? -17.266 12.781 8.18 1 80.81 91 ILE B N 1
ATOM 2924 C CA . ILE B 1 91 ? -18.484 12.352 8.852 1 80.81 91 ILE B CA 1
ATOM 2925 C C . ILE B 1 91 ? -18.172 11.18 9.781 1 80.81 91 ILE B C 1
ATOM 2927 O O . ILE B 1 91 ? -17.562 10.188 9.359 1 80.81 91 ILE B O 1
ATOM 2931 N N . VAL B 1 92 ? -18.359 11.461 11 1 74.5 92 VAL B N 1
ATOM 2932 C CA . VAL B 1 92 ? -18.109 10.422 11.984 1 74.5 92 VAL B CA 1
ATOM 2933 C C . VAL B 1 92 ? -19.109 9.289 11.812 1 74.5 92 VAL B C 1
ATOM 2935 O O . VAL B 1 92 ? -20.312 9.5 11.953 1 74.5 92 VAL B O 1
ATOM 2938 N N . GLU B 1 93 ? -18.844 8.492 10.727 1 66.56 93 GLU B N 1
ATOM 2939 C CA . GLU B 1 93 ? -19.734 7.355 10.578 1 66.56 93 GLU B CA 1
ATOM 2940 C C . GLU B 1 93 ? -19.391 6.238 11.555 1 66.56 93 GLU B C 1
ATOM 2942 O O . GLU B 1 93 ? -18.219 6.055 11.898 1 66.56 93 GLU B O 1
ATOM 2947 N N . ARG B 1 94 ? -20.547 5.754 12.266 1 63.22 94 ARG B N 1
ATOM 2948 C CA . ARG B 1 94 ? -20.531 4.629 13.195 1 63.22 94 ARG B CA 1
ATOM 2949 C C . ARG B 1 94 ? -19.922 3.391 12.547 1 63.22 94 ARG B C 1
ATOM 2951 O O . ARG B 1 94 ? -19.531 3.426 11.375 1 63.22 94 ARG B O 1
ATOM 2958 N N . ASN B 1 95 ? -20.141 2.234 13.016 1 74.75 95 ASN B N 1
ATOM 2959 C CA . ASN B 1 95 ? -19.734 0.833 13.07 1 74.75 95 ASN B CA 1
ATOM 2960 C C . ASN B 1 95 ? -19.828 0.176 11.695 1 74.75 95 ASN B C 1
ATOM 2962 O O . ASN B 1 95 ? -20.906 -0.237 11.266 1 74.75 95 ASN B O 1
ATOM 2966 N N . LEU B 1 96 ? -18.75 0.551 10.797 1 83.31 96 LEU B N 1
ATOM 2967 C CA . LEU B 1 96 ? -18.688 -0.202 9.547 1 83.31 96 LEU B CA 1
ATOM 2968 C C . LEU B 1 96 ? -18.406 -1.676 9.812 1 83.31 96 LEU B C 1
ATOM 2970 O O . LEU B 1 96 ? -17.594 -2.008 10.68 1 83.31 96 LEU B O 1
ATOM 2974 N N . THR B 1 97 ? -19.297 -2.531 9.195 1 87.56 97 THR B N 1
ATOM 2975 C CA . THR B 1 97 ? -19.094 -3.975 9.281 1 87.56 97 THR B CA 1
ATOM 2976 C C . THR B 1 97 ? -18.938 -4.582 7.895 1 87.56 97 THR B C 1
ATOM 2978 O O . THR B 1 97 ? -19.641 -4.215 6.957 1 87.56 97 THR B O 1
ATOM 2981 N N . VAL B 1 98 ? -17.984 -5.402 7.77 1 91.19 98 VAL B N 1
ATOM 2982 C CA . VAL B 1 98 ? -17.766 -6.113 6.516 1 91.19 98 VAL B CA 1
ATOM 2983 C C . VAL B 1 98 ? -17.625 -7.609 6.785 1 91.19 98 VAL B C 1
ATOM 2985 O O . VAL B 1 98 ? -17.188 -8.016 7.859 1 91.19 98 VAL B O 1
ATOM 2988 N N . ALA B 1 99 ? -18.156 -8.375 5.848 1 90.38 99 ALA B N 1
ATOM 2989 C CA . ALA B 1 99 ? -17.938 -9.82 5.906 1 90.38 99 ALA B CA 1
ATOM 2990 C C . ALA B 1 99 ? -16.672 -10.219 5.145 1 90.38 99 ALA B C 1
ATOM 2992 O O . ALA B 1 99 ? -16.391 -9.68 4.07 1 90.38 99 ALA B O 1
ATOM 2993 N N . VAL B 1 100 ? -15.898 -11.109 5.738 1 91.25 100 VAL B N 1
ATOM 2994 C CA . VAL B 1 100 ? -14.688 -11.602 5.086 1 91.25 100 VAL B CA 1
ATOM 2995 C C . VAL B 1 100 ? -14.727 -13.125 5 1 91.25 100 VAL B C 1
AT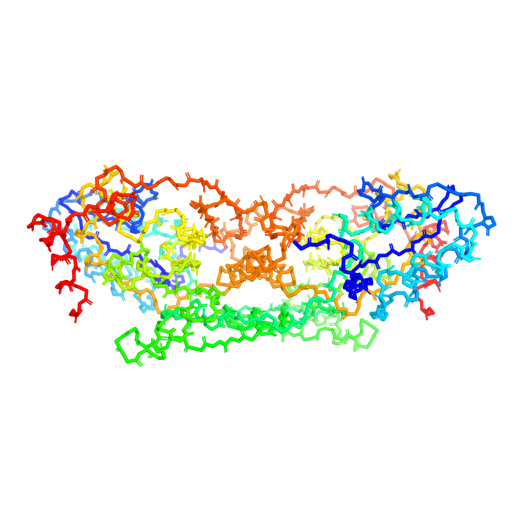OM 2997 O O . VAL B 1 100 ? -14.984 -13.797 6 1 91.25 100 VAL B O 1
ATOM 3000 N N . GLY B 1 101 ? -14.594 -13.602 3.807 1 86.81 101 GLY B N 1
ATOM 3001 C CA . GLY B 1 101 ? -14.508 -15.031 3.57 1 86.81 101 GLY B CA 1
ATOM 3002 C C . GLY B 1 101 ? -13.359 -15.422 2.66 1 86.81 101 GLY B C 1
ATOM 3003 O O . GLY B 1 101 ? -12.742 -14.555 2.033 1 86.81 101 GLY B O 1
ATOM 3004 N N . GLY B 1 102 ? -13.086 -16.766 2.631 1 86.5 102 GLY B N 1
ATOM 3005 C CA . GLY B 1 102 ? -12.047 -17.281 1.764 1 86.5 102 GLY B CA 1
ATOM 3006 C C . GLY B 1 102 ? -10.812 -17.75 2.521 1 86.5 102 GLY B C 1
ATOM 3007 O O . GLY B 1 102 ? -10.891 -18.062 3.709 1 86.5 102 GLY B O 1
ATOM 3008 N N . PHE B 1 103 ? -9.68 -17.875 1.734 1 84.94 103 PHE B N 1
ATOM 3009 C CA . PHE B 1 103 ? -8.469 -18.438 2.318 1 84.94 103 PHE B CA 1
ATOM 3010 C C . PHE B 1 103 ? -7.23 -17.859 1.644 1 84.94 103 PHE B C 1
ATOM 3012 O O . PHE B 1 103 ? -7.336 -17.156 0.633 1 84.94 103 PHE B O 1
ATOM 3019 N N . GLY B 1 104 ? -6.09 -18.141 2.422 1 87.75 104 GLY B N 1
ATOM 3020 C CA . GLY B 1 104 ? -4.824 -17.734 1.835 1 87.75 104 GLY B CA 1
ATOM 3021 C C . GLY B 1 104 ? -4.102 -16.688 2.648 1 87.75 104 GLY B C 1
ATOM 3022 O O . GLY B 1 104 ? -4.602 -16.25 3.686 1 87.75 104 GLY B O 1
ATOM 3023 N N . PRO B 1 105 ? -3.027 -16.312 2.125 1 91.56 105 PRO B N 1
ATOM 3024 C CA . PRO B 1 105 ? -2.131 -15.445 2.893 1 91.56 105 PRO B CA 1
ATOM 3025 C C . PRO B 1 105 ? -2.646 -14.008 3.002 1 91.56 105 PRO B C 1
ATOM 3027 O O . PRO B 1 105 ? -2.121 -13.219 3.791 1 91.56 105 PRO B O 1
ATOM 3030 N N . LEU B 1 106 ? -3.668 -13.695 2.303 1 94 106 LEU B N 1
ATOM 3031 C CA . LEU B 1 106 ? -4.203 -12.344 2.334 1 94 106 LEU B CA 1
ATOM 3032 C C . LEU B 1 106 ? -5.191 -12.172 3.48 1 94 106 LEU B C 1
ATOM 3034 O O . LEU B 1 106 ? -5.543 -11.047 3.848 1 94 106 LEU B O 1
ATOM 3038 N N . VAL B 1 107 ? -5.648 -13.273 4.062 1 93.19 107 VAL B N 1
ATOM 3039 C CA . VAL B 1 107 ? -6.738 -13.219 5.031 1 93.19 107 VAL B CA 1
ATOM 3040 C C . VAL B 1 107 ? -6.293 -12.445 6.27 1 93.19 107 VAL B C 1
ATOM 3042 O O . VAL B 1 107 ? -6.93 -11.461 6.656 1 93.19 107 VAL B O 1
ATOM 3045 N N . ALA B 1 108 ? -5.172 -12.836 6.801 1 94.81 108 ALA B N 1
ATOM 3046 C CA . ALA B 1 108 ? -4.719 -12.242 8.062 1 94.81 108 ALA B CA 1
ATOM 3047 C C . ALA B 1 108 ? -4.387 -10.766 7.887 1 94.81 108 ALA B C 1
ATOM 3049 O O . ALA B 1 108 ? -4.867 -9.922 8.648 1 94.81 108 ALA B O 1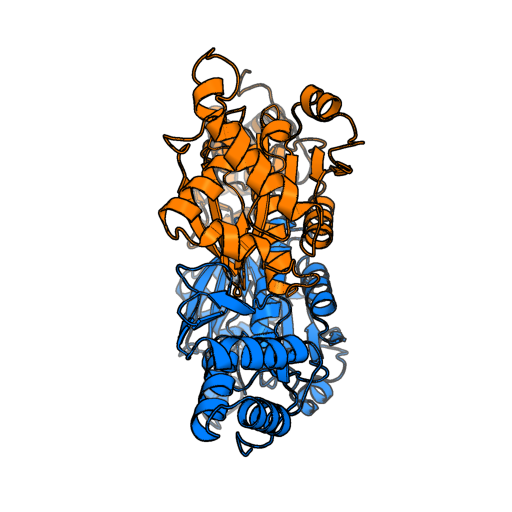
ATOM 3050 N N . PRO B 1 109 ? -3.635 -10.367 6.855 1 97.19 109 PRO B N 1
ATOM 3051 C CA . PRO B 1 109 ? -3.352 -8.945 6.668 1 97.19 109 PRO B CA 1
ATOM 3052 C C . PRO B 1 109 ? -4.613 -8.109 6.449 1 97.19 109 PRO B C 1
ATOM 3054 O O . PRO B 1 109 ? -4.742 -7.02 7.008 1 97.19 109 PRO B O 1
ATOM 3057 N N . ILE B 1 110 ? -5.562 -8.602 5.703 1 97.5 110 ILE B N 1
ATOM 3058 C CA . ILE B 1 110 ? -6.785 -7.859 5.414 1 97.5 110 ILE B CA 1
ATOM 3059 C C . ILE B 1 110 ? -7.59 -7.668 6.695 1 97.5 110 ILE B C 1
ATOM 3061 O O . ILE B 1 110 ? -8.031 -6.559 7 1 97.5 110 ILE B O 1
ATOM 3065 N N . LYS B 1 111 ? -7.699 -8.711 7.449 1 96.5 111 LYS B N 1
ATOM 3066 C CA . LYS B 1 111 ? -8.414 -8.594 8.719 1 96.5 111 LYS B CA 1
ATOM 3067 C C . LYS B 1 111 ? -7.711 -7.629 9.664 1 96.5 111 LYS B C 1
ATOM 3069 O O . LYS B 1 111 ? -8.367 -6.84 10.344 1 96.5 111 LYS B O 1
ATOM 3074 N N . ALA B 1 112 ? -6.406 -7.707 9.68 1 96.94 112 ALA B N 1
ATOM 3075 C CA . ALA B 1 112 ? -5.625 -6.852 10.57 1 96.94 112 ALA B CA 1
ATOM 3076 C C . ALA B 1 112 ? -5.812 -5.379 10.227 1 96.94 112 ALA B C 1
ATOM 3078 O O . ALA B 1 112 ? -6.07 -4.555 11.109 1 96.94 112 ALA B O 1
ATOM 3079 N N . VAL B 1 113 ? -5.73 -5.031 8.984 1 97.5 113 VAL B N 1
ATOM 3080 C CA . VAL B 1 113 ? -5.824 -3.633 8.57 1 97.5 113 VAL B CA 1
ATOM 3081 C C . VAL B 1 113 ? -7.254 -3.135 8.758 1 97.5 113 VAL B C 1
ATOM 3083 O O . VAL B 1 113 ? -7.473 -2.008 9.203 1 97.5 113 VAL B O 1
ATOM 3086 N N . LEU B 1 114 ? -8.258 -3.969 8.445 1 96.38 114 LEU B N 1
ATOM 3087 C CA . LEU B 1 114 ? -9.648 -3.609 8.703 1 96.38 114 LEU B CA 1
ATOM 3088 C C . LEU B 1 114 ? -9.867 -3.305 10.18 1 96.38 114 LEU B C 1
ATOM 3090 O O . LEU B 1 114 ? -10.508 -2.311 10.523 1 96.38 114 LEU B O 1
ATOM 3094 N N . GLY B 1 115 ? -9.336 -4.18 11 1 94.25 115 GLY B N 1
ATOM 3095 C CA . GLY B 1 115 ? -9.438 -3.967 12.43 1 94.25 115 GLY B CA 1
ATOM 3096 C C . GLY B 1 115 ? -8.82 -2.658 12.883 1 94.25 115 GLY B C 1
ATOM 3097 O O . GLY B 1 115 ? -9.414 -1.922 13.672 1 94.25 115 GLY B O 1
ATOM 3098 N N . CYS B 1 116 ? -7.656 -2.34 12.375 1 93.44 116 CYS B N 1
ATOM 3099 C CA . CYS B 1 116 ? -6.953 -1.11 12.727 1 93.44 116 CYS B CA 1
ATOM 3100 C C . CYS B 1 116 ? -7.699 0.112 12.211 1 93.44 116 CYS B C 1
ATOM 3102 O O . CYS B 1 116 ? -7.523 1.217 12.727 1 93.44 116 CYS B O 1
ATOM 3104 N N . ALA B 1 117 ? -8.523 -0.111 11.219 1 92 117 ALA B N 1
ATOM 3105 C CA . ALA B 1 117 ? -9.336 0.976 10.672 1 92 117 ALA B CA 1
ATOM 3106 C C . ALA B 1 117 ? -10.633 1.14 11.469 1 92 117 ALA B C 1
ATOM 3108 O O . ALA B 1 117 ? -11.453 2.008 11.156 1 92 117 ALA B O 1
ATOM 3109 N N . GLY B 1 118 ? -10.812 0.262 12.445 1 90.38 118 GLY B N 1
ATOM 3110 C CA . GLY B 1 118 ? -12.023 0.312 13.242 1 90.38 118 GLY B CA 1
ATOM 3111 C C . GLY B 1 118 ? -13.219 -0.319 12.547 1 90.38 118 GLY B C 1
ATOM 3112 O O . GLY B 1 118 ? -14.367 -0.033 12.891 1 90.38 118 GLY B O 1
ATOM 3113 N N . ILE B 1 119 ? -13.047 -1.085 11.555 1 91.94 119 ILE B N 1
ATOM 3114 C CA . ILE B 1 119 ? -14.109 -1.766 10.82 1 91.94 119 ILE B CA 1
ATOM 3115 C C . ILE B 1 119 ? -14.344 -3.148 11.43 1 91.94 119 ILE B C 1
ATOM 3117 O O . ILE B 1 119 ? -13.406 -3.934 11.586 1 91.94 119 ILE B O 1
ATOM 3121 N N . SER B 1 120 ? -15.531 -3.449 11.758 1 91.56 120 SER B N 1
ATOM 3122 C CA . SER B 1 120 ? -15.883 -4.75 12.32 1 91.56 120 SER B CA 1
ATOM 3123 C C . SER B 1 120 ? -15.914 -5.824 11.234 1 91.56 120 SER B C 1
ATOM 3125 O O . SER B 1 120 ? -16.453 -5.605 10.148 1 91.56 120 SER B O 1
ATOM 3127 N N . VAL B 1 121 ? -15.32 -6.941 11.562 1 90.81 121 VAL B N 1
ATOM 3128 C CA . VAL B 1 121 ? -15.242 -8.031 10.594 1 90.81 121 VAL B CA 1
ATOM 3129 C C . VAL B 1 121 ? -16.109 -9.203 11.062 1 90.81 121 VAL B C 1
ATOM 3131 O O . VAL B 1 121 ? -15.977 -9.656 12.195 1 90.81 121 VAL B O 1
ATOM 3134 N N . VAL B 1 122 ? -16.984 -9.617 10.18 1 86.19 122 VAL B N 1
ATOM 3135 C CA . VAL B 1 122 ? -17.734 -10.844 10.383 1 86.19 122 VAL B CA 1
ATOM 3136 C C . VAL B 1 122 ? -17.172 -11.953 9.492 1 86.19 122 VAL B C 1
ATOM 3138 O O . VAL B 1 122 ? -16.984 -11.758 8.297 1 86.19 122 VAL B O 1
ATOM 3141 N N . GLN B 1 123 ? -16.797 -13.055 10.141 1 84 123 GLN B N 1
ATOM 3142 C CA . GLN B 1 123 ? -16.203 -14.156 9.383 1 84 123 GLN B CA 1
ATOM 3143 C C . GLN B 1 123 ? -17.266 -14.883 8.555 1 84 123 GLN B C 1
ATOM 3145 O O . GLN B 1 123 ? -18.297 -15.297 9.086 1 84 123 GLN B O 1
ATOM 3150 N N . ALA B 1 124 ? -16.953 -14.797 7.324 1 71.31 124 ALA B N 1
ATOM 3151 C CA . ALA B 1 124 ? -17.812 -15.578 6.438 1 71.31 124 ALA B CA 1
ATOM 3152 C C . ALA B 1 124 ? -17.234 -16.969 6.191 1 71.31 124 ALA B C 1
ATOM 3154 O O . ALA B 1 124 ? -16.078 -17.109 5.773 1 71.31 124 ALA B O 1
ATOM 3155 N N . HIS B 1 125 ? -17.516 -18.016 7.156 1 59.12 125 HIS B N 1
ATOM 3156 C CA . HIS B 1 125 ? -17.031 -19.375 7.016 1 59.12 125 HIS B CA 1
ATOM 3157 C C . HIS B 1 125 ? -17.391 -19.953 5.648 1 59.12 125 HIS B C 1
ATOM 3159 O O . HIS B 1 125 ? -18.156 -19.344 4.898 1 59.12 125 HIS B O 1
ATOM 3165 N N . THR B 1 126 ? -16.922 -21.297 5.621 1 52.12 126 THR B N 1
ATOM 3166 C CA . THR B 1 126 ? -17.078 -22.047 4.383 1 52.12 126 THR B CA 1
ATOM 3167 C C . THR B 1 126 ? -18.469 -21.844 3.801 1 52.12 126 THR B C 1
ATOM 3169 O O . THR B 1 126 ? -19.469 -21.844 4.535 1 52.12 126 THR B O 1
ATOM 3172 N N . ILE B 1 127 ? -18.469 -21.156 2.795 1 47.41 127 ILE B N 1
ATOM 3173 C CA . ILE B 1 127 ? -19.688 -20.922 2.027 1 47.41 127 ILE B CA 1
ATOM 3174 C C . ILE B 1 127 ? -20.609 -22.125 2.162 1 47.41 127 ILE B C 1
ATOM 3176 O O . ILE B 1 127 ? -21.828 -22 1.929 1 47.41 127 ILE B O 1
ATOM 3180 N N . GLN B 1 128 ? -20.047 -23.359 2.301 1 46 128 GLN B N 1
ATOM 3181 C CA . GLN B 1 128 ? -21.047 -24.391 2.514 1 46 128 GLN B CA 1
ATOM 3182 C C . GLN B 1 128 ? -21.812 -24.172 3.816 1 46 128 GLN B C 1
ATOM 3184 O O . GLN B 1 128 ? -23.016 -24.453 3.902 1 46 128 GLN B O 1
ATOM 3189 N N . ARG B 1 129 ? -21.078 -24.234 5.059 1 38.97 129 ARG B N 1
ATOM 3190 C CA . ARG B 1 129 ? -21.766 -24.047 6.332 1 38.97 129 ARG B CA 1
ATOM 3191 C C . ARG B 1 129 ? -21.781 -22.562 6.719 1 38.97 129 ARG B C 1
ATOM 3193 O O . ARG B 1 129 ? -21.594 -22.219 7.887 1 38.97 129 ARG B O 1
ATOM 3200 N N . CYS B 1 130 ? -21.672 -21.688 6.047 1 38.25 130 CYS B N 1
ATOM 3201 C CA . CYS B 1 130 ? -21.531 -20.234 5.961 1 38.25 130 CYS B CA 1
ATOM 3202 C C . CYS B 1 130 ? -22.406 -19.547 7.004 1 38.25 130 CYS B C 1
ATOM 3204 O O . CYS B 1 130 ? -23.531 -19.969 7.262 1 38.25 130 CYS B O 1
ATOM 3206 N N . MET B 1 131 ? -22.125 -18.922 8.062 1 43.66 131 MET B N 1
ATOM 3207 C CA . MET B 1 131 ? -23.094 -17.875 8.398 1 43.66 131 MET B CA 1
ATOM 3208 C C . MET B 1 131 ? -23.891 -17.469 7.164 1 43.66 131 MET B C 1
ATOM 3210 O O . MET B 1 131 ? -23.328 -17.297 6.082 1 43.66 131 MET B O 1
ATOM 3214 N N . THR B 1 132 ? -25.094 -17.922 7.008 1 48.91 132 THR B N 1
ATOM 3215 C CA . THR B 1 132 ? -25.984 -17.875 5.859 1 48.91 132 THR B CA 1
ATOM 3216 C C . THR B 1 132 ? -25.828 -16.547 5.105 1 48.91 132 THR B C 1
ATOM 3218 O O . THR B 1 132 ? -25.75 -15.484 5.723 1 48.91 132 THR B O 1
ATOM 3221 N N . LEU B 1 133 ? -25.047 -16.672 3.865 1 52.56 133 LEU B N 1
ATOM 3222 C CA . LEU B 1 133 ? -25.25 -15.633 2.861 1 52.56 133 LEU B CA 1
ATOM 3223 C C . LEU B 1 133 ? -26.531 -14.867 3.125 1 52.56 133 LEU B C 1
ATOM 3225 O O . LEU B 1 133 ? -26.594 -13.656 2.928 1 52.56 133 LEU B O 1
ATOM 3229 N N . GLU B 1 134 ? -27.281 -15.758 3.729 1 54.19 134 GLU B N 1
ATOM 3230 C CA . GLU B 1 134 ? -28.562 -15.133 4 1 54.19 134 GLU B CA 1
ATOM 3231 C C . GLU B 1 134 ? -28.438 -13.992 5.012 1 54.19 134 GLU B C 1
ATOM 3233 O O . GLU B 1 134 ? -29.047 -12.938 4.855 1 54.19 134 GLU B O 1
ATOM 3238 N N . SER B 1 135 ? -27.688 -14.336 5.996 1 56.34 135 SER B N 1
ATOM 3239 C CA . SER B 1 135 ? -27.578 -13.281 7.004 1 56.34 135 SER B CA 1
ATOM 3240 C C . SER B 1 135 ? -26.766 -12.102 6.488 1 56.34 135 SER B C 1
ATOM 3242 O O . SER B 1 135 ? -27.047 -10.953 6.812 1 56.34 135 SER B O 1
ATOM 3244 N N . LEU B 1 136 ? -25.734 -12.445 5.734 1 58.19 136 LEU B N 1
ATOM 3245 C CA . LEU B 1 136 ? -24.969 -11.375 5.109 1 58.19 136 LEU B CA 1
ATOM 3246 C C . LEU B 1 136 ? -25.844 -10.562 4.164 1 58.19 136 LEU B C 1
ATOM 3248 O O . LEU B 1 136 ? -25.734 -9.336 4.094 1 58.19 136 LEU B O 1
ATOM 3252 N N . LEU B 1 137 ? -26.719 -11.352 3.471 1 56.12 137 LEU B N 1
ATOM 3253 C CA . LEU B 1 137 ? -27.625 -10.742 2.502 1 56.12 137 LEU B CA 1
ATOM 3254 C C . LEU B 1 137 ? -28.609 -9.812 3.195 1 56.12 137 LEU B C 1
ATOM 3256 O O . LEU B 1 137 ? -28.984 -8.773 2.645 1 56.12 137 LEU B O 1
ATOM 3260 N N . SER B 1 138 ? -28.953 -10.297 4.348 1 55.62 138 SER B N 1
ATOM 3261 C CA . SER B 1 138 ? -29.953 -9.477 5.023 1 55.62 138 SER B CA 1
ATOM 3262 C C . SER B 1 138 ? -29.344 -8.164 5.52 1 55.62 138 SER B C 1
ATOM 3264 O O . SER B 1 138 ? -30.047 -7.152 5.621 1 55.62 138 SER B O 1
ATOM 3266 N N . ARG B 1 139 ? -28.094 -8.188 5.684 1 58.31 139 ARG B N 1
ATOM 3267 C CA . ARG B 1 139 ? -27.516 -7.023 6.359 1 58.31 139 ARG B CA 1
ATOM 3268 C C . ARG B 1 139 ? -26.844 -6.082 5.359 1 58.31 139 ARG B C 1
ATOM 3270 O O . ARG B 1 139 ? -26.438 -4.98 5.715 1 58.31 139 ARG B O 1
ATOM 3277 N N . GLU B 1 140 ? -27 -6.324 4.152 1 70.5 140 GLU B N 1
ATOM 3278 C CA . GLU B 1 140 ? -26.484 -5.465 3.096 1 70.5 140 GLU B CA 1
ATOM 3279 C C . GLU B 1 140 ? -25.016 -5.117 3.346 1 70.5 140 GLU B C 1
ATOM 3281 O O . GLU B 1 140 ? -24.594 -3.982 3.109 1 70.5 140 GLU B O 1
ATOM 3286 N N . VAL B 1 141 ? -24.344 -6.152 3.98 1 78.81 141 VAL B N 1
ATOM 3287 C CA . VAL B 1 141 ? -22.938 -5.965 4.328 1 78.81 141 VAL B CA 1
ATOM 3288 C C . VAL B 1 141 ? -22.047 -6.387 3.158 1 78.81 141 VAL B C 1
ATOM 3290 O O . VAL B 1 141 ? -22.281 -7.434 2.547 1 78.81 141 VAL B O 1
ATOM 3293 N N . PRO B 1 142 ? -21.125 -5.508 2.775 1 88.38 142 PRO B N 1
ATOM 3294 C CA . PRO B 1 142 ? -20.203 -5.914 1.713 1 88.38 142 PRO B CA 1
ATOM 3295 C C . PRO B 1 142 ? -19.391 -7.148 2.08 1 88.38 142 PRO B C 1
ATOM 3297 O O . PRO B 1 142 ? -19.047 -7.34 3.248 1 88.38 142 PRO B O 1
ATOM 3300 N N . LEU B 1 143 ? -19.156 -7.957 1.078 1 90.19 143 LEU B N 1
ATOM 3301 C CA . LEU B 1 143 ? -18.391 -9.18 1.267 1 90.19 143 LEU B CA 1
ATOM 3302 C C . LEU B 1 143 ? -17.016 -9.078 0.592 1 90.19 143 LEU B C 1
ATOM 3304 O O . LEU B 1 143 ? -16.938 -8.789 -0.603 1 90.19 143 LEU B O 1
ATOM 3308 N N . ILE B 1 144 ? -15.977 -9.227 1.378 1 92.81 144 ILE B N 1
ATOM 3309 C CA . ILE B 1 144 ? -14.641 -9.445 0.829 1 92.81 144 ILE B CA 1
ATOM 3310 C C . ILE B 1 144 ? -14.383 -10.938 0.691 1 92.81 144 ILE B C 1
ATOM 3312 O O . ILE B 1 144 ? -14.367 -11.672 1.687 1 92.81 144 ILE B O 1
ATOM 3316 N N . TRP B 1 145 ? -14.172 -11.398 -0.526 1 90.12 145 TRP B N 1
ATOM 3317 C CA . TRP B 1 145 ? -13.867 -12.805 -0.753 1 90.12 145 TRP B CA 1
ATOM 3318 C C . TRP B 1 145 ? -12.422 -12.992 -1.192 1 90.12 145 TRP B C 1
ATOM 3320 O O . TRP B 1 145 ? -12.031 -12.523 -2.264 1 90.12 145 TRP B O 1
ATOM 3330 N N . ILE B 1 146 ? -11.695 -13.727 -0.365 1 90.88 146 ILE B N 1
ATOM 3331 C CA . ILE B 1 146 ? -10.258 -13.859 -0.57 1 90.88 146 ILE B CA 1
ATOM 3332 C C . ILE B 1 146 ? -9.938 -15.242 -1.131 1 90.88 146 ILE B C 1
ATOM 3334 O O . ILE B 1 146 ? -10.445 -16.25 -0.634 1 90.88 146 ILE B O 1
ATOM 3338 N N . ASN B 1 147 ? -9.234 -15.203 -2.217 1 80.38 147 ASN B N 1
ATOM 3339 C CA . ASN B 1 147 ? -8.773 -16.469 -2.775 1 80.38 147 ASN B CA 1
ATOM 3340 C C . ASN B 1 147 ? -7.293 -16.422 -3.146 1 80.38 147 ASN B C 1
ATOM 3342 O O . ASN B 1 147 ? -6.762 -15.344 -3.447 1 80.38 147 ASN B O 1
ATOM 3346 N N . SER B 1 148 ? -6.68 -17.594 -3.018 1 68.94 148 SER B N 1
ATOM 3347 C CA . SER B 1 148 ? -5.277 -17.688 -3.414 1 68.94 148 SER B CA 1
ATOM 3348 C C . SER B 1 148 ? -5.137 -17.797 -4.926 1 68.94 148 SER B C 1
ATOM 3350 O O . SER B 1 148 ? -4.051 -17.594 -5.473 1 68.94 148 SER B O 1
ATOM 3352 N N . THR B 1 149 ? -6.168 -18.234 -5.555 1 65.56 149 THR B N 1
ATOM 3353 C CA . THR B 1 149 ? -6.176 -18.234 -7.016 1 65.56 149 THR B CA 1
ATOM 3354 C C . THR B 1 149 ? -7.266 -17.297 -7.543 1 65.56 149 THR B C 1
ATOM 3356 O O . THR B 1 149 ? -8.305 -17.125 -6.898 1 65.56 149 THR B O 1
ATOM 3359 N N . PRO B 1 150 ? -6.906 -16.547 -8.602 1 61.41 150 PRO B N 1
ATOM 3360 C CA . PRO B 1 150 ? -7.852 -15.539 -9.062 1 61.41 150 PRO B CA 1
ATOM 3361 C C . PRO B 1 150 ? -9.109 -16.141 -9.68 1 61.41 150 PRO B C 1
ATOM 3363 O O . PRO B 1 150 ? -9.492 -15.773 -10.789 1 61.41 150 PRO B O 1
ATOM 3366 N N . SER B 1 151 ? -9.477 -17.375 -9.273 1 67.94 151 SER B N 1
ATOM 3367 C CA . SER B 1 151 ? -10.734 -17.906 -9.797 1 67.94 151 SER B CA 1
ATOM 3368 C C . SER B 1 151 ? -11.734 -18.156 -8.68 1 67.94 151 SER B C 1
ATOM 3370 O O . SER B 1 151 ? -11.367 -18.641 -7.605 1 67.94 151 SER B O 1
ATOM 3372 N N . PHE B 1 152 ? -12.914 -17.594 -8.953 1 66 152 PHE B N 1
ATOM 3373 C CA . PHE B 1 152 ? -14.008 -17.828 -8.023 1 66 152 PHE B CA 1
ATOM 3374 C C . PHE B 1 152 ? -15.219 -18.406 -8.742 1 66 152 PHE B C 1
ATOM 3376 O O . PHE B 1 152 ? -16.359 -18.234 -8.289 1 66 152 PHE B O 1
ATOM 3383 N N . SER B 1 153 ? -14.812 -19.031 -9.812 1 69.12 153 SER B N 1
ATOM 3384 C CA . SER B 1 153 ? -15.891 -19.578 -10.625 1 69.12 153 SER B CA 1
ATOM 3385 C C . SER B 1 153 ? -16.656 -20.672 -9.891 1 69.12 153 SER B C 1
ATOM 3387 O O . SER B 1 153 ? -17.859 -20.844 -10.086 1 69.12 153 SER B O 1
ATOM 3389 N N . HIS B 1 154 ? -15.906 -21.266 -8.992 1 68.69 154 HIS B N 1
ATOM 3390 C CA . HIS B 1 154 ? -16.5 -22.422 -8.32 1 68.69 154 HIS B CA 1
ATOM 3391 C C . HIS B 1 154 ? -17.562 -21.984 -7.309 1 68.69 154 HIS B C 1
ATOM 3393 O O . HIS B 1 154 ? -18.406 -22.781 -6.918 1 68.69 154 HIS B O 1
ATOM 3399 N N . ILE B 1 155 ? -17.516 -20.703 -6.961 1 67.94 155 ILE B N 1
ATOM 3400 C CA . ILE B 1 155 ? -18.5 -20.219 -6 1 67.94 155 ILE B CA 1
ATOM 3401 C C . ILE B 1 155 ? -19.359 -19.125 -6.645 1 67.94 155 ILE B C 1
ATOM 3403 O O . ILE B 1 155 ? -20.062 -18.391 -5.949 1 67.94 155 ILE B O 1
ATOM 3407 N N . ALA B 1 156 ? -19.219 -19.047 -7.906 1 71.19 156 ALA B N 1
ATOM 3408 C CA . ALA B 1 156 ? -19.891 -17.953 -8.602 1 71.19 156 ALA B CA 1
ATOM 3409 C C . ALA B 1 156 ? -21.391 -18.016 -8.406 1 71.19 156 ALA B C 1
ATOM 3411 O O . ALA B 1 156 ? -22.047 -16.984 -8.211 1 71.19 156 ALA B O 1
ATOM 3412 N N . GLN B 1 157 ? -21.922 -19.188 -8.461 1 69.06 157 GLN B N 1
ATOM 3413 C CA . GLN B 1 157 ? -23.375 -19.344 -8.305 1 69.06 157 GLN B CA 1
ATOM 3414 C C . GLN B 1 157 ? -23.828 -18.922 -6.91 1 69.06 157 GLN B C 1
ATOM 3416 O O . GLN B 1 157 ? -24.875 -18.297 -6.758 1 69.06 157 GLN B O 1
ATOM 3421 N N . GLU B 1 158 ? -22.953 -19.188 -5.922 1 70.56 158 GLU B N 1
ATOM 3422 C CA . GLU B 1 158 ? -23.281 -18.859 -4.539 1 70.56 158 GLU B CA 1
ATOM 3423 C C . GLU B 1 158 ? -23.188 -17.359 -4.293 1 70.56 158 GLU B C 1
ATOM 3425 O O . GLU B 1 158 ? -23.875 -16.812 -3.426 1 70.56 158 GLU B O 1
ATOM 3430 N N . LEU B 1 159 ? -22.438 -16.812 -5.184 1 69.69 159 LEU B N 1
ATOM 3431 C CA . LEU B 1 159 ? -22.125 -15.414 -4.902 1 69.69 159 LEU B CA 1
ATOM 3432 C C . LEU B 1 159 ? -22.969 -14.477 -5.75 1 69.69 159 LEU B C 1
ATOM 3434 O O . LEU B 1 159 ? -22.906 -13.25 -5.586 1 69.69 159 LEU B O 1
ATOM 3438 N N . VAL B 1 160 ? -23.859 -15.125 -6.5 1 68.19 160 VAL B N 1
ATOM 3439 C CA . VAL B 1 160 ? -24.672 -14.32 -7.402 1 68.19 160 VAL B CA 1
ATOM 3440 C C . VAL B 1 160 ? -25.625 -13.445 -6.594 1 68.19 160 VAL B C 1
ATOM 3442 O O . VAL B 1 160 ? -25.969 -12.336 -7.012 1 68.19 160 VAL B O 1
ATOM 3445 N N . GLU B 1 161 ? -25.922 -13.875 -5.379 1 70.25 161 GLU B N 1
ATOM 3446 C CA . GLU B 1 161 ? -26.906 -13.156 -4.582 1 70.25 161 GLU B CA 1
ATOM 3447 C C . GLU B 1 161 ? -26.25 -12.055 -3.748 1 70.25 161 GLU B C 1
ATOM 3449 O O . GLU B 1 161 ? -26.953 -11.203 -3.191 1 70.25 161 GLU B O 1
ATOM 3454 N N . VAL B 1 162 ? -25 -12.141 -3.686 1 77.62 162 VAL B N 1
ATOM 3455 C CA . VAL B 1 162 ? -24.312 -11.109 -2.918 1 77.62 162 VAL B CA 1
ATOM 3456 C C . VAL B 1 162 ? -24.328 -9.789 -3.688 1 77.62 162 VAL B C 1
ATOM 3458 O O . VAL B 1 162 ? -23.844 -9.719 -4.82 1 77.62 162 VAL B O 1
ATOM 3461 N N . LYS B 1 163 ? -24.906 -8.812 -3.123 1 82.12 163 LYS B N 1
ATOM 3462 C CA . LYS B 1 163 ? -25.156 -7.551 -3.812 1 82.12 163 LYS B CA 1
ATOM 3463 C C . LYS B 1 163 ? -23.859 -6.766 -3.982 1 82.12 163 LYS B C 1
ATOM 3465 O O . LYS B 1 163 ? -23.609 -6.199 -5.047 1 82.12 163 LYS B O 1
ATOM 3470 N N . THR B 1 164 ? -23.109 -6.688 -2.881 1 88.44 164 THR B N 1
ATOM 3471 C CA . THR B 1 164 ? -21.828 -5.973 -2.926 1 88.44 164 THR B CA 1
ATOM 3472 C C . THR B 1 164 ? -20.688 -6.875 -2.488 1 88.44 164 THR B C 1
ATOM 3474 O O . THR B 1 164 ? -20.703 -7.41 -1.376 1 88.44 164 THR B O 1
ATOM 3477 N N . MET B 1 165 ? -19.734 -7.051 -3.426 1 90.19 165 MET B N 1
ATOM 3478 C CA . MET B 1 165 ? -18.641 -7.973 -3.139 1 90.19 165 MET B CA 1
ATOM 3479 C C . MET B 1 165 ? -17.312 -7.438 -3.691 1 90.19 165 MET B C 1
ATOM 3481 O O . MET B 1 165 ? -17.297 -6.82 -4.758 1 90.19 165 MET B O 1
ATOM 3485 N N . ILE B 1 166 ? -16.266 -7.734 -2.949 1 93.5 166 ILE B N 1
ATOM 3486 C CA . ILE B 1 166 ? -14.906 -7.391 -3.342 1 93.5 166 ILE B CA 1
ATOM 3487 C C . ILE B 1 166 ? -14.039 -8.648 -3.367 1 93.5 166 ILE B C 1
ATOM 3489 O O . ILE B 1 166 ? -13.461 -9.031 -2.352 1 93.5 166 ILE B O 1
ATOM 3493 N N . PRO B 1 167 ? -14 -9.297 -4.52 1 92.94 167 PRO B N 1
ATOM 3494 C CA . PRO B 1 167 ? -13.062 -10.414 -4.629 1 92.94 167 PRO B CA 1
ATOM 3495 C C . PRO B 1 167 ? -11.602 -9.961 -4.551 1 92.94 167 PRO B C 1
ATOM 3497 O O . PRO B 1 167 ? -11.25 -8.914 -5.098 1 92.94 167 PRO B O 1
ATOM 3500 N N . VAL B 1 168 ? -10.812 -10.719 -3.832 1 94.44 168 VAL B N 1
ATOM 3501 C CA . VAL B 1 168 ? -9.383 -10.43 -3.717 1 94.44 168 VAL B CA 1
ATOM 3502 C C . VAL B 1 168 ? -8.578 -11.719 -3.895 1 94.44 168 VAL B C 1
ATOM 3504 O O . VAL B 1 168 ? -8.922 -12.758 -3.324 1 94.44 168 VAL B O 1
ATOM 3507 N N . GLY B 1 169 ? -7.527 -11.633 -4.688 1 91.75 169 GLY B N 1
ATOM 3508 C CA . GLY B 1 169 ? -6.707 -12.812 -4.898 1 91.75 169 GLY B CA 1
ATOM 3509 C C . GLY B 1 169 ? -5.262 -12.484 -5.227 1 91.75 169 GLY B C 1
ATOM 3510 O O . GLY B 1 169 ? -4.926 -11.328 -5.492 1 91.75 169 GLY B O 1
ATOM 3511 N N . LEU B 1 170 ? -4.434 -13.492 -5.105 1 90.25 170 LEU B N 1
ATOM 3512 C CA . LEU B 1 170 ? -3.037 -13.406 -5.516 1 90.25 170 LEU B CA 1
ATOM 3513 C C . LEU B 1 170 ? -2.82 -14.086 -6.859 1 90.25 170 LEU B C 1
ATOM 3515 O O . LEU B 1 170 ? -3.432 -15.125 -7.145 1 90.25 170 LEU B O 1
ATOM 3519 N N . MET B 1 171 ? -2.086 -13.461 -7.648 1 88.06 171 MET B N 1
ATOM 3520 C CA . MET B 1 171 ? -1.659 -14.031 -8.922 1 88.06 171 MET B CA 1
ATOM 3521 C C . MET B 1 171 ? -0.178 -13.766 -9.172 1 88.06 171 MET B C 1
ATOM 3523 O O . MET B 1 171 ? 0.213 -12.625 -9.445 1 88.06 171 MET B O 1
ATOM 3527 N N . ASP B 1 172 ? 0.602 -14.844 -9.062 1 85.75 172 ASP B N 1
ATOM 3528 C CA . ASP B 1 172 ? 2.045 -14.711 -9.227 1 85.75 172 ASP B CA 1
ATOM 3529 C C . ASP B 1 172 ? 2.615 -13.68 -8.266 1 85.75 172 ASP B C 1
ATOM 3531 O O . ASP B 1 172 ? 2.453 -13.797 -7.047 1 85.75 172 ASP B O 1
ATOM 3535 N N . ASN B 1 173 ? 3.191 -12.586 -8.719 1 83.56 173 ASN B N 1
ATOM 3536 C CA . ASN B 1 173 ? 3.863 -11.617 -7.863 1 83.56 173 ASN B CA 1
ATOM 3537 C C . ASN B 1 173 ? 3.02 -10.359 -7.676 1 83.56 173 ASN B C 1
ATOM 3539 O O . ASN B 1 173 ? 3.557 -9.273 -7.43 1 83.56 173 ASN B O 1
ATOM 3543 N N . HIS B 1 174 ? 1.722 -10.492 -7.887 1 90.62 174 HIS B N 1
ATOM 3544 C CA . HIS B 1 174 ? 0.827 -9.352 -7.699 1 90.62 174 HIS B CA 1
ATOM 3545 C C . HIS B 1 174 ? -0.511 -9.797 -7.117 1 90.62 174 HIS B C 1
ATOM 3547 O O . HIS B 1 174 ? -0.788 -11 -7.027 1 90.62 174 HIS B O 1
ATOM 3553 N N . ALA B 1 175 ? -1.217 -8.867 -6.633 1 94.06 175 ALA B N 1
ATOM 3554 C CA . ALA B 1 175 ? -2.568 -9.125 -6.141 1 94.06 175 ALA B CA 1
ATOM 3555 C C . ALA B 1 175 ? -3.611 -8.461 -7.035 1 94.06 175 ALA B C 1
ATOM 3557 O O . ALA B 1 175 ? -3.312 -7.496 -7.742 1 94.06 175 ALA B O 1
ATOM 3558 N N . ILE B 1 176 ? -4.766 -9.023 -7.066 1 93.75 176 ILE B N 1
ATOM 3559 C CA . ILE B 1 176 ? -5.891 -8.484 -7.82 1 93.75 176 ILE B CA 1
ATOM 3560 C C . ILE B 1 176 ? -7.07 -8.234 -6.883 1 93.75 176 ILE B C 1
ATOM 3562 O O . ILE B 1 176 ? -7.48 -9.133 -6.145 1 93.75 176 ILE B O 1
ATOM 3566 N N . ILE B 1 177 ? -7.531 -7.02 -6.879 1 96.25 177 ILE B N 1
ATOM 3567 C CA . ILE B 1 177 ? -8.75 -6.641 -6.172 1 96.25 177 ILE B CA 1
ATOM 3568 C C . ILE B 1 177 ? -9.875 -6.414 -7.172 1 96.25 177 ILE B C 1
ATOM 3570 O O . ILE B 1 177 ? -9.773 -5.562 -8.055 1 96.25 177 ILE B O 1
ATOM 3574 N N . GLY B 1 178 ? -10.992 -7.207 -6.988 1 94.25 178 GLY B N 1
ATOM 3575 C CA . GLY B 1 178 ? -12.117 -7.094 -7.91 1 94.25 178 GLY B CA 1
ATOM 3576 C C . GLY B 1 178 ? -12.227 -8.266 -8.859 1 94.25 178 GLY B C 1
ATOM 3577 O O . GLY B 1 178 ? -11.492 -9.25 -8.734 1 94.25 178 GLY B O 1
ATOM 3578 N N . PRO B 1 179 ? -13.008 -8.18 -9.82 1 92.69 179 PRO B N 1
ATOM 3579 C CA . PRO B 1 179 ? -13.891 -7.047 -10.117 1 92.69 179 PRO B CA 1
ATOM 3580 C C . PRO B 1 179 ? -14.922 -6.801 -9.016 1 92.69 179 PRO B C 1
ATOM 3582 O O . PRO B 1 179 ? -15.586 -7.738 -8.57 1 92.69 179 PRO B O 1
ATOM 3585 N N . VAL B 1 180 ? -15.039 -5.531 -8.672 1 93.62 180 VAL B N 1
ATOM 3586 C CA . VAL B 1 180 ? -15.938 -5.152 -7.59 1 93.62 180 VAL B CA 1
ATOM 3587 C C . VAL B 1 180 ? -17.375 -5.188 -8.086 1 93.62 180 VAL B C 1
ATOM 3589 O O . VAL B 1 180 ? -17.688 -4.68 -9.164 1 93.62 180 VAL B O 1
ATOM 3592 N N . ARG B 1 181 ? -18.219 -5.832 -7.336 1 90.88 181 ARG B N 1
ATOM 3593 C CA . ARG B 1 181 ? -19.656 -5.793 -7.574 1 90.88 181 ARG B CA 1
ATOM 3594 C C . ARG B 1 181 ? -20.344 -4.867 -6.578 1 90.88 181 ARG B C 1
ATOM 3596 O O . ARG B 1 181 ? -20.094 -4.934 -5.375 1 90.88 181 ARG B O 1
ATOM 3603 N N . ILE B 1 182 ? -21.156 -4.027 -7.109 1 90.62 182 ILE B N 1
ATOM 3604 C CA . ILE B 1 182 ? -21.828 -3.033 -6.281 1 90.62 182 ILE B CA 1
ATOM 3605 C C . ILE B 1 182 ? -23.328 -3.115 -6.488 1 90.62 182 ILE B C 1
ATOM 3607 O O . ILE B 1 182 ? -23.828 -2.859 -7.59 1 90.62 182 ILE B O 1
ATOM 3611 N N . ASP B 1 183 ? -24 -3.445 -5.422 1 86.38 183 ASP B N 1
ATOM 3612 C CA . ASP B 1 183 ? -25.453 -3.512 -5.449 1 86.38 183 ASP B CA 1
ATOM 3613 C C . ASP B 1 183 ? -25.938 -4.383 -6.605 1 86.38 183 ASP B C 1
ATOM 3615 O O . ASP B 1 183 ? -26.844 -3.988 -7.355 1 86.38 183 ASP B O 1
ATOM 3619 N N . GLY B 1 184 ? -25.297 -5.441 -6.793 1 82.81 184 GLY B N 1
ATOM 3620 C CA . GLY B 1 184 ? -25.703 -6.43 -7.781 1 82.81 184 GLY B CA 1
ATOM 3621 C C . GLY B 1 184 ? -25.188 -6.117 -9.18 1 82.81 184 GLY B C 1
ATOM 3622 O O . GLY B 1 184 ? -25.422 -6.887 -10.109 1 82.81 184 GLY B O 1
ATOM 3623 N N . ARG B 1 185 ? -24.562 -5.035 -9.32 1 87.94 185 ARG B N 1
ATOM 3624 C CA . ARG B 1 185 ? -24.062 -4.629 -10.625 1 87.94 185 ARG B CA 1
ATOM 3625 C C . ARG B 1 185 ? -22.578 -4.992 -10.781 1 87.94 185 ARG B C 1
ATOM 3627 O O . ARG B 1 185 ? -21.828 -4.953 -9.805 1 87.94 185 ARG B O 1
ATOM 3634 N N . GLY B 1 186 ? -22.141 -5.363 -12.062 1 89.81 186 GLY B N 1
ATOM 3635 C CA . GLY B 1 186 ? -20.766 -5.734 -12.367 1 89.81 186 GLY B CA 1
ATOM 3636 C C . GLY B 1 186 ? -20.609 -7.199 -12.734 1 89.81 186 GLY B C 1
ATOM 3637 O O . GLY B 1 186 ? -21.547 -7.984 -12.578 1 89.81 186 GLY B O 1
ATOM 3638 N N . PRO B 1 187 ? -19.484 -7.543 -13.219 1 89.94 187 PRO B N 1
ATOM 3639 C CA . PRO B 1 187 ? -19.234 -8.93 -13.625 1 89.94 187 PRO B CA 1
ATOM 3640 C C . PRO B 1 187 ? -19.188 -9.891 -12.438 1 89.94 187 PRO B C 1
ATOM 3642 O O . PRO B 1 187 ? -18.719 -9.516 -11.359 1 89.94 187 PRO B O 1
ATOM 3645 N N . CYS B 1 188 ? -19.656 -11.07 -12.68 1 85.94 188 CYS B N 1
ATOM 3646 C CA . CYS B 1 188 ? -19.594 -12.094 -11.648 1 85.94 188 CYS B CA 1
ATOM 3647 C C . CYS B 1 188 ? -18.281 -12.852 -11.703 1 85.94 188 CYS B C 1
ATOM 3649 O O . CYS B 1 188 ? -17.391 -12.516 -12.492 1 85.94 188 CYS B O 1
ATOM 3651 N N . GLY B 1 189 ? -18.094 -13.82 -10.805 1 83.06 189 GLY B N 1
ATOM 3652 C CA . GLY B 1 189 ? -16.844 -14.57 -10.727 1 83.06 189 GLY B CA 1
ATOM 3653 C C . GLY B 1 189 ? -16.547 -15.367 -11.977 1 83.06 189 GLY B C 1
ATOM 3654 O O . GLY B 1 189 ? -15.383 -15.547 -12.344 1 83.06 189 GLY B O 1
ATOM 3655 N N . LEU B 1 190 ? -17.594 -15.836 -12.664 1 85.56 190 LEU B N 1
ATOM 3656 C CA . LEU B 1 190 ? -17.422 -16.609 -13.883 1 85.56 190 LEU B CA 1
ATOM 3657 C C . LEU B 1 190 ? -16.891 -15.734 -15.016 1 85.56 190 LEU B C 1
ATOM 3659 O O . LEU B 1 190 ? -16.125 -16.203 -15.867 1 85.56 190 LEU B O 1
ATOM 3663 N N . CYS B 1 191 ? -17.281 -14.477 -15.016 1 89.62 191 CYS B N 1
ATOM 3664 C CA . CYS B 1 191 ? -16.875 -13.547 -16.062 1 89.62 191 CYS B CA 1
ATOM 3665 C C . CYS B 1 191 ? -15.352 -13.453 -16.141 1 89.62 191 CYS B C 1
ATOM 3667 O O . CYS B 1 191 ? -14.789 -13.461 -17.234 1 89.62 191 CYS B O 1
ATOM 3669 N N . THR B 1 192 ? -14.703 -13.422 -14.992 1 88.88 192 THR B N 1
ATOM 3670 C CA . THR B 1 192 ? -13.25 -13.297 -14.961 1 88.88 192 THR B CA 1
ATOM 3671 C C . THR B 1 192 ? -12.594 -14.5 -15.625 1 88.88 192 THR B C 1
ATOM 3673 O O . THR B 1 192 ? -11.656 -14.344 -16.422 1 88.88 192 THR B O 1
ATOM 3676 N N . ASP B 1 193 ? -13.094 -15.641 -15.336 1 88.25 193 ASP B N 1
ATOM 3677 C CA . ASP B 1 193 ? -12.539 -16.844 -15.93 1 88.25 193 ASP B CA 1
ATOM 3678 C C . ASP B 1 193 ? -12.797 -16.891 -17.438 1 88.25 193 ASP B C 1
ATOM 3680 O O . ASP B 1 193 ? -11.953 -17.359 -18.203 1 88.25 193 ASP B O 1
ATOM 3684 N N . LEU B 1 194 ? -13.953 -16.453 -17.75 1 90.25 194 LEU B N 1
ATOM 3685 C CA . LEU B 1 194 ? -14.273 -16.438 -19.172 1 90.25 194 LEU B CA 1
ATOM 3686 C C . LEU B 1 194 ? -13.344 -15.484 -19.938 1 90.25 194 LEU B C 1
ATOM 3688 O O . LEU B 1 194 ? -12.852 -15.82 -21.016 1 90.25 194 LEU B O 1
ATOM 3692 N N . TYR B 1 195 ? -13.07 -14.359 -19.391 1 90.31 195 TYR B N 1
ATOM 3693 C CA . TYR B 1 195 ? -12.141 -13.422 -20.016 1 90.31 195 TYR B CA 1
ATOM 3694 C C . TYR B 1 195 ? -10.742 -14.016 -20.109 1 90.31 195 TYR B C 1
ATOM 3696 O O . TYR B 1 195 ? -10.055 -13.859 -21.125 1 90.31 195 TYR B O 1
ATOM 3704 N N . ARG B 1 196 ? -10.328 -14.68 -19.078 1 89.62 196 ARG B N 1
ATOM 3705 C CA . ARG B 1 196 ? -9 -15.281 -19.078 1 89.62 196 ARG B CA 1
ATOM 3706 C C . ARG B 1 196 ? -8.906 -16.406 -20.094 1 89.62 196 ARG B C 1
ATOM 3708 O O . ARG B 1 196 ? -7.867 -16.594 -20.734 1 89.62 196 ARG B O 1
ATOM 3715 N N . SER B 1 197 ? -9.93 -17.125 -20.141 1 89.88 197 SER B N 1
ATOM 3716 C CA . SER B 1 197 ? -9.969 -18.203 -21.125 1 89.88 197 SER B CA 1
ATOM 3717 C C . SER B 1 197 ? -9.93 -17.656 -22.547 1 89.88 197 SER B C 1
ATOM 3719 O O . SER B 1 197 ? -9.336 -18.281 -23.438 1 89.88 197 SER B O 1
ATOM 3721 N N . ASP B 1 198 ? -10.633 -16.562 -22.797 1 90.75 198 ASP B N 1
ATOM 3722 C CA . ASP B 1 198 ? -10.578 -15.914 -24.094 1 90.75 198 ASP B CA 1
ATOM 3723 C C . ASP B 1 198 ? -9.141 -15.508 -24.453 1 90.75 198 ASP B C 1
ATOM 3725 O O . ASP B 1 198 ? -8.719 -15.633 -25.594 1 90.75 198 ASP B O 1
ATOM 3729 N N . ALA B 1 199 ? -8.445 -15.031 -23.453 1 89.81 199 ALA B N 1
ATOM 3730 C CA . ALA B 1 199 ? -7.082 -14.562 -23.656 1 89.81 199 ALA B CA 1
ATOM 3731 C C . ALA B 1 199 ? -6.121 -15.734 -23.828 1 89.81 199 ALA B C 1
ATOM 3733 O O . ALA B 1 199 ? -5.156 -15.648 -24.594 1 89.81 199 ALA B O 1
ATOM 3734 N N . ASP B 1 200 ? -6.309 -16.812 -23.094 1 89.25 200 ASP B N 1
ATOM 3735 C CA . ASP B 1 200 ? -5.504 -18.031 -23.141 1 89.25 200 ASP B CA 1
ATOM 3736 C C . ASP B 1 200 ? -6.371 -19.281 -22.984 1 89.25 200 ASP B C 1
ATOM 3738 O O . ASP B 1 200 ? -6.746 -19.641 -21.875 1 89.25 200 ASP B O 1
ATOM 3742 N N . PRO B 1 201 ? -6.562 -19.922 -24.078 1 89.94 201 PRO B N 1
ATOM 3743 C CA . PRO B 1 201 ? -7.426 -21.109 -24.031 1 89.94 201 PRO B CA 1
ATOM 3744 C C . PRO B 1 201 ? -6.91 -22.188 -23.078 1 89.94 201 PRO B C 1
ATOM 3746 O O . PRO B 1 201 ? -7.66 -23.094 -22.703 1 89.94 201 PRO B O 1
ATOM 3749 N N . GLN B 1 202 ? -5.684 -22.109 -22.609 1 87.56 202 GLN B N 1
ATOM 3750 C CA . GLN B 1 202 ? -5.125 -23.094 -21.703 1 87.56 202 GLN B CA 1
ATOM 3751 C C . GLN B 1 202 ? -5.402 -22.734 -20.25 1 87.56 202 GLN B C 1
ATOM 3753 O O . GLN B 1 202 ? -5.047 -23.484 -19.344 1 87.56 202 GLN B O 1
ATOM 3758 N N . TRP B 1 203 ? -6.102 -21.672 -19.984 1 87.06 203 TRP B N 1
ATOM 3759 C CA . TRP B 1 203 ? -6.336 -21.141 -18.656 1 87.06 203 TRP B CA 1
ATOM 3760 C C . TRP B 1 203 ? -6.953 -22.188 -17.75 1 87.06 203 TRP B C 1
ATOM 3762 O O . TRP B 1 203 ? -6.465 -22.422 -16.641 1 87.06 203 TRP B O 1
ATOM 3772 N N . PRO B 1 204 ? -7.996 -22.875 -18.219 1 83.38 204 PRO B N 1
ATOM 3773 C CA . PRO B 1 204 ? -8.578 -23.875 -17.328 1 83.38 204 PRO B CA 1
ATOM 3774 C C . PRO B 1 204 ? -7.578 -24.953 -16.906 1 83.38 204 PRO B C 1
ATOM 3776 O O . PRO B 1 204 ? -7.551 -25.359 -15.742 1 83.38 204 PRO B O 1
ATOM 3779 N N . ALA B 1 205 ? -6.719 -25.359 -17.781 1 84.38 205 ALA B N 1
ATOM 3780 C CA . ALA B 1 205 ? -5.711 -26.375 -17.484 1 84.38 205 ALA B CA 1
ATOM 3781 C C . ALA B 1 205 ? -4.637 -25.812 -16.547 1 84.38 205 ALA B C 1
ATOM 3783 O O . ALA B 1 205 ? -4.176 -26.516 -15.648 1 84.38 205 ALA B O 1
ATOM 3784 N N . LEU B 1 206 ? -4.281 -24.609 -16.812 1 84.62 206 LEU B N 1
ATOM 3785 C CA . LEU B 1 206 ? -3.283 -23.969 -15.969 1 84.62 206 LEU B CA 1
ATOM 3786 C C . LEU B 1 206 ? -3.793 -23.828 -14.539 1 84.62 206 LEU B C 1
ATOM 3788 O O . LEU B 1 206 ? -3.061 -24.078 -13.586 1 84.62 206 LEU B O 1
ATOM 3792 N N . LEU B 1 207 ? -5.035 -23.406 -14.5 1 82.5 207 LEU B N 1
ATOM 3793 C CA . LEU B 1 207 ? -5.641 -23.203 -13.188 1 82.5 207 LEU B CA 1
ATOM 3794 C C . LEU B 1 207 ? -5.703 -24.516 -12.406 1 82.5 207 LEU B C 1
ATOM 3796 O O . LEU B 1 207 ? -5.43 -24.547 -11.211 1 82.5 207 LEU B O 1
ATOM 3800 N N . LYS B 1 208 ? -6.004 -25.5 -13.062 1 79.81 208 LYS B N 1
ATOM 3801 C CA . LYS B 1 208 ? -6.102 -26.812 -12.438 1 79.81 208 LYS B CA 1
ATOM 3802 C C . LYS B 1 208 ? -4.75 -27.25 -11.883 1 79.81 208 LYS B C 1
ATOM 3804 O O . LYS B 1 208 ? -4.688 -27.969 -10.875 1 79.81 208 LYS B O 1
ATOM 3809 N N . ASN B 1 209 ? -3.725 -26.797 -12.5 1 78.62 209 ASN B N 1
ATOM 3810 C CA . ASN B 1 209 ? -2.387 -27.25 -12.125 1 78.62 209 ASN B CA 1
ATOM 3811 C C . ASN B 1 209 ? -1.681 -26.219 -11.25 1 78.62 209 ASN B C 1
ATOM 3813 O O . ASN B 1 209 ? -0.546 -26.438 -10.82 1 78.62 209 ASN B O 1
ATOM 3817 N N . ALA B 1 210 ? -2.414 -25.203 -11.039 1 79.5 210 ALA B N 1
ATOM 3818 C CA . ALA B 1 210 ? -1.814 -24.141 -10.234 1 79.5 210 ALA B CA 1
ATOM 3819 C C . ALA B 1 210 ? -1.854 -24.484 -8.75 1 79.5 210 ALA B C 1
ATOM 3821 O O . ALA B 1 210 ? -2.787 -25.156 -8.289 1 79.5 210 ALA B O 1
ATOM 3822 N N . THR B 1 211 ? -0.801 -24.125 -8.055 1 74.88 211 THR B N 1
ATOM 3823 C CA . THR B 1 211 ? -0.737 -24.312 -6.609 1 74.88 211 THR B CA 1
ATOM 3824 C C . THR B 1 211 ? -1.102 -23.031 -5.879 1 74.88 211 THR B C 1
ATOM 3826 O O . THR B 1 211 ? -0.656 -21.938 -6.258 1 74.88 211 THR B O 1
ATOM 3829 N N . ALA B 1 212 ? -1.956 -23.203 -4.953 1 73.12 212 ALA B N 1
ATOM 3830 C CA . ALA B 1 212 ? -2.297 -22.062 -4.125 1 73.12 212 ALA B CA 1
ATOM 3831 C C . ALA B 1 212 ? -1.137 -21.672 -3.209 1 73.12 212 ALA B C 1
ATOM 3833 O O . ALA B 1 212 ? -0.628 -22.516 -2.459 1 73.12 212 ALA B O 1
ATOM 3834 N N . PRO B 1 213 ? -0.748 -20.469 -3.359 1 74.88 213 PRO B N 1
ATOM 3835 C CA . PRO B 1 213 ? 0.348 -20.078 -2.469 1 74.88 213 PRO B CA 1
ATOM 3836 C C . PRO B 1 213 ? -0.065 -20.047 -1 1 74.88 213 PRO B C 1
ATOM 3838 O O . PRO B 1 213 ? -1.173 -19.609 -0.673 1 74.88 213 PRO B O 1
ATOM 3841 N N . LEU B 1 214 ? 0.757 -20.547 -0.148 1 73.44 214 LEU B N 1
ATOM 3842 C CA . LEU B 1 214 ? 0.5 -20.562 1.288 1 73.44 214 LEU B CA 1
ATOM 3843 C C . LEU B 1 214 ? 1.083 -19.312 1.953 1 73.44 214 LEU B C 1
ATOM 3845 O O . LEU B 1 214 ? 0.655 -18.938 3.043 1 73.44 214 LEU B O 1
ATOM 3849 N N . THR B 1 215 ? 2.016 -18.766 1.271 1 82.5 215 THR B N 1
ATOM 3850 C CA . THR B 1 215 ? 2.641 -17.562 1.789 1 82.5 215 THR B CA 1
ATOM 3851 C C . THR B 1 215 ? 2.811 -16.516 0.681 1 82.5 215 THR B C 1
ATOM 3853 O O . THR B 1 215 ? 2.715 -16.859 -0.503 1 82.5 215 THR B O 1
ATOM 3856 N N . ALA B 1 216 ? 2.85 -15.352 1.037 1 88.56 216 ALA B N 1
ATOM 3857 C CA . ALA B 1 216 ? 3.105 -14.227 0.135 1 88.56 216 ALA B CA 1
ATOM 3858 C C . ALA B 1 216 ? 3.904 -13.133 0.835 1 88.56 216 ALA B C 1
ATOM 3860 O O . ALA B 1 216 ? 3.865 -13.016 2.062 1 88.56 216 ALA B O 1
ATOM 3861 N N . PRO B 1 217 ? 4.691 -12.406 0.098 1 90 217 PRO B N 1
ATOM 3862 C CA . PRO B 1 217 ? 5.484 -11.344 0.721 1 90 217 PRO B CA 1
ATOM 3863 C C . PRO B 1 217 ? 4.629 -10.375 1.533 1 90 217 PRO B C 1
ATOM 3865 O O . PRO B 1 217 ? 3.559 -9.961 1.082 1 90 217 PRO B O 1
ATOM 3868 N N . ALA B 1 218 ? 5.105 -10.008 2.668 1 93.62 218 ALA B N 1
ATOM 3869 C CA . ALA B 1 218 ? 4.375 -9.133 3.58 1 93.62 218 ALA B CA 1
ATOM 3870 C C . ALA B 1 218 ? 4.086 -7.781 2.928 1 93.62 218 ALA B C 1
ATOM 3872 O O . ALA B 1 218 ? 2.98 -7.25 3.057 1 93.62 218 ALA B O 1
ATOM 3873 N N . ALA B 1 219 ? 5.082 -7.219 2.229 1 95.31 219 ALA B N 1
ATOM 3874 C CA . ALA B 1 219 ? 4.895 -5.926 1.577 1 95.31 219 ALA B CA 1
ATOM 3875 C C . ALA B 1 219 ? 3.697 -5.957 0.629 1 95.31 219 ALA B C 1
ATOM 3877 O O . ALA B 1 219 ? 2.863 -5.051 0.642 1 95.31 219 ALA B O 1
ATOM 3878 N N . LEU B 1 220 ? 3.562 -7.008 -0.089 1 94.75 220 LEU B N 1
ATOM 3879 C CA . LEU B 1 220 ? 2.475 -7.133 -1.053 1 94.75 220 LEU B CA 1
ATOM 3880 C C . LEU B 1 220 ? 1.14 -7.332 -0.343 1 94.75 220 LEU B C 1
ATOM 3882 O O . LEU B 1 220 ? 0.149 -6.676 -0.677 1 94.75 220 LEU B O 1
ATOM 3886 N N . THR B 1 221 ? 1.099 -8.227 0.643 1 96.69 221 THR B N 1
ATOM 3887 C CA . THR B 1 221 ? -0.163 -8.562 1.295 1 96.69 221 THR B CA 1
ATOM 3888 C C . THR B 1 221 ? -0.709 -7.363 2.064 1 96.69 221 THR B C 1
ATOM 3890 O O . THR B 1 221 ? -1.911 -7.094 2.031 1 96.69 221 THR B O 1
ATOM 3893 N N . TYR B 1 222 ? 0.166 -6.605 2.66 1 97.62 222 TYR B N 1
ATOM 3894 C CA . TYR B 1 222 ? -0.317 -5.473 3.441 1 97.62 222 TYR B CA 1
ATOM 3895 C C . TYR B 1 222 ? -0.642 -4.289 2.539 1 97.62 222 TYR B C 1
ATOM 3897 O O . TYR B 1 222 ? -1.551 -3.508 2.832 1 97.62 222 TYR B O 1
ATOM 3905 N N . ALA B 1 223 ? 0.134 -4.078 1.43 1 97.94 223 ALA B N 1
ATOM 3906 C CA . ALA B 1 223 ? -0.289 -3.09 0.443 1 97.94 223 ALA B CA 1
ATOM 3907 C C . ALA B 1 223 ? -1.691 -3.396 -0.076 1 97.94 223 ALA B C 1
ATOM 3909 O O . ALA B 1 223 ? -2.521 -2.494 -0.213 1 97.94 223 ALA B O 1
ATOM 3910 N N . THR B 1 224 ? -1.923 -4.66 -0.329 1 97.75 224 THR B N 1
ATOM 3911 C CA . THR B 1 224 ? -3.227 -5.102 -0.812 1 97.75 224 THR B CA 1
ATOM 3912 C C . THR B 1 224 ? -4.301 -4.871 0.246 1 97.75 224 THR B C 1
ATOM 3914 O O . THR B 1 224 ? -5.367 -4.328 -0.053 1 97.75 224 THR B O 1
ATOM 3917 N N . ALA B 1 225 ? -4 -5.273 1.45 1 98.38 225 ALA B N 1
ATOM 3918 C CA . ALA B 1 225 ? -4.93 -5.098 2.562 1 98.38 225 ALA B CA 1
ATOM 3919 C C . ALA B 1 225 ? -5.289 -3.623 2.746 1 98.38 225 ALA B C 1
ATOM 3921 O O . ALA B 1 225 ? -6.449 -3.287 2.996 1 98.38 225 ALA B O 1
ATOM 3922 N N . ALA B 1 226 ? -4.266 -2.803 2.645 1 98.19 226 ALA B N 1
ATOM 3923 C CA . ALA B 1 226 ? -4.484 -1.365 2.783 1 98.19 226 ALA B CA 1
ATOM 3924 C C . ALA B 1 226 ? -5.445 -0.85 1.717 1 98.19 226 ALA B C 1
ATOM 3926 O O . ALA B 1 226 ? -6.379 -0.102 2.021 1 98.19 226 ALA B O 1
ATOM 3927 N N . ARG B 1 227 ? -5.227 -1.271 0.488 1 97.75 227 ARG B N 1
ATOM 3928 C CA . ARG B 1 227 ? -6.07 -0.781 -0.597 1 97.75 227 ARG B CA 1
ATOM 3929 C C . ARG B 1 227 ? -7.488 -1.328 -0.476 1 97.75 227 ARG B C 1
ATOM 3931 O O . ARG B 1 227 ? -8.453 -0.631 -0.787 1 97.75 227 ARG B O 1
ATOM 3938 N N . VAL B 1 228 ? -7.676 -2.584 -0.046 1 97.69 228 VAL B N 1
ATOM 3939 C CA . VAL B 1 228 ? -8.992 -3.176 0.183 1 97.69 228 VAL B CA 1
ATOM 3940 C C . VAL B 1 228 ? -9.734 -2.379 1.253 1 97.69 228 VAL B C 1
ATOM 3942 O O . VAL B 1 228 ? -10.922 -2.07 1.094 1 97.69 228 VAL B O 1
ATOM 3945 N N . THR B 1 229 ? -9.039 -2.076 2.326 1 96.5 229 THR B N 1
ATOM 3946 C CA . THR B 1 229 ? -9.633 -1.313 3.418 1 96.5 229 THR B CA 1
ATOM 3947 C C . THR B 1 229 ? -10.109 0.053 2.928 1 96.5 229 THR B C 1
ATOM 3949 O O . THR B 1 229 ? -11.211 0.486 3.252 1 96.5 229 THR B O 1
ATOM 3952 N N . ARG B 1 230 ? -9.234 0.703 2.127 1 94.12 230 ARG B N 1
ATOM 3953 C CA . ARG B 1 230 ? -9.617 1.992 1.562 1 94.12 230 ARG B CA 1
ATOM 3954 C C . ARG B 1 230 ? -10.852 1.858 0.681 1 94.12 230 ARG B C 1
ATOM 3956 O O . ARG B 1 230 ? -11.734 2.721 0.703 1 94.12 230 ARG B O 1
ATOM 3963 N N . LEU B 1 231 ? -10.945 0.807 -0.057 1 94.44 231 LEU B N 1
ATOM 3964 C CA . LEU B 1 231 ? -12.086 0.558 -0.934 1 94.44 231 LEU B CA 1
ATOM 3965 C C . LEU B 1 231 ? -13.359 0.356 -0.124 1 94.44 231 LEU B C 1
ATOM 3967 O O . LEU B 1 231 ? -14.414 0.878 -0.483 1 94.44 231 LEU B O 1
ATOM 3971 N N . VAL B 1 232 ? -13.305 -0.37 0.938 1 93 232 VAL B N 1
ATOM 3972 C CA . VAL B 1 232 ? -14.438 -0.584 1.833 1 93 232 VAL B CA 1
ATOM 3973 C C . VAL B 1 232 ? -14.922 0.756 2.385 1 93 232 VAL B C 1
ATOM 3975 O O . VAL B 1 232 ? -16.125 1.024 2.416 1 93 232 VAL B O 1
ATOM 3978 N N . GLU B 1 233 ? -13.969 1.576 2.801 1 88.12 233 GLU B N 1
ATOM 3979 C CA . GLU B 1 233 ? -14.312 2.902 3.303 1 88.12 233 GLU B CA 1
ATOM 3980 C C . GLU B 1 233 ? -15.016 3.732 2.232 1 88.12 233 GLU B C 1
ATOM 3982 O O . GLU B 1 233 ? -16 4.426 2.52 1 88.12 233 GLU B O 1
ATOM 3987 N N . GLN B 1 234 ? -14.492 3.678 1.032 1 87.81 234 GLN B N 1
ATOM 3988 C CA . GLN B 1 234 ? -15.086 4.422 -0.076 1 87.81 234 GLN B CA 1
ATOM 3989 C C . GLN B 1 234 ? -16.516 3.957 -0.354 1 87.81 234 GLN B C 1
ATOM 3991 O O . GLN B 1 234 ? -17.406 4.777 -0.574 1 87.81 234 GLN B O 1
ATOM 3996 N N . LEU B 1 235 ? -16.75 2.66 -0.302 1 88.06 235 LEU B N 1
ATOM 3997 C CA . LEU B 1 235 ? -18.062 2.082 -0.627 1 88.06 235 LEU B CA 1
ATOM 3998 C C . LEU B 1 235 ? -19.062 2.367 0.475 1 88.06 235 LEU B C 1
ATOM 4000 O O . LEU B 1 235 ? -20.281 2.336 0.234 1 88.06 235 LEU B O 1
ATOM 4004 N N . SER B 1 236 ? -18.562 2.609 1.635 1 81.88 236 SER B N 1
ATOM 4005 C CA . SER B 1 236 ? -19.453 2.789 2.781 1 81.88 236 SER B CA 1
ATOM 4006 C C . SER B 1 236 ? -19.844 4.25 2.949 1 81.88 236 SER B C 1
ATOM 4008 O O . SER B 1 236 ? -20.797 4.562 3.674 1 81.88 236 SER B O 1
ATOM 4010 N N . GLU B 1 237 ? -19.094 5.145 2.398 1 76.81 237 GLU B N 1
ATOM 4011 C CA . GLU B 1 237 ? -19.406 6.57 2.461 1 76.81 237 GLU B CA 1
ATOM 4012 C C . GLU B 1 237 ? -20.109 7.039 1.195 1 76.81 237 GLU B C 1
ATOM 4014 O O . GLU B 1 237 ? -19.547 6.996 0.104 1 76.81 237 GLU B O 1
ATOM 4019 N N . PRO B 1 238 ? -21.281 7.488 1.34 1 71.88 238 PRO B N 1
ATOM 4020 C CA . PRO B 1 238 ? -22.094 7.844 0.176 1 71.88 238 PRO B CA 1
ATOM 4021 C C . PRO B 1 238 ? -21.391 8.812 -0.764 1 71.88 238 PRO B C 1
ATOM 4023 O O . PRO B 1 238 ? -21.469 8.664 -1.986 1 71.88 238 PRO B O 1
ATOM 4026 N N . ARG B 1 239 ? -20.703 9.82 -0.278 1 69.88 239 ARG B N 1
ATOM 4027 C CA . ARG B 1 239 ? -20.062 10.812 -1.12 1 69.88 239 ARG B CA 1
ATOM 4028 C C . ARG B 1 239 ? -18.875 10.211 -1.872 1 69.88 239 ARG B C 1
ATOM 4030 O O . ARG B 1 239 ? -18.516 10.68 -2.949 1 69.88 239 ARG B O 1
ATOM 4037 N N . GLN B 1 240 ? -18.344 9.164 -1.265 1 73.81 240 GLN B N 1
ATOM 4038 C CA . GLN B 1 240 ? -17.188 8.539 -1.886 1 73.81 240 GLN B CA 1
ATOM 4039 C C . GLN B 1 240 ? -17.594 7.34 -2.74 1 73.81 240 GLN B C 1
ATOM 4041 O O . GLN B 1 240 ? -16.875 6.949 -3.658 1 73.81 240 GLN B O 1
ATOM 4046 N N . ARG B 1 241 ? -18.703 6.781 -2.443 1 73.25 241 ARG B N 1
ATOM 4047 C CA . ARG B 1 241 ? -19.188 5.594 -3.139 1 73.25 241 ARG B CA 1
ATOM 4048 C C . ARG B 1 241 ? -19.344 5.859 -4.633 1 73.25 241 ARG B C 1
ATOM 4050 O O . ARG B 1 241 ? -19.109 4.969 -5.453 1 73.25 241 ARG B O 1
ATOM 4057 N N . VAL B 1 242 ? -19.562 7.109 -4.922 1 72.31 242 VAL B N 1
ATOM 4058 C CA . VAL B 1 242 ? -19.812 7.469 -6.312 1 72.31 242 VAL B CA 1
ATOM 4059 C C . VAL B 1 242 ? -18.516 7.418 -7.113 1 72.31 242 VAL B C 1
ATOM 4061 O O . VAL B 1 242 ? -18.547 7.391 -8.344 1 72.31 242 VAL B O 1
ATOM 4064 N N . THR B 1 243 ? -17.438 7.332 -6.379 1 76.69 243 THR B N 1
ATOM 4065 C CA . THR B 1 243 ? -16.156 7.336 -7.062 1 76.69 243 THR B CA 1
ATOM 4066 C C . THR B 1 243 ? -15.727 5.914 -7.418 1 76.69 243 THR B C 1
ATOM 4068 O O . THR B 1 243 ? -14.758 5.719 -8.156 1 76.69 243 THR B O 1
ATOM 4071 N N . VAL B 1 244 ? -16.484 4.871 -6.977 1 89.19 244 VAL B N 1
ATOM 4072 C CA . VAL B 1 244 ? -16.156 3.475 -7.258 1 89.19 244 VAL B CA 1
ATOM 4073 C C . VAL B 1 244 ? -17.141 2.918 -8.289 1 89.19 244 VAL B C 1
ATOM 4075 O O . VAL B 1 244 ? -18.359 2.949 -8.086 1 89.19 244 VAL B O 1
ATOM 4078 N N . THR B 1 245 ? -16.609 2.455 -9.375 1 91.75 245 THR B N 1
ATOM 4079 C CA . THR B 1 245 ? -17.422 1.919 -10.461 1 91.75 245 THR B CA 1
ATOM 4080 C C . THR B 1 245 ? -17.5 0.398 -10.375 1 91.75 245 THR B C 1
ATOM 4082 O O . THR B 1 245 ? -16.5 -0.272 -10.141 1 91.75 245 THR B O 1
ATOM 4085 N N . ALA B 1 246 ? -18.75 -0.102 -10.516 1 92.75 246 ALA B N 1
ATOM 4086 C CA . ALA B 1 246 ? -18.891 -1.554 -10.609 1 92.75 246 ALA B CA 1
ATOM 4087 C C . ALA B 1 246 ? -18 -2.121 -11.711 1 92.75 246 ALA B C 1
ATOM 4089 O O . ALA B 1 246 ? -17.906 -1.545 -12.797 1 92.75 246 ALA B O 1
ATOM 4090 N N . GLY B 1 247 ? -17.344 -3.219 -11.438 1 94.69 247 GLY B N 1
ATOM 4091 C CA . GLY B 1 247 ? -16.422 -3.812 -12.398 1 94.69 247 GLY B CA 1
ATOM 4092 C C . GLY B 1 247 ? -14.984 -3.361 -12.203 1 94.69 247 GLY B C 1
ATOM 4093 O O . GLY B 1 247 ? -14.078 -3.818 -12.914 1 94.69 247 GLY B O 1
ATOM 4094 N N . LEU B 1 248 ? -14.797 -2.482 -11.203 1 95.5 248 LEU B N 1
ATOM 4095 C CA . LEU B 1 248 ? -13.453 -1.994 -10.922 1 95.5 248 LEU B CA 1
ATOM 4096 C C . LEU B 1 248 ? -12.516 -3.148 -10.578 1 95.5 248 LEU B C 1
ATOM 4098 O O . LEU B 1 248 ? -12.852 -4.004 -9.75 1 95.5 248 LEU B O 1
ATOM 4102 N N . VAL B 1 249 ? -11.398 -3.215 -11.273 1 95.88 249 VAL B N 1
ATOM 4103 C CA . VAL B 1 249 ? -10.312 -4.148 -10.992 1 95.88 249 VAL B CA 1
ATOM 4104 C C . VAL B 1 249 ? -9.031 -3.377 -10.672 1 95.88 249 VAL B C 1
ATOM 4106 O O . VAL B 1 249 ? -8.609 -2.518 -11.445 1 95.88 249 VAL B O 1
ATOM 4109 N N . ILE B 1 250 ? -8.477 -3.66 -9.547 1 96.5 250 ILE B N 1
ATOM 4110 C CA . ILE B 1 250 ? -7.238 -3.014 -9.141 1 96.5 250 ILE B CA 1
ATOM 4111 C C . ILE B 1 250 ? -6.121 -4.051 -9.047 1 96.5 250 ILE B C 1
ATOM 4113 O O . ILE B 1 250 ? -6.277 -5.074 -8.375 1 96.5 250 ILE B O 1
ATOM 4117 N N . ARG B 1 251 ? -5.039 -3.83 -9.734 1 95.88 251 ARG B N 1
ATOM 4118 C CA . ARG B 1 251 ? -3.846 -4.664 -9.641 1 95.88 251 ARG B CA 1
ATOM 4119 C C . ARG B 1 251 ? -2.807 -4.031 -8.719 1 95.88 251 ARG B C 1
ATOM 4121 O O . ARG B 1 251 ? -2.496 -2.844 -8.852 1 95.88 251 ARG B O 1
ATOM 4128 N N . VAL B 1 252 ? -2.369 -4.793 -7.777 1 96.19 252 VAL B N 1
ATOM 4129 C CA . VAL B 1 252 ? -1.317 -4.363 -6.863 1 96.19 252 VAL B CA 1
ATOM 4130 C C . VAL B 1 252 ? -0.013 -5.082 -7.199 1 96.19 252 VAL B C 1
ATOM 4132 O O . VAL B 1 252 ? 0.089 -6.301 -7.043 1 96.19 252 VAL B O 1
ATOM 4135 N N . SER B 1 253 ? 0.975 -4.375 -7.57 1 93.56 253 SER B N 1
ATOM 4136 C CA . SER B 1 253 ? 2.252 -4.977 -7.941 1 93.56 253 SER B CA 1
ATOM 4137 C C . SER B 1 253 ? 3.076 -5.328 -6.707 1 93.56 253 SER B C 1
ATOM 4139 O O . SER B 1 253 ? 2.727 -4.941 -5.59 1 93.56 253 SER B O 1
ATOM 4141 N N . SER B 1 254 ? 4.133 -6.02 -6.906 1 88.31 254 SER B N 1
ATOM 4142 C CA . SER B 1 254 ? 5.02 -6.434 -5.824 1 88.31 254 SER B CA 1
ATOM 4143 C C . SER B 1 254 ? 5.641 -5.227 -5.129 1 88.31 254 SER B C 1
ATOM 4145 O O . SER B 1 254 ? 6.047 -5.316 -3.967 1 88.31 254 SER B O 1
ATOM 4147 N N . ASP B 1 255 ? 5.66 -4.07 -5.789 1 88 255 ASP B N 1
ATOM 4148 C CA . ASP B 1 255 ? 6.227 -2.855 -5.215 1 88 255 ASP B CA 1
ATOM 4149 C C . ASP B 1 255 ? 5.137 -1.967 -4.621 1 88 255 ASP B C 1
ATOM 4151 O O . ASP B 1 255 ? 5.41 -0.849 -4.18 1 88 255 ASP B O 1
ATOM 4155 N N . GLY B 1 256 ? 3.914 -2.451 -4.734 1 91.19 256 GLY B N 1
ATOM 4156 C CA . GLY B 1 256 ? 2.803 -1.725 -4.141 1 91.19 256 GLY B CA 1
ATOM 4157 C C . GLY B 1 256 ? 2.15 -0.747 -5.098 1 91.19 256 GLY B C 1
ATOM 4158 O O . GLY B 1 256 ? 1.275 0.027 -4.707 1 91.19 256 GLY B O 1
ATOM 4159 N N . GLU B 1 257 ? 2.633 -0.713 -6.309 1 93.5 257 GLU B N 1
ATOM 4160 C CA . GLU B 1 257 ? 2.02 0.162 -7.301 1 93.5 257 GLU B CA 1
ATOM 4161 C C . GLU B 1 257 ? 0.623 -0.323 -7.68 1 93.5 257 GLU B C 1
ATOM 4163 O O . GLU B 1 257 ? 0.394 -1.527 -7.812 1 93.5 257 GLU B O 1
ATOM 4168 N N . LEU B 1 258 ? -0.244 0.669 -7.906 1 95.81 258 LEU B N 1
ATOM 4169 C CA . LEU B 1 258 ? -1.628 0.351 -8.242 1 95.81 258 LEU B CA 1
ATOM 4170 C C . LEU B 1 258 ? -1.922 0.672 -9.703 1 95.81 258 LEU B C 1
ATOM 4172 O O . LEU B 1 258 ? -1.458 1.689 -10.227 1 95.81 258 LEU B O 1
ATOM 4176 N N . SER B 1 259 ? -2.59 -0.201 -10.344 1 95.12 259 SER B N 1
ATOM 4177 C CA . SER B 1 259 ? -3.207 0.047 -11.641 1 95.12 259 SER B CA 1
ATOM 4178 C C . SER B 1 259 ? -4.66 -0.414 -11.656 1 95.12 259 SER B C 1
ATOM 4180 O O . SER B 1 259 ? -5.023 -1.37 -10.969 1 95.12 259 SER B O 1
ATOM 4182 N N . SER B 1 260 ? -5.52 0.315 -12.359 1 95.25 260 SER B N 1
ATOM 4183 C CA . SER B 1 260 ? -6.945 0.004 -12.305 1 95.25 260 SER B CA 1
ATOM 4184 C C . SER B 1 260 ? -7.543 -0.083 -13.703 1 95.25 260 SER B C 1
ATOM 4186 O O . SER B 1 260 ? -7.039 0.543 -14.641 1 95.25 260 SER B O 1
ATOM 4188 N N . GLU B 1 261 ? -8.531 -0.853 -13.891 1 95.12 261 GLU B N 1
ATOM 4189 C CA . GLU B 1 261 ? -9.359 -0.961 -15.086 1 95.12 261 GLU B CA 1
ATOM 4190 C C . GLU B 1 261 ? -10.797 -1.336 -14.727 1 95.12 261 GLU B C 1
ATOM 4192 O O . GLU B 1 261 ? -11.078 -1.734 -13.594 1 95.12 261 GLU B O 1
ATOM 4197 N N . ILE B 1 262 ? -11.711 -1.096 -15.664 1 95.94 262 ILE B N 1
ATOM 4198 C CA . ILE B 1 262 ? -13.102 -1.485 -15.477 1 95.94 262 ILE B CA 1
ATOM 4199 C C . ILE B 1 262 ? -13.43 -2.689 -16.359 1 95.94 262 ILE B C 1
ATOM 4201 O O . ILE B 1 262 ? -13.195 -2.66 -17.562 1 95.94 262 ILE B O 1
ATOM 4205 N N . MET B 1 263 ? -13.867 -3.701 -15.734 1 95 263 MET B N 1
ATOM 4206 C CA . MET B 1 263 ? -14.273 -4.906 -16.453 1 95 263 MET B CA 1
ATOM 4207 C C . MET B 1 263 ? -15.789 -4.977 -16.578 1 95 263 MET B C 1
ATOM 4209 O O . MET B 1 263 ? -16.516 -4.781 -15.602 1 95 263 MET B O 1
ATOM 4213 N N . SER B 1 264 ? -16.234 -5.23 -17.766 1 93.38 264 SER B N 1
ATOM 4214 C CA . SER B 1 264 ? -17.656 -5.434 -18 1 93.38 264 SER B CA 1
ATOM 4215 C C . SER B 1 264 ? -18.031 -6.906 -17.906 1 93.38 264 SER B C 1
ATOM 4217 O O . SER B 1 264 ? -17.172 -7.781 -18 1 93.38 264 SER B O 1
ATOM 4219 N N . PRO B 1 265 ? -19.344 -7.164 -17.609 1 91.31 265 PRO B N 1
ATOM 4220 C CA . PRO B 1 265 ? -19.75 -8.562 -17.688 1 91.31 265 PRO B CA 1
ATOM 4221 C C . PRO B 1 265 ? -19.422 -9.211 -19.031 1 91.31 265 PRO B C 1
ATOM 4223 O O . PRO B 1 265 ? -19.516 -8.555 -20.078 1 91.31 265 PRO B O 1
ATOM 4226 N N . HIS B 1 266 ? -19.016 -10.422 -18.953 1 92.12 266 HIS B N 1
ATOM 4227 C CA . HIS B 1 266 ? -18.656 -11.148 -20.156 1 92.12 266 HIS B CA 1
ATOM 4228 C C . HIS B 1 266 ? -19.875 -11.484 -21 1 92.12 266 HIS B C 1
ATOM 4230 O O . HIS B 1 266 ? -20.891 -11.953 -20.469 1 92.12 266 HIS B O 1
ATOM 4236 N N . SER B 1 267 ? -19.859 -11.297 -22.219 1 90.06 267 SER B N 1
ATOM 4237 C CA . SER B 1 267 ? -21 -11.453 -23.109 1 90.06 267 SER B CA 1
ATOM 4238 C C . SER B 1 267 ? -21.531 -12.875 -23.094 1 90.06 267 SER B C 1
ATOM 4240 O O . SER B 1 267 ? -22.734 -13.102 -23.297 1 90.06 267 SER B O 1
ATOM 4242 N N . ARG B 1 268 ? -20.672 -13.805 -22.797 1 90.06 268 ARG B N 1
ATOM 4243 C CA . ARG B 1 268 ? -21.062 -15.211 -22.844 1 90.06 268 ARG B CA 1
ATOM 4244 C C . ARG B 1 268 ? -21.344 -15.742 -21.438 1 90.06 268 ARG B C 1
ATOM 4246 O O . ARG B 1 268 ? -21.484 -16.953 -21.25 1 90.06 268 ARG B O 1
ATOM 4253 N N . CYS B 1 269 ? -21.328 -14.883 -20.453 1 89.94 269 CYS B N 1
ATOM 4254 C CA . CYS B 1 269 ? -21.547 -15.352 -19.094 1 89.94 269 CYS B CA 1
ATOM 4255 C C . CYS B 1 269 ? -23.016 -15.672 -18.859 1 89.94 269 CYS B C 1
ATOM 4257 O O . CYS B 1 269 ? -23.859 -14.781 -18.922 1 89.94 269 CYS B O 1
ATOM 4259 N N . PRO B 1 270 ? -23.312 -16.828 -18.5 1 83.94 270 PRO B N 1
ATOM 4260 C CA . PRO B 1 270 ? -24.719 -17.188 -18.312 1 83.94 270 PRO B CA 1
ATOM 4261 C C . PRO B 1 270 ? -25.312 -16.609 -17.031 1 83.94 270 PRO B C 1
ATOM 4263 O O . PRO B 1 270 ? -26.516 -16.391 -16.953 1 83.94 270 PRO B O 1
ATOM 4266 N N . LEU B 1 271 ? -24.531 -16.438 -16.094 1 81.25 271 LEU B N 1
ATOM 4267 C CA . LEU B 1 271 ? -25 -15.93 -14.812 1 81.25 271 LEU B CA 1
ATOM 4268 C C . LEU B 1 271 ? -25.375 -14.453 -14.922 1 81.25 271 LEU B C 1
ATOM 4270 O O . LEU B 1 271 ? -26.406 -14.023 -14.398 1 81.25 271 LEU B O 1
ATOM 4274 N N . CYS B 1 272 ? -24.562 -13.672 -15.523 1 81.94 272 CYS B N 1
ATOM 4275 C CA . CYS B 1 272 ? -24.797 -12.242 -15.648 1 81.94 272 CYS B CA 1
ATOM 4276 C C . CYS B 1 272 ? -25.875 -11.961 -16.688 1 81.94 272 CYS B C 1
ATOM 4278 O O . CYS B 1 272 ? -26.547 -10.93 -16.625 1 81.94 272 CYS B O 1
ATOM 4280 N N . TRP B 1 273 ? -25.938 -12.789 -17.656 1 72.38 273 TRP B N 1
ATOM 4281 C CA . TRP B 1 273 ? -27 -12.648 -18.656 1 72.38 273 TRP B CA 1
ATOM 4282 C C . TRP B 1 273 ? -28.359 -12.922 -18.031 1 72.38 273 TRP B C 1
ATOM 4284 O O . TRP B 1 273 ? -29.328 -12.203 -18.312 1 72.38 273 TRP B O 1
ATOM 4294 N N . SER B 1 274 ? -28.266 -13.961 -17.203 1 62.06 274 SER B N 1
ATOM 4295 C CA . SER B 1 274 ? -29.531 -14.32 -16.578 1 62.06 274 SER B CA 1
ATOM 4296 C C . SER B 1 274 ? -29.984 -13.242 -15.594 1 62.06 274 SER B C 1
ATOM 4298 O O . SER B 1 274 ? -31.188 -13.008 -15.43 1 62.06 274 SER B O 1
ATOM 4300 N N . SER B 1 275 ? -29 -12.703 -14.828 1 55.88 275 SER B N 1
ATOM 4301 C CA . SER B 1 275 ? -29.391 -11.688 -13.859 1 55.88 275 SER B CA 1
ATOM 4302 C C . SER B 1 275 ? -29.906 -10.43 -14.555 1 55.88 275 SER B C 1
ATOM 4304 O O . SER B 1 275 ? -30.609 -9.617 -13.945 1 55.88 275 SER B O 1
ATOM 4306 N N . ARG B 1 276 ? -29.266 -10.18 -15.688 1 49.12 276 ARG B N 1
ATOM 4307 C CA . ARG B 1 276 ? -29.812 -9.055 -16.438 1 49.12 276 ARG B CA 1
ATOM 4308 C C . ARG B 1 276 ? -31.219 -9.359 -16.938 1 49.12 276 ARG B C 1
ATOM 4310 O O . ARG B 1 276 ? -32.062 -8.453 -17.047 1 49.12 276 ARG B O 1
ATOM 4317 N N . TRP B 1 277 ? -31.344 -10.617 -17.594 1 39.25 277 TRP B N 1
ATOM 4318 C CA . TRP B 1 277 ? -32.625 -11.039 -18.141 1 39.25 277 TRP B CA 1
ATOM 4319 C C . TRP B 1 277 ? -33.312 -12.039 -17.203 1 39.25 277 TRP B C 1
ATOM 4321 O O . TRP B 1 277 ? -32.656 -12.75 -16.453 1 39.25 277 TRP B O 1
ATOM 4331 N N . ASP B 1 278 ? -34.469 -11.758 -16.609 1 36.28 278 ASP B N 1
ATOM 4332 C CA . ASP B 1 278 ? -35.375 -12.734 -16.016 1 36.28 278 ASP B CA 1
ATOM 4333 C C . ASP B 1 278 ? -35.156 -14.117 -16.625 1 36.28 278 ASP B C 1
ATOM 4335 O O . ASP B 1 278 ? -36.125 -14.859 -16.844 1 36.28 278 ASP B O 1
ATOM 4339 N N . CYS B 1 279 ? -34.094 -14.344 -17.344 1 35.44 279 CYS B N 1
ATOM 4340 C CA . CYS B 1 279 ? -34.062 -15.531 -18.203 1 35.44 279 CYS B CA 1
ATOM 4341 C C . CYS B 1 279 ? -33.906 -16.797 -17.359 1 35.44 279 CYS B C 1
ATOM 4343 O O . CYS B 1 279 ? -33.469 -16.734 -16.219 1 35.44 279 CYS B O 1
ATOM 4345 N N . ASP B 1 280 ? -34.219 -18.047 -18.062 1 37.44 280 ASP B N 1
ATOM 4346 C CA . ASP B 1 280 ? -34.312 -19.469 -17.75 1 37.44 280 ASP B CA 1
ATOM 4347 C C . ASP B 1 280 ? -32.969 -19.984 -17.219 1 37.44 280 ASP B C 1
ATOM 4349 O O . ASP B 1 280 ? -31.922 -19.453 -17.562 1 37.44 280 ASP B O 1
ATOM 4353 N N . PRO B 1 281 ? -32.938 -21.109 -16.391 1 40.62 281 PRO B N 1
ATOM 4354 C CA . PRO B 1 281 ? -31.844 -21.828 -15.719 1 40.62 281 PRO B CA 1
ATOM 4355 C C . PRO B 1 281 ? -30.656 -22.094 -16.641 1 40.62 281 PRO B C 1
ATOM 4357 O O . PRO B 1 281 ? -30.797 -22.062 -17.859 1 40.62 281 PRO B O 1
ATOM 4360 N N . LEU B 1 282 ? -29.422 -22.156 -16.172 1 43.75 282 LEU B N 1
ATOM 4361 C CA . LEU B 1 282 ? -28.156 -22.453 -16.812 1 43.75 282 LEU B CA 1
ATOM 4362 C C . LEU B 1 282 ? -28.328 -23.5 -17.922 1 43.75 282 LEU B C 1
ATOM 4364 O O . LEU B 1 282 ? -29.031 -24.5 -17.719 1 43.75 282 LEU B O 1
ATOM 4368 N N . THR B 1 283 ? -28.047 -23.172 -19.094 1 43.91 283 THR B N 1
ATOM 4369 C CA . THR B 1 283 ? -28.094 -24.188 -20.141 1 43.91 283 THR B CA 1
ATOM 4370 C C . THR B 1 283 ? -27.062 -25.281 -19.875 1 43.91 283 THR B C 1
ATOM 4372 O O . THR B 1 283 ? -26.156 -25.109 -19.062 1 43.91 283 THR B O 1
ATOM 4375 N N . GLY B 1 284 ? -27.094 -26.516 -20.438 1 40.94 284 GLY B N 1
ATOM 4376 C CA . GLY B 1 284 ? -26.25 -27.703 -20.312 1 40.94 284 GLY B CA 1
ATOM 4377 C C . GLY B 1 284 ? -24.781 -27.406 -20.5 1 40.94 284 GLY B C 1
ATOM 4378 O O . GLY B 1 284 ? -23.938 -27.938 -19.781 1 40.94 284 GLY B O 1
ATOM 4379 N N . THR B 1 285 ? -24.391 -26.578 -21.375 1 42.66 285 THR B N 1
ATOM 4380 C CA . THR B 1 285 ? -22.984 -26.266 -21.656 1 42.66 285 THR B CA 1
ATOM 4381 C C . THR B 1 285 ? -22.375 -25.438 -20.531 1 42.66 285 THR B C 1
ATOM 4383 O O . THR B 1 285 ? -21.234 -25.672 -20.125 1 42.66 285 THR B O 1
ATOM 4386 N N . GLU B 1 286 ? -23.109 -24.562 -20.109 1 46.44 286 GLU B N 1
ATOM 4387 C CA . GLU B 1 286 ? -22.656 -23.719 -19 1 46.44 286 GLU B CA 1
ATOM 4388 C C . GLU B 1 286 ? -22.531 -24.531 -17.719 1 46.44 286 GLU B C 1
ATOM 4390 O O . GLU B 1 286 ? -21.594 -24.328 -16.938 1 46.44 286 GLU B O 1
ATOM 4395 N N . GLN B 1 287 ? -23.422 -25.453 -17.516 1 46.31 287 GLN B N 1
ATOM 4396 C CA . GLN B 1 287 ? -23.328 -26.422 -16.438 1 46.31 287 GLN B CA 1
ATOM 4397 C C . GLN B 1 287 ? -22.078 -27.281 -16.594 1 46.31 287 GLN B C 1
ATOM 4399 O O . GLN B 1 287 ? -21.406 -27.594 -15.602 1 46.31 287 GLN B O 1
ATOM 4404 N N . ALA B 1 288 ? -21.734 -27.578 -17.781 1 47.81 288 ALA B N 1
ATOM 4405 C CA . ALA B 1 288 ? -20.547 -28.406 -18.047 1 47.81 288 ALA B CA 1
ATOM 4406 C C . ALA B 1 288 ? -19.266 -27.641 -17.734 1 47.81 288 ALA B C 1
ATOM 4408 O O . ALA B 1 288 ? -18.328 -28.188 -17.141 1 47.81 288 ALA B O 1
ATOM 4409 N N . PHE B 1 289 ? -19.172 -26.391 -18.141 1 46.22 289 PHE B N 1
ATOM 4410 C CA . PHE B 1 289 ? -18 -25.578 -17.797 1 46.22 289 PHE B CA 1
ATOM 4411 C C . PHE B 1 289 ? -17.875 -25.453 -16.281 1 46.22 289 PHE B C 1
ATOM 4413 O O . PHE B 1 289 ? -16.766 -25.609 -15.742 1 46.22 289 PHE B O 1
ATOM 4420 N N . LEU B 1 290 ? -19.016 -25.203 -15.664 1 49.75 290 LEU B N 1
ATOM 4421 C CA . LEU B 1 290 ? -19.016 -25.141 -14.203 1 49.75 290 LEU B CA 1
ATOM 4422 C C . LEU B 1 290 ? -18.656 -26.484 -13.602 1 49.75 290 LEU B C 1
ATOM 4424 O O . LEU B 1 290 ? -17.922 -26.562 -12.609 1 49.75 290 LEU B O 1
ATOM 4428 N N . ALA B 1 291 ? -19.25 -27.547 -14.133 1 49.94 291 ALA B N 1
ATOM 4429 C CA . ALA B 1 291 ? -18.938 -28.906 -13.688 1 49.94 291 ALA B CA 1
ATOM 4430 C C . ALA B 1 291 ? -17.469 -29.219 -13.906 1 49.94 291 ALA B C 1
ATOM 4432 O O . ALA B 1 291 ? -16.828 -29.844 -13.055 1 49.94 291 ALA B O 1
ATOM 4433 N N . ASP B 1 292 ? -16.969 -28.797 -14.945 1 47.28 292 ASP B N 1
ATOM 4434 C CA . ASP B 1 292 ? -15.562 -29.047 -15.242 1 47.28 292 ASP B CA 1
ATOM 4435 C C . ASP B 1 292 ? -14.648 -28.203 -14.352 1 47.28 292 ASP B C 1
ATOM 4437 O O . ASP B 1 292 ? -13.594 -28.656 -13.922 1 47.28 292 ASP B O 1
ATOM 4441 N N . LEU B 1 293 ? -14.992 -27.062 -14.172 1 45 293 LEU B N 1
ATOM 4442 C CA . LEU B 1 293 ? -14.242 -26.203 -13.258 1 45 293 LEU B CA 1
ATOM 4443 C C . LEU B 1 293 ? -14.406 -26.672 -11.82 1 45 293 LEU B C 1
ATOM 4445 O O . LEU B 1 293 ? -13.469 -26.578 -11.016 1 45 293 LEU B O 1
ATOM 4449 N N . GLY B 1 294 ? -15.617 -27.016 -11.273 1 41.81 294 GLY B N 1
ATOM 4450 C CA . GLY B 1 294 ? -15.922 -27.531 -9.953 1 41.81 294 GLY B CA 1
ATOM 4451 C C . GLY B 1 294 ? -15.203 -28.828 -9.641 1 41.81 294 GLY B C 1
ATOM 4452 O O . GLY B 1 294 ? -14.852 -29.078 -8.484 1 41.81 294 GLY B O 1
ATOM 4453 N N . GLN B 1 295 ? -15.258 -29.906 -10.484 1 36.66 295 GLN B N 1
ATOM 4454 C CA . GLN B 1 295 ? -14.617 -31.172 -10.195 1 36.66 295 GLN B CA 1
ATOM 4455 C C . GLN B 1 295 ? -13.125 -31 -9.914 1 36.66 295 GLN B C 1
ATOM 4457 O O . GLN B 1 295 ? -12.547 -31.734 -9.117 1 36.66 295 GLN B O 1
ATOM 4462 N N . ASN B 1 296 ? -12.508 -30.141 -10.523 1 32.94 296 ASN B N 1
ATOM 4463 C CA . ASN B 1 296 ? -11.055 -30.141 -10.438 1 32.94 296 ASN B CA 1
ATOM 4464 C C . ASN B 1 296 ? -10.562 -29.312 -9.258 1 32.94 296 ASN B C 1
ATOM 4466 O O . ASN B 1 296 ? -9.359 -29.266 -8.977 1 32.94 296 ASN B O 1
ATOM 4470 N N . VAL B 1 297 ? -11.375 -28.547 -8.664 1 32.5 297 VAL B N 1
ATOM 4471 C CA . VAL B 1 297 ? -10.875 -27.75 -7.551 1 32.5 297 VAL B CA 1
ATOM 4472 C C . VAL B 1 297 ? -11.062 -28.516 -6.242 1 32.5 297 VAL B C 1
ATOM 4474 O O . VAL B 1 297 ? -10.633 -28.047 -5.18 1 32.5 297 VAL B O 1
ATOM 4477 N N . LEU B 1 298 ? -12.031 -29.562 -6.051 1 26.7 298 LEU B N 1
ATOM 4478 C CA . LEU B 1 298 ? -12.227 -30.25 -4.781 1 26.7 298 LEU B CA 1
ATOM 4479 C C . LEU B 1 298 ? -11.102 -31.25 -4.531 1 26.7 298 LEU B C 1
ATOM 4481 O O . LEU B 1 298 ? -11.102 -31.953 -3.516 1 26.7 298 LEU B O 1
ATOM 4485 N N . LEU B 1 299 ? -10.359 -31.531 -5.559 1 24.44 299 LEU B N 1
ATOM 4486 C CA . LEU B 1 299 ? -9.398 -32.562 -5.145 1 24.44 299 LEU B CA 1
ATOM 4487 C C . LEU B 1 299 ? -8.148 -31.906 -4.547 1 24.44 299 LEU B C 1
ATOM 4489 O O . LEU B 1 299 ? -7.648 -30.906 -5.07 1 24.44 299 LEU B O 1
#

Organism: Corynebacterium diphtheriae (strain ATCC 700971 / NCTC 13129 / Biotype gravis) (NCBI:txid257309)

Nearest PDB structures (foldseek):
  4v1t-assembly1_B  TM=6.431E-01  e=3.861E-11  Lyngbya aestuarii
  4v1v-assembly1_B  TM=5.919E-01  e=3.047E-11  Lyngbya aestuarii
  3h5a-assembly1_D  TM=5.513E-01  e=1.797E-10  Escherichia coli
  3h9q-assembly2_C  TM=5.379E-01  e=1.596E-10  Escherichia coli
  3h9j-assembly2_C  TM=5.336E-01  e=6.601E-10  Escherichia coli